Protein AF-A0AAD3HG38-F1 (afdb_monomer_lite)

Structure (mmCIF, N/CA/C/O backbone):
data_AF-A0AAD3HG38-F1
#
_entry.id   AF-A0AAD3HG38-F1
#
loop_
_atom_site.group_PDB
_atom_site.id
_atom_site.type_symbol
_atom_site.label_atom_id
_atom_site.label_alt_id
_atom_site.label_comp_id
_atom_site.label_asym_id
_atom_site.label_entity_id
_atom_site.label_seq_id
_atom_site.pdbx_PDB_ins_code
_atom_site.Cartn_x
_atom_site.Cartn_y
_atom_site.Cartn_z
_atom_site.occupancy
_atom_site.B_iso_or_equiv
_atom_site.auth_seq_id
_atom_site.auth_comp_id
_atom_site.auth_asym_id
_atom_site.auth_atom_id
_atom_site.pdbx_PDB_model_num
ATOM 1 N N . MET A 1 1 ? 16.875 -18.968 -61.166 1.00 53.31 1 MET A N 1
ATOM 2 C CA . MET A 1 1 ? 15.462 -18.991 -60.726 1.00 53.31 1 MET A CA 1
ATOM 3 C C . MET A 1 1 ? 15.068 -20.281 -59.995 1.00 53.31 1 MET A C 1
ATOM 5 O O . MET A 1 1 ? 14.113 -20.222 -59.245 1.00 53.31 1 MET A O 1
ATOM 9 N N . ALA A 1 2 ? 15.814 -21.393 -60.094 1.00 51.66 2 ALA A N 1
ATOM 10 C CA . ALA A 1 2 ? 15.474 -22.650 -59.404 1.00 51.66 2 ALA A CA 1
ATOM 11 C C . ALA A 1 2 ? 15.856 -22.735 -57.902 1.00 51.66 2 ALA A C 1
ATOM 13 O O . ALA A 1 2 ? 15.419 -23.652 -57.221 1.00 51.66 2 ALA A O 1
ATOM 14 N N . SER A 1 3 ? 16.653 -21.801 -57.361 1.00 48.38 3 SER A N 1
ATOM 15 C CA . SER A 1 3 ? 17.083 -21.830 -55.948 1.00 48.38 3 SER A CA 1
ATOM 16 C C . SER A 1 3 ? 16.120 -21.131 -54.980 1.00 48.38 3 SER A C 1
ATOM 18 O O . SER A 1 3 ? 16.164 -21.402 -53.788 1.00 48.38 3 SER A O 1
ATOM 20 N N . GLY A 1 4 ? 15.243 -20.250 -55.476 1.00 48.97 4 GLY A N 1
ATOM 21 C CA . GLY A 1 4 ? 14.286 -19.512 -54.639 1.00 48.97 4 GLY A CA 1
ATOM 22 C C . GLY A 1 4 ? 13.029 -20.311 -54.283 1.00 48.97 4 GLY A C 1
ATOM 23 O O . GLY A 1 4 ? 12.389 -20.033 -53.276 1.00 48.97 4 GLY A O 1
ATOM 24 N N . GLU A 1 5 ? 12.678 -21.331 -55.071 1.00 56.78 5 GLU A N 1
ATOM 25 C CA . GLU A 1 5 ? 11.495 -22.162 -54.801 1.00 56.78 5 GLU A CA 1
ATOM 26 C C . GLU A 1 5 ? 11.738 -23.197 -53.694 1.00 56.78 5 GLU A C 1
ATOM 28 O O . GLU A 1 5 ? 10.806 -23.541 -52.968 1.00 56.78 5 GLU A O 1
ATOM 33 N N . GLN A 1 6 ? 12.986 -23.643 -53.498 1.00 60.50 6 GLN A N 1
ATOM 34 C CA . GLN A 1 6 ? 13.336 -24.561 -52.406 1.00 60.50 6 GLN A CA 1
ATOM 35 C C . GLN A 1 6 ? 13.300 -23.879 -51.031 1.00 60.50 6 GLN A C 1
ATOM 37 O O . GLN A 1 6 ? 12.812 -24.473 -50.073 1.00 60.50 6 GLN A O 1
ATOM 42 N N . GLU A 1 7 ? 13.730 -22.619 -50.933 1.00 62.47 7 GLU A N 1
ATOM 43 C CA . GLU A 1 7 ? 13.725 -21.863 -49.669 1.00 62.47 7 GLU A CA 1
ATOM 44 C C . GLU A 1 7 ? 12.296 -21.584 -49.169 1.00 62.47 7 GLU A C 1
ATOM 46 O O . GLU A 1 7 ? 11.991 -21.771 -47.991 1.00 62.47 7 GLU A O 1
ATOM 51 N N . VAL A 1 8 ? 11.377 -21.246 -50.081 1.00 69.19 8 VAL A N 1
ATOM 52 C CA . VAL A 1 8 ? 9.961 -20.999 -49.749 1.00 69.19 8 VAL A CA 1
ATOM 53 C C . VAL A 1 8 ? 9.241 -22.285 -49.326 1.00 69.19 8 VAL A C 1
ATOM 55 O O . VAL A 1 8 ? 8.314 -22.243 -48.510 1.00 69.19 8 VAL A O 1
ATOM 58 N N . HIS A 1 9 ? 9.652 -23.438 -49.860 1.00 70.00 9 HIS A N 1
ATOM 59 C CA . HIS A 1 9 ? 9.108 -24.728 -49.440 1.00 70.00 9 HIS A CA 1
ATOM 60 C C . HIS A 1 9 ? 9.591 -25.119 -48.036 1.00 70.00 9 HIS A C 1
ATOM 62 O O . HIS A 1 9 ? 8.775 -25.545 -47.216 1.00 70.00 9 HIS A O 1
ATOM 68 N N . GLN A 1 10 ? 10.870 -24.883 -47.732 1.00 74.62 10 GLN A N 1
ATOM 69 C CA . GLN A 1 10 ? 11.468 -25.164 -46.425 1.00 74.62 10 GLN A CA 1
ATOM 70 C C . GLN A 1 10 ? 10.836 -24.312 -45.305 1.00 74.62 10 GLN A C 1
ATOM 72 O O . GLN A 1 10 ? 10.451 -24.843 -44.264 1.00 74.62 10 GLN A O 1
ATOM 77 N N . GLU A 1 11 ? 10.626 -23.007 -45.529 1.00 73.88 11 GLU A N 1
ATOM 78 C CA . GLU A 1 11 ? 9.993 -22.125 -44.532 1.00 73.88 11 GLU A CA 1
ATOM 79 C C . GLU A 1 11 ? 8.536 -22.510 -44.225 1.00 73.88 11 GLU A C 1
ATOM 81 O O . GLU A 1 11 ? 8.069 -22.385 -43.085 1.00 73.88 11 GLU A O 1
ATOM 86 N N . LYS A 1 12 ? 7.796 -23.005 -45.227 1.00 77.62 12 LYS A N 1
ATOM 87 C CA . LYS A 1 12 ? 6.424 -23.494 -45.025 1.00 77.62 12 LYS A CA 1
ATOM 88 C C . LYS A 1 12 ? 6.392 -24.770 -44.192 1.00 77.62 12 LYS A C 1
ATOM 90 O O . LYS A 1 12 ? 5.518 -24.895 -43.331 1.00 77.62 12 LYS A O 1
ATOM 95 N N . GLU A 1 13 ? 7.331 -25.685 -44.412 1.00 81.44 13 GLU A N 1
ATOM 96 C CA . GLU A 1 13 ? 7.439 -26.916 -43.625 1.00 81.44 13 GLU A CA 1
ATOM 97 C C . GLU A 1 13 ? 7.817 -26.626 -42.168 1.00 81.44 13 GLU A C 1
ATOM 99 O O . GLU A 1 13 ? 7.157 -27.132 -41.254 1.00 81.44 13 GLU A O 1
ATOM 104 N N . ASP A 1 14 ? 8.771 -25.723 -41.931 1.00 78.94 14 ASP A N 1
ATOM 105 C CA . ASP A 1 14 ? 9.179 -25.330 -40.578 1.00 78.94 14 ASP A CA 1
ATOM 106 C C . ASP A 1 14 ? 8.056 -24.607 -39.815 1.00 78.94 14 ASP A C 1
ATOM 108 O O . ASP A 1 14 ? 7.812 -24.876 -38.632 1.00 78.94 14 ASP A O 1
ATOM 112 N N . SER A 1 15 ? 7.302 -23.735 -40.492 1.00 84.19 15 SER A N 1
ATOM 113 C CA . SER A 1 15 ? 6.131 -23.057 -39.918 1.00 84.19 15 SER A CA 1
ATOM 114 C C . SER A 1 15 ? 5.023 -24.048 -39.533 1.00 84.19 15 SER A C 1
ATOM 116 O O . SER A 1 15 ? 4.435 -23.973 -38.442 1.00 84.19 15 SER A O 1
ATOM 118 N N . MET A 1 16 ? 4.770 -25.044 -40.387 1.00 86.75 16 MET A N 1
ATOM 119 C CA . MET A 1 16 ? 3.776 -26.083 -40.124 1.00 86.75 16 MET A CA 1
ATOM 120 C C . MET A 1 16 ? 4.212 -26.992 -38.965 1.00 86.75 16 MET A C 1
ATOM 122 O O . MET A 1 16 ? 3.408 -27.270 -38.068 1.00 86.75 16 MET A O 1
ATOM 126 N N . ALA A 1 17 ? 5.492 -27.372 -38.912 1.00 81.62 17 ALA A N 1
ATOM 127 C CA . ALA A 1 17 ? 6.065 -28.163 -37.826 1.00 81.62 17 ALA A CA 1
ATOM 128 C C . ALA A 1 17 ? 5.967 -27.440 -36.471 1.00 81.62 17 ALA A C 1
ATOM 130 O O . ALA A 1 17 ? 5.557 -28.043 -35.472 1.00 81.62 17 ALA A O 1
ATOM 131 N N . GLN A 1 18 ? 6.247 -26.132 -36.422 1.00 82.12 18 GLN A N 1
ATOM 132 C CA . GLN A 1 18 ? 6.108 -25.333 -35.199 1.00 82.12 18 GLN A CA 1
ATOM 133 C C . GLN A 1 18 ? 4.650 -25.217 -34.728 1.00 82.12 18 GLN A C 1
ATOM 135 O O . GLN A 1 18 ? 4.376 -25.337 -33.527 1.00 82.12 18 GLN A O 1
ATOM 140 N N . SER A 1 19 ? 3.701 -25.050 -35.654 1.00 85.88 19 SER A N 1
ATOM 141 C CA . SER A 1 19 ? 2.262 -25.005 -35.352 1.00 85.88 19 SER A CA 1
ATOM 142 C C . SER A 1 19 ? 1.752 -26.328 -34.761 1.00 85.88 19 SER A C 1
ATOM 144 O O . SER A 1 19 ? 1.033 -26.341 -33.753 1.00 85.88 19 SER A O 1
ATOM 146 N N . VAL A 1 20 ? 2.191 -27.461 -35.320 1.00 83.31 20 VAL A N 1
ATOM 147 C CA . VAL A 1 20 ? 1.859 -28.802 -34.813 1.00 83.31 20 VAL A CA 1
ATOM 148 C C . VAL A 1 20 ? 2.467 -29.030 -33.426 1.00 83.31 20 VAL A C 1
ATOM 150 O O . VAL A 1 20 ? 1.764 -29.482 -32.517 1.00 83.31 20 VAL A O 1
ATOM 153 N N . LEU A 1 21 ? 3.727 -28.636 -33.205 1.00 81.12 21 LEU A N 1
ATOM 154 C CA . LEU A 1 21 ? 4.376 -28.744 -31.894 1.00 81.12 21 LEU A CA 1
ATOM 155 C C . LEU A 1 21 ? 3.664 -27.904 -30.821 1.00 81.12 21 LEU A C 1
ATOM 157 O O . LEU A 1 21 ? 3.516 -28.344 -29.677 1.00 81.12 21 LEU A O 1
ATOM 161 N N . ALA A 1 22 ? 3.201 -26.703 -31.178 1.00 76.56 22 ALA A N 1
ATOM 162 C CA . ALA A 1 22 ? 2.445 -25.832 -30.282 1.00 76.56 22 ALA A CA 1
ATOM 163 C C . ALA A 1 22 ? 1.083 -26.443 -29.906 1.00 76.56 22 ALA A C 1
ATOM 165 O O . ALA A 1 22 ? 0.699 -26.429 -28.731 1.00 76.56 22 ALA A O 1
ATOM 166 N N . ARG A 1 23 ? 0.377 -27.051 -30.870 1.00 79.88 23 ARG A N 1
ATOM 167 C CA . ARG A 1 23 ? -0.880 -27.776 -30.616 1.00 79.88 23 ARG A CA 1
ATOM 168 C C . ARG A 1 23 ? -0.669 -28.996 -29.718 1.00 79.88 23 ARG A C 1
ATOM 170 O O . ARG A 1 23 ? -1.405 -29.149 -28.744 1.00 79.88 23 ARG A O 1
ATOM 177 N N . PHE A 1 24 ? 0.376 -29.790 -29.957 1.00 77.12 24 PHE A N 1
ATOM 178 C CA . PHE A 1 24 ? 0.718 -30.941 -29.110 1.00 77.12 24 PHE A CA 1
ATOM 179 C C . PHE A 1 24 ? 1.067 -30.539 -27.671 1.00 77.12 24 PHE A C 1
ATOM 181 O O . PHE A 1 24 ? 0.609 -31.177 -26.720 1.00 77.12 24 PHE A O 1
ATOM 188 N N . LYS A 1 25 ? 1.828 -29.451 -27.482 1.00 76.12 25 LYS A N 1
ATOM 189 C CA . LYS A 1 25 ? 2.129 -28.906 -26.146 1.00 76.12 25 LYS A CA 1
ATOM 190 C C . LYS A 1 25 ? 0.862 -28.438 -25.423 1.00 76.12 25 LYS A C 1
ATOM 192 O O . LYS A 1 25 ? 0.705 -28.713 -24.233 1.00 76.12 25 LYS A O 1
ATOM 197 N N . ASN A 1 26 ? -0.067 -27.796 -26.133 1.00 71.19 26 ASN A N 1
ATOM 198 C CA . ASN A 1 26 ? -1.344 -27.357 -25.566 1.00 71.19 26 ASN A CA 1
ATOM 199 C C . ASN A 1 26 ? -2.279 -28.524 -25.214 1.00 71.19 26 ASN A C 1
ATOM 201 O O . ASN A 1 26 ? -2.944 -28.471 -24.179 1.00 71.19 26 ASN A O 1
ATOM 205 N N . MET A 1 27 ? -2.303 -29.590 -26.018 1.00 74.56 27 MET A N 1
ATOM 206 C CA . MET A 1 27 ? -3.060 -30.809 -25.714 1.00 74.56 27 MET A CA 1
ATOM 207 C C . MET A 1 27 ? -2.515 -31.529 -24.482 1.00 74.56 27 MET A C 1
ATOM 209 O O . MET A 1 27 ? -3.278 -31.773 -23.551 1.00 74.56 27 MET A O 1
ATOM 213 N N . LYS A 1 28 ? -1.197 -31.762 -24.403 1.00 75.31 28 LYS A N 1
ATOM 214 C CA . LYS A 1 28 ? -0.584 -32.382 -23.214 1.00 75.31 28 LYS A CA 1
ATOM 215 C C . LYS A 1 28 ? -0.824 -31.559 -21.946 1.00 75.31 28 LYS A C 1
ATOM 217 O O . LYS A 1 28 ? -1.060 -32.127 -20.884 1.00 75.31 28 LYS A O 1
ATOM 222 N N . LYS A 1 29 ? -0.830 -30.224 -22.050 1.00 66.25 29 LYS A N 1
ATOM 223 C CA . LYS A 1 29 ? -1.177 -29.330 -20.934 1.00 66.25 29 LYS A CA 1
ATOM 224 C C . LYS A 1 29 ? -2.647 -29.470 -20.514 1.00 66.25 29 LYS A C 1
ATOM 226 O O . LYS A 1 29 ? -2.927 -29.525 -19.321 1.00 66.25 29 LYS A O 1
ATOM 231 N N . LYS A 1 30 ? -3.582 -29.573 -21.469 1.00 68.19 30 LYS A N 1
ATOM 232 C CA . LYS A 1 30 ? -5.012 -29.806 -21.185 1.00 68.19 30 LYS A CA 1
ATOM 233 C C . LYS A 1 30 ? -5.267 -31.180 -20.559 1.00 68.19 30 LYS A C 1
ATOM 235 O O . LYS A 1 30 ? -5.981 -31.250 -19.566 1.00 68.19 30 LYS A O 1
ATOM 240 N N . GLU A 1 31 ? -4.651 -32.240 -21.077 1.00 63.16 31 GLU A N 1
ATOM 241 C CA . GLU A 1 31 ? -4.790 -33.602 -20.541 1.00 63.16 31 GLU A CA 1
ATOM 242 C C . GLU A 1 31 ? -4.154 -33.751 -19.154 1.00 63.16 31 GLU A C 1
ATOM 244 O O . GLU A 1 31 ? -4.735 -34.390 -18.277 1.00 63.16 31 GLU A O 1
ATOM 249 N N . SER A 1 32 ? -3.001 -33.110 -18.923 1.00 58.38 32 SER A N 1
ATOM 250 C CA . SER A 1 32 ? -2.371 -33.035 -17.600 1.00 58.38 32 SER A CA 1
ATOM 251 C C . SER A 1 32 ? -3.281 -32.320 -16.598 1.00 58.38 32 SER A C 1
ATOM 253 O O . SER A 1 32 ? -3.490 -32.830 -15.500 1.00 58.38 32 SER A O 1
ATOM 255 N N . ASN A 1 33 ? -3.895 -31.197 -16.990 1.00 44.47 33 ASN A N 1
ATOM 256 C CA . ASN A 1 33 ? -4.849 -30.471 -16.147 1.00 44.47 33 ASN A CA 1
ATOM 257 C C . ASN A 1 33 ? -6.132 -31.283 -15.876 1.00 44.47 33 ASN A C 1
ATOM 259 O O . ASN A 1 33 ? -6.633 -31.276 -14.755 1.00 44.47 33 ASN A O 1
ATOM 263 N N . GLN A 1 34 ? -6.655 -32.026 -16.859 1.00 49.41 34 GLN A N 1
ATOM 264 C CA . GLN A 1 34 ? -7.853 -32.861 -16.686 1.00 49.41 34 GLN A CA 1
ATOM 265 C C . GLN A 1 34 ? -7.603 -34.105 -15.822 1.00 49.41 34 GLN A C 1
ATOM 267 O O . GLN A 1 34 ? -8.424 -34.419 -14.957 1.00 49.41 34 GLN A O 1
ATOM 272 N N . ARG A 1 35 ? -6.476 -34.811 -16.010 1.00 44.78 35 ARG A N 1
ATOM 273 C CA . ARG A 1 35 ? -6.089 -35.936 -15.135 1.00 44.78 35 ARG A CA 1
ATOM 274 C C . ARG A 1 35 ? -5.804 -35.473 -13.710 1.00 44.78 35 ARG A C 1
ATOM 276 O O . ARG A 1 35 ? -6.121 -36.204 -12.778 1.00 44.78 35 ARG A O 1
ATOM 283 N N . TYR A 1 36 ? -5.250 -34.274 -13.542 1.00 43.91 36 TYR A N 1
ATOM 284 C CA . TYR A 1 36 ? -4.997 -33.694 -12.228 1.00 43.91 36 TYR A CA 1
ATOM 285 C C . TYR A 1 36 ? -6.295 -33.290 -11.521 1.00 43.91 36 TYR A C 1
ATOM 287 O O . TYR A 1 36 ? -6.498 -33.718 -10.394 1.00 43.91 36 TYR A O 1
ATOM 295 N N . ASN A 1 37 ? -7.239 -32.619 -12.192 1.00 41.53 37 ASN A N 1
ATOM 296 C CA . ASN A 1 37 ? -8.551 -32.312 -11.599 1.00 41.53 37 ASN A CA 1
ATOM 297 C C . ASN A 1 37 ? -9.307 -33.576 -11.143 1.00 41.53 37 ASN A C 1
ATOM 299 O O . ASN A 1 37 ? -9.973 -33.548 -10.113 1.00 41.53 37 ASN A O 1
ATOM 303 N N . ARG A 1 38 ? -9.152 -34.702 -11.857 1.00 45.50 38 ARG A N 1
ATOM 304 C CA . ARG A 1 38 ? -9.695 -36.011 -11.443 1.00 45.50 38 ARG A CA 1
ATOM 305 C C . ARG A 1 38 ? -8.941 -36.674 -10.286 1.00 45.50 38 ARG A C 1
ATOM 307 O O . ARG A 1 38 ? -9.561 -37.405 -9.529 1.00 45.50 38 ARG A O 1
ATOM 314 N N . LYS A 1 39 ? -7.627 -36.456 -10.150 1.00 41.50 39 LYS A N 1
ATOM 315 C CA . LYS A 1 39 ? -6.827 -36.996 -9.033 1.00 41.50 39 LYS A CA 1
ATOM 316 C C . LYS A 1 39 ? -6.950 -36.155 -7.763 1.00 41.50 39 LYS A C 1
ATOM 318 O O . LYS A 1 39 ? -7.022 -36.717 -6.678 1.00 41.50 39 LYS A O 1
ATOM 323 N N . VAL A 1 40 ? -7.043 -34.833 -7.893 1.00 43.88 40 VAL A N 1
ATOM 324 C CA . VAL A 1 40 ? -7.317 -33.920 -6.775 1.00 43.88 40 VAL A CA 1
ATOM 325 C C . VAL A 1 40 ? -8.706 -34.180 -6.197 1.00 43.88 40 VAL A C 1
ATOM 327 O O . VAL A 1 40 ? -8.852 -34.137 -4.984 1.00 43.88 40 VAL A O 1
ATOM 330 N N . SER A 1 41 ? -9.693 -34.557 -7.020 1.00 44.12 41 SER A N 1
ATOM 331 C CA . SER A 1 41 ? -11.007 -34.969 -6.512 1.00 44.12 41 SER A CA 1
ATOM 332 C C . SER A 1 41 ? -11.041 -36.382 -5.917 1.00 44.12 41 SER A C 1
ATOM 334 O O . SER A 1 41 ? -12.063 -36.752 -5.353 1.00 44.12 41 SER A O 1
ATOM 336 N N . SER A 1 42 ? -9.994 -37.203 -6.082 1.00 40.25 42 SER A N 1
ATOM 337 C CA . SER A 1 42 ? -10.022 -38.622 -5.687 1.00 40.25 42 SER A CA 1
ATOM 338 C C . SER A 1 42 ? -8.996 -39.016 -4.621 1.00 40.25 42 SER A C 1
ATOM 340 O O . SER A 1 42 ? -9.038 -40.152 -4.162 1.00 40.25 42 SER A O 1
ATOM 342 N N . SER A 1 43 ? -8.055 -38.141 -4.244 1.00 41.50 43 SER A N 1
ATOM 343 C CA . SER A 1 43 ? -7.079 -38.419 -3.173 1.00 41.50 43 SER A CA 1
ATOM 344 C C . SER A 1 43 ? -7.037 -37.370 -2.065 1.00 41.50 43 SER A C 1
ATOM 346 O O . SER A 1 43 ? -6.208 -37.485 -1.162 1.00 41.50 43 SER A O 1
ATOM 348 N N . SER A 1 44 ? -7.907 -36.360 -2.094 1.00 42.53 44 SER A N 1
ATOM 349 C CA . SER A 1 44 ? -8.253 -35.659 -0.867 1.00 42.53 44 SER A CA 1
ATOM 350 C C . SER A 1 44 ? -9.132 -36.607 -0.057 1.00 42.53 44 SER A C 1
ATOM 352 O O . SER A 1 44 ? -10.307 -36.783 -0.369 1.00 42.53 44 SER A O 1
ATOM 354 N N . THR A 1 45 ? -8.594 -37.208 1.005 1.00 44.94 45 THR A N 1
ATOM 355 C CA . THR A 1 45 ? -9.408 -37.368 2.217 1.00 44.94 45 THR A CA 1
ATOM 356 C C . THR A 1 45 ? -10.211 -36.084 2.366 1.00 44.94 45 THR A C 1
ATOM 358 O O . THR A 1 45 ? -9.586 -35.024 2.343 1.00 44.94 45 THR A O 1
ATOM 361 N N . GLU A 1 46 ? -11.541 -36.171 2.410 1.00 47.41 46 GLU A N 1
ATOM 362 C CA . GLU A 1 46 ? -12.452 -35.044 2.617 1.00 47.41 46 GLU A CA 1
ATOM 363 C C . GLU A 1 46 ? -11.985 -34.246 3.840 1.00 47.41 46 GLU A C 1
ATOM 365 O O . GLU A 1 46 ? -12.364 -34.500 4.980 1.00 47.41 46 GLU A O 1
ATOM 370 N N . HIS A 1 47 ? -11.083 -33.294 3.632 1.00 51.84 47 HIS A N 1
ATOM 371 C CA . HIS A 1 47 ? -10.866 -32.210 4.561 1.00 51.84 47 HIS A CA 1
ATOM 372 C C . HIS A 1 47 ? -12.051 -31.314 4.295 1.00 51.84 47 HIS A C 1
ATOM 374 O O . HIS A 1 47 ? -12.045 -30.495 3.381 1.00 51.84 47 HIS A O 1
ATOM 380 N N . SER A 1 48 ? -13.128 -31.632 5.005 1.00 53.62 48 SER A N 1
ATOM 381 C CA . SER A 1 48 ? -14.312 -30.806 5.064 1.00 53.62 48 SER A CA 1
ATOM 382 C C . SER A 1 48 ? -13.841 -29.368 5.302 1.00 53.62 48 SER A C 1
ATOM 384 O O . SER A 1 48 ? -13.146 -29.077 6.276 1.00 53.62 48 SER A O 1
ATOM 386 N N . ASN A 1 49 ? -14.191 -28.485 4.366 1.00 65.38 49 ASN A N 1
ATOM 387 C CA . ASN A 1 49 ? -14.040 -27.039 4.516 1.00 65.38 49 ASN A CA 1
ATOM 388 C C . ASN A 1 49 ? -15.055 -26.487 5.534 1.00 65.38 49 ASN A C 1
ATOM 390 O O . ASN A 1 49 ? -15.234 -25.270 5.621 1.00 65.38 49 ASN A O 1
ATOM 394 N N . ASP A 1 50 ? -15.780 -27.353 6.250 1.00 78.94 50 ASP A N 1
ATOM 395 C CA . ASP A 1 50 ? -16.768 -26.912 7.210 1.00 78.94 50 ASP A CA 1
ATOM 396 C C . ASP A 1 50 ? -16.049 -26.271 8.386 1.00 78.94 50 ASP A C 1
ATOM 398 O O . ASP A 1 50 ? -15.073 -26.786 8.940 1.00 78.94 50 ASP A O 1
ATOM 402 N N . ARG A 1 51 ? -16.571 -25.112 8.772 1.00 81.12 51 ARG A N 1
ATOM 403 C CA . ARG A 1 51 ? -16.167 -24.420 9.984 1.00 81.12 51 ARG A CA 1
ATOM 404 C C . ARG A 1 51 ? -16.261 -25.402 11.163 1.00 81.12 51 ARG A C 1
ATOM 406 O O . ARG A 1 51 ? -17.325 -25.995 11.358 1.00 81.12 51 ARG A O 1
ATOM 413 N N . PRO A 1 52 ? -15.187 -25.579 11.956 1.00 85.12 52 PRO A N 1
ATOM 414 C CA . PRO A 1 52 ? -15.199 -26.459 13.113 1.00 85.12 52 PRO A CA 1
ATOM 415 C C . PRO A 1 52 ? -16.395 -26.143 14.008 1.00 85.12 52 PRO A C 1
ATOM 417 O O . PRO A 1 52 ? -16.570 -24.995 14.416 1.00 85.12 52 PRO A O 1
ATOM 420 N N . LYS A 1 53 ? -17.211 -27.144 14.361 1.00 85.62 53 LYS A N 1
ATOM 421 C CA . LYS A 1 53 ? -18.433 -26.941 15.175 1.00 85.62 53 LYS A CA 1
ATOM 422 C C . LYS A 1 53 ? -18.143 -26.297 16.533 1.00 85.62 53 LYS A C 1
ATOM 424 O O . LYS A 1 53 ? -19.020 -25.703 17.156 1.00 85.62 53 LYS A O 1
ATOM 429 N N . CYS A 1 54 ? -16.913 -26.438 17.021 1.00 81.75 54 CYS A N 1
ATOM 430 C CA . CYS A 1 54 ? -16.439 -25.764 18.223 1.00 81.75 54 CYS A CA 1
ATOM 431 C C . CYS A 1 54 ? -16.408 -24.228 18.069 1.00 81.75 54 CYS A C 1
ATOM 433 O O . CYS A 1 54 ? -16.586 -23.529 19.057 1.00 81.75 54 CYS A O 1
ATOM 435 N N . MET A 1 55 ? -16.258 -23.688 16.851 1.00 78.38 55 MET A N 1
ATOM 436 C CA . MET A 1 55 ? -16.296 -22.243 16.583 1.00 78.38 55 MET A CA 1
ATOM 437 C C . MET A 1 55 ? -17.712 -21.659 16.612 1.00 78.38 55 MET A C 1
ATOM 439 O O . MET A 1 55 ? -17.855 -20.437 16.665 1.00 78.38 55 MET A O 1
ATOM 443 N N . ASP A 1 56 ? -18.740 -22.508 16.568 1.00 79.12 56 ASP A N 1
ATOM 444 C CA . ASP A 1 56 ? -20.146 -22.097 16.645 1.00 79.12 56 ASP A CA 1
ATOM 445 C C . ASP A 1 56 ? -20.692 -22.181 18.074 1.00 79.12 56 ASP A C 1
ATOM 447 O O . ASP A 1 56 ? -21.768 -21.667 18.375 1.00 79.12 56 ASP A O 1
ATOM 451 N N . ASN A 1 57 ? -19.945 -22.816 18.981 1.00 74.88 57 ASN A N 1
ATOM 452 C CA . ASN A 1 57 ? -20.328 -22.976 20.372 1.00 74.88 57 ASN A CA 1
ATOM 453 C C . ASN A 1 57 ? -19.229 -22.441 21.293 1.00 74.88 57 ASN A C 1
ATOM 455 O O . ASN A 1 57 ? -18.262 -23.140 21.584 1.00 74.88 57 ASN A O 1
ATOM 459 N N . SER A 1 58 ? -19.433 -21.235 21.825 1.00 61.00 58 SER A N 1
ATOM 460 C CA . SER A 1 58 ? -18.488 -20.549 22.719 1.00 61.00 58 SER A CA 1
ATOM 461 C C . SER A 1 58 ? -18.124 -21.326 23.992 1.00 61.00 58 SER A C 1
ATOM 463 O O . SER A 1 58 ? -17.119 -21.014 24.625 1.00 61.00 58 SER A O 1
ATOM 465 N N . SER A 1 59 ? -18.903 -22.347 24.369 1.00 68.81 59 SER A N 1
ATOM 466 C CA . SER A 1 59 ? -18.596 -23.226 25.506 1.00 68.81 59 SER A CA 1
ATOM 467 C C . SER A 1 59 ? -17.628 -24.370 25.174 1.00 68.81 59 SER A C 1
ATOM 469 O O . SER A 1 59 ? -17.081 -24.992 26.087 1.00 68.81 59 SER A O 1
ATOM 471 N N . LYS A 1 60 ? -17.388 -24.664 23.887 1.00 76.25 60 LYS A N 1
ATOM 472 C CA . LYS A 1 60 ? -16.485 -25.734 23.452 1.00 76.25 60 LYS A CA 1
ATOM 473 C C . LYS A 1 60 ? -15.114 -25.174 23.093 1.00 76.25 60 LYS A C 1
ATOM 475 O O . LYS A 1 60 ? -14.985 -24.268 22.278 1.00 76.25 60 LYS A O 1
ATOM 480 N N . LYS A 1 61 ? -14.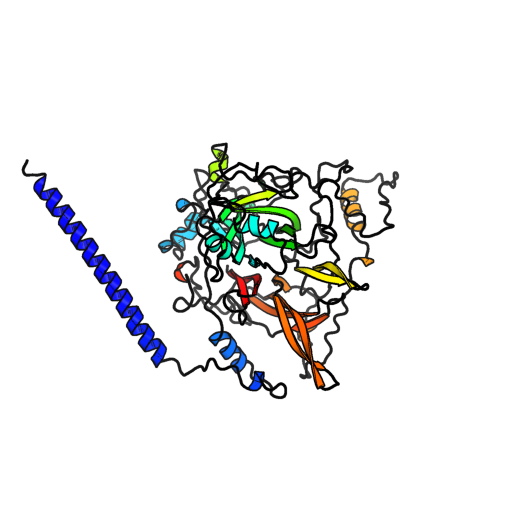064 -25.767 23.665 1.00 77.06 61 LYS A N 1
ATOM 481 C CA . LYS A 1 61 ? -12.692 -25.509 23.221 1.00 77.06 61 LYS A CA 1
ATOM 482 C C . LYS A 1 61 ? -12.495 -26.140 21.850 1.00 77.06 61 LYS A C 1
ATOM 484 O O . LYS A 1 61 ? -12.793 -27.319 21.672 1.00 77.06 61 LYS A O 1
ATOM 489 N N . CYS A 1 62 ? -11.998 -25.353 20.910 1.00 76.50 62 CYS A N 1
ATOM 490 C CA . CYS A 1 62 ? -11.528 -25.883 19.646 1.00 76.50 62 CYS A CA 1
ATOM 491 C C . CYS A 1 62 ? -10.143 -26.492 19.806 1.00 76.50 62 CYS A C 1
ATOM 493 O O . CYS A 1 62 ? -9.282 -25.913 20.475 1.00 76.50 62 CYS A O 1
ATOM 495 N N . ASP A 1 63 ? -9.937 -27.628 19.154 1.00 82.69 63 ASP A N 1
ATOM 496 C CA . ASP A 1 63 ? -8.603 -28.165 18.965 1.00 82.69 63 ASP A CA 1
ATOM 497 C C . ASP A 1 63 ? -7.808 -27.262 18.004 1.00 82.69 63 ASP A C 1
ATOM 499 O O . ASP A 1 63 ? -8.343 -26.747 17.016 1.00 82.69 63 ASP A O 1
ATOM 503 N N . ILE A 1 64 ? -6.536 -27.017 18.324 1.00 73.81 64 ILE A N 1
ATOM 504 C CA . ILE A 1 64 ? -5.712 -26.076 17.557 1.00 73.81 64 ILE A CA 1
ATOM 505 C C . ILE A 1 64 ? -5.396 -26.612 16.158 1.00 73.81 64 ILE A C 1
ATOM 507 O O . ILE A 1 64 ? -5.345 -25.824 15.214 1.00 73.81 64 ILE A O 1
ATOM 511 N N . ASP A 1 65 ? -5.257 -27.932 16.005 1.00 75.88 65 ASP A N 1
ATOM 512 C CA . ASP A 1 65 ? -4.970 -28.573 14.722 1.00 75.88 65 ASP A CA 1
ATOM 513 C C . ASP A 1 65 ? -6.237 -28.659 13.861 1.00 75.88 65 ASP A C 1
ATOM 515 O O . ASP A 1 65 ? -6.173 -28.610 12.632 1.00 75.88 65 ASP A O 1
ATOM 519 N N . GLU A 1 66 ? -7.415 -28.764 14.482 1.00 80.44 66 GLU A N 1
ATOM 520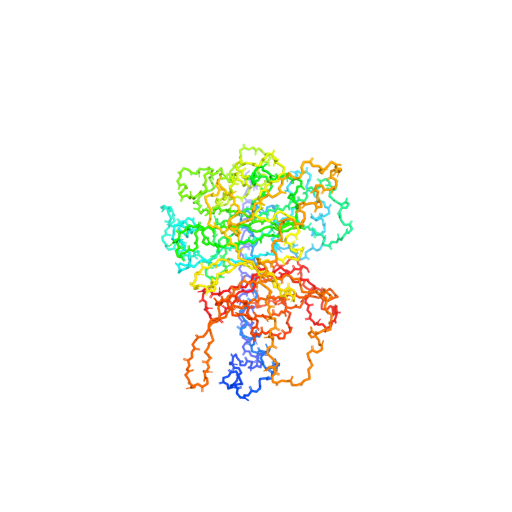 C CA . GLU A 1 66 ? -8.704 -28.618 13.796 1.00 80.44 66 GLU A CA 1
ATOM 521 C C . GLU A 1 66 ? -8.885 -27.198 13.235 1.00 80.44 66 GLU A C 1
ATOM 523 O O . GLU A 1 66 ? -9.160 -27.045 12.043 1.00 80.44 66 GLU A O 1
ATOM 528 N N . ILE A 1 67 ? -8.650 -26.156 14.047 1.00 76.06 67 ILE A N 1
ATOM 529 C CA . ILE A 1 67 ? -8.685 -24.764 13.565 1.00 76.06 67 ILE A CA 1
ATOM 530 C C . ILE A 1 67 ? -7.623 -24.541 12.489 1.00 76.06 67 ILE A C 1
ATOM 532 O O . ILE A 1 67 ? -7.924 -23.935 11.464 1.00 76.06 67 ILE A O 1
ATOM 536 N N . GLY A 1 68 ? -6.394 -25.017 12.704 1.00 72.75 68 GLY A N 1
ATOM 537 C CA . GLY A 1 68 ? -5.293 -24.872 11.754 1.00 72.75 68 GLY A CA 1
ATOM 538 C C . GLY A 1 68 ? -5.651 -25.445 10.385 1.00 72.75 68 GLY A C 1
ATOM 539 O O . GLY A 1 68 ? -5.572 -24.735 9.386 1.00 72.75 68 GLY A O 1
ATOM 540 N N . ARG A 1 69 ? -6.164 -26.681 10.345 1.00 76.38 69 ARG A N 1
ATOM 541 C CA . ARG A 1 69 ? -6.630 -27.318 9.102 1.00 76.38 69 ARG A CA 1
ATOM 542 C C . ARG A 1 69 ? -7.792 -26.569 8.457 1.00 76.38 69 ARG A C 1
ATOM 544 O O . ARG A 1 69 ? -7.802 -26.401 7.238 1.00 76.38 69 ARG A O 1
ATOM 551 N N . TYR A 1 70 ? -8.752 -26.084 9.244 1.00 80.81 70 TYR A N 1
ATOM 552 C CA . TYR A 1 70 ? -9.832 -25.252 8.716 1.00 80.81 70 TYR A CA 1
ATOM 553 C C . TYR A 1 70 ? -9.296 -23.956 8.094 1.00 80.81 70 TYR A C 1
ATOM 555 O O . TYR A 1 70 ? -9.670 -23.616 6.977 1.00 80.81 70 TYR A O 1
ATOM 563 N N . LEU A 1 71 ? -8.388 -23.243 8.761 1.00 75.56 71 LEU A N 1
ATOM 564 C CA . LEU A 1 71 ? -7.798 -22.009 8.233 1.00 75.56 71 LEU A CA 1
ATOM 565 C C . LEU A 1 71 ? -6.968 -22.266 6.970 1.00 75.56 71 LEU A C 1
ATOM 567 O O . LEU A 1 71 ? -7.088 -21.523 6.002 1.00 75.56 71 LEU A O 1
ATOM 571 N N . GLU A 1 72 ? -6.175 -23.337 6.943 1.00 72.94 72 GLU A N 1
ATOM 572 C CA . GLU A 1 72 ? -5.415 -23.739 5.755 1.00 72.94 72 GLU A CA 1
ATOM 573 C C . GLU A 1 72 ? -6.336 -24.097 4.582 1.00 72.94 72 GLU A C 1
ATOM 575 O O . GLU A 1 72 ? -6.110 -23.640 3.462 1.00 72.94 72 GLU A O 1
ATOM 580 N N . SER A 1 73 ? -7.390 -24.879 4.833 1.00 74.00 73 SER A N 1
ATOM 581 C CA . SER A 1 73 ? -8.355 -25.297 3.804 1.00 74.00 73 SER A CA 1
ATOM 582 C C . SER A 1 73 ? -9.253 -24.157 3.313 1.00 74.00 73 SER A C 1
ATOM 584 O O . SER A 1 73 ? -9.595 -24.110 2.132 1.00 74.00 73 SER A O 1
ATOM 586 N N . SER A 1 74 ? -9.601 -23.217 4.197 1.00 73.62 74 SER A N 1
ATOM 587 C CA . SER A 1 74 ? -10.419 -22.050 3.865 1.00 73.62 74 SER A CA 1
ATOM 588 C C . SER A 1 74 ? -9.614 -20.920 3.237 1.00 73.62 74 SER A C 1
ATOM 590 O O . SER A 1 74 ? -10.217 -20.097 2.552 1.00 73.62 74 SER A O 1
ATOM 592 N N . SER A 1 75 ? -8.290 -20.871 3.425 1.00 72.75 75 SER A N 1
ATOM 593 C CA . SER A 1 75 ? -7.441 -19.840 2.829 1.00 72.75 75 SER A CA 1
ATOM 594 C C . SER A 1 75 ? -7.586 -19.789 1.304 1.00 72.75 75 SER A C 1
ATOM 596 O O . SER A 1 75 ? -7.585 -20.805 0.606 1.00 72.75 75 SER A O 1
ATOM 598 N N . LEU A 1 76 ? -7.716 -18.574 0.767 1.00 72.38 76 LEU A N 1
ATOM 599 C CA . LEU A 1 76 ? -7.563 -18.363 -0.667 1.00 72.38 76 LEU A CA 1
ATOM 600 C C . LEU A 1 76 ? -6.084 -18.566 -1.022 1.00 72.38 76 LEU A C 1
ATOM 602 O O . LEU A 1 76 ? -5.204 -18.230 -0.232 1.00 72.38 76 LEU A O 1
ATOM 606 N N . PHE A 1 77 ? -5.830 -19.138 -2.202 1.00 71.81 77 PHE A N 1
ATOM 607 C CA . PHE A 1 77 ? -4.491 -19.370 -2.759 1.00 71.81 77 PHE A CA 1
ATOM 608 C C . PHE A 1 77 ? -3.537 -18.188 -2.504 1.00 71.81 77 PHE A C 1
ATOM 610 O O . PHE A 1 77 ? -3.941 -17.022 -2.533 1.00 71.81 77 PHE A O 1
ATOM 617 N N . THR A 1 78 ? -2.241 -18.459 -2.357 1.00 81.50 78 THR A N 1
ATOM 618 C CA . THR A 1 78 ? -1.247 -17.378 -2.343 1.00 81.50 78 THR A CA 1
ATOM 619 C C . THR A 1 78 ? -1.160 -16.773 -3.743 1.00 81.50 78 THR A C 1
ATOM 621 O O . THR A 1 78 ? -1.177 -17.487 -4.750 1.00 81.50 78 THR A O 1
ATOM 624 N N . MET A 1 79 ? -1.053 -15.447 -3.833 1.00 81.19 79 MET A N 1
ATOM 625 C CA . MET A 1 79 ? -0.771 -14.756 -5.088 1.00 81.19 79 MET A CA 1
ATOM 626 C C . MET A 1 79 ? 0.632 -14.165 -5.048 1.00 81.19 79 MET A C 1
ATOM 628 O O . MET A 1 79 ? 0.931 -13.320 -4.209 1.00 81.19 79 MET A O 1
ATOM 632 N N . ILE A 1 80 ? 1.477 -14.557 -6.001 1.00 81.25 80 ILE A N 1
ATOM 633 C CA . ILE A 1 80 ? 2.711 -13.819 -6.266 1.00 81.25 80 ILE A CA 1
ATOM 634 C C . ILE A 1 80 ? 2.367 -12.662 -7.203 1.00 81.25 80 ILE A C 1
ATOM 636 O O . ILE A 1 80 ? 1.895 -12.874 -8.328 1.00 81.25 80 ILE A O 1
ATOM 640 N N . HIS A 1 81 ? 2.564 -11.436 -6.714 1.00 77.75 81 HIS A N 1
ATOM 641 C CA . HIS A 1 81 ? 2.299 -10.229 -7.486 1.00 77.75 81 HIS A CA 1
ATOM 642 C C . HIS A 1 81 ? 3.186 -10.204 -8.738 1.00 77.75 81 HIS A C 1
ATOM 644 O O . HIS A 1 81 ? 4.393 -10.450 -8.681 1.00 77.75 81 HIS A O 1
ATOM 650 N N . LEU A 1 82 ? 2.580 -9.921 -9.892 1.00 81.44 82 LEU A N 1
ATOM 651 C CA . LEU A 1 82 ? 3.322 -9.809 -11.144 1.00 81.44 82 LEU A CA 1
ATOM 652 C C . LEU A 1 82 ? 4.203 -8.554 -11.117 1.00 81.44 82 LEU A C 1
ATOM 654 O O . LEU A 1 82 ? 3.777 -7.539 -10.583 1.00 81.44 82 LEU A O 1
ATOM 658 N N . PRO A 1 83 ? 5.396 -8.555 -11.731 1.00 80.19 83 PRO A N 1
ATOM 659 C CA . PRO A 1 83 ? 6.241 -7.364 -11.730 1.00 80.19 83 PRO A CA 1
ATOM 660 C C . PRO A 1 83 ? 5.502 -6.144 -12.291 1.00 80.19 83 PRO A C 1
ATOM 662 O O . PRO A 1 83 ? 4.868 -6.276 -13.348 1.00 80.19 83 PRO A O 1
ATOM 665 N N . ASN A 1 84 ? 5.643 -4.988 -11.627 1.00 88.56 84 ASN A N 1
ATOM 666 C CA . ASN A 1 84 ? 5.035 -3.719 -12.041 1.00 88.56 84 ASN A CA 1
ATOM 667 C C . ASN A 1 84 ? 5.168 -3.507 -13.561 1.00 88.56 84 ASN A C 1
ATOM 669 O O . ASN A 1 84 ? 6.262 -3.606 -14.137 1.00 88.56 84 ASN A O 1
ATOM 673 N N . ASP A 1 85 ? 4.036 -3.250 -14.225 1.00 89.44 85 ASP A N 1
ATOM 674 C CA . ASP A 1 85 ? 3.982 -3.193 -15.679 1.00 89.44 85 ASP A CA 1
ATOM 675 C C . ASP A 1 85 ? 4.699 -1.968 -16.281 1.00 89.44 85 ASP A C 1
ATOM 677 O O . ASP A 1 85 ? 5.124 -2.036 -17.437 1.00 89.44 85 ASP A O 1
ATOM 681 N N . ALA A 1 86 ? 4.948 -0.932 -15.473 1.00 88.38 86 ALA A N 1
ATOM 682 C CA . ALA A 1 86 ? 5.742 0.232 -15.834 1.00 88.38 86 ALA A CA 1
ATOM 683 C C . ALA A 1 86 ? 7.231 -0.100 -15.985 1.00 88.38 86 ALA A C 1
ATOM 685 O O . ALA A 1 86 ? 7.893 0.443 -16.867 1.00 88.38 86 ALA A O 1
ATOM 686 N N . ILE A 1 87 ? 7.766 -1.040 -15.198 1.00 87.31 87 ILE A N 1
ATOM 687 C CA . ILE A 1 87 ? 9.177 -1.436 -15.293 1.00 87.31 87 ILE A CA 1
ATOM 688 C C . ILE A 1 87 ? 9.427 -2.070 -16.670 1.00 87.31 87 ILE A C 1
ATOM 690 O O . ILE A 1 87 ? 8.825 -3.096 -16.978 1.00 87.31 87 ILE A O 1
ATOM 694 N N . PRO A 1 88 ? 10.336 -1.565 -17.514 1.00 84.31 88 PRO A N 1
ATOM 695 C CA . PRO A 1 88 ? 10.555 -2.127 -18.846 1.00 84.31 88 PRO A CA 1
ATOM 696 C C . PRO A 1 88 ? 10.944 -3.614 -18.824 1.00 84.31 88 PRO A C 1
ATOM 698 O O . PRO A 1 88 ? 11.651 -4.067 -17.925 1.00 84.31 88 PRO A O 1
ATOM 701 N N . LYS A 1 89 ? 10.539 -4.398 -19.837 1.00 85.44 89 LYS A N 1
ATOM 702 C CA . LYS A 1 89 ? 10.820 -5.854 -19.897 1.00 85.44 89 LYS A CA 1
ATOM 703 C C . LYS A 1 89 ? 12.311 -6.191 -19.750 1.00 85.44 89 LYS A C 1
ATOM 705 O O . LYS A 1 89 ? 12.652 -7.174 -19.103 1.00 85.44 89 LYS A O 1
ATOM 710 N N . ASN A 1 90 ? 13.204 -5.367 -20.302 1.00 82.56 90 ASN A N 1
ATOM 711 C CA . ASN A 1 90 ? 14.662 -5.524 -20.190 1.00 82.56 90 ASN A CA 1
ATOM 712 C C . ASN A 1 90 ? 15.216 -5.240 -18.778 1.00 82.56 90 ASN A C 1
ATOM 714 O O . ASN A 1 90 ? 16.372 -5.561 -18.504 1.00 82.56 90 ASN A O 1
ATOM 718 N N . ARG A 1 91 ? 14.409 -4.639 -17.898 1.00 82.06 91 ARG A N 1
ATOM 719 C CA . ARG A 1 91 ? 14.690 -4.411 -16.476 1.00 82.06 91 ARG A CA 1
ATOM 720 C C . ARG A 1 91 ? 14.016 -5.449 -15.574 1.00 82.06 91 ARG A C 1
ATOM 722 O O . ARG A 1 91 ? 14.095 -5.303 -14.365 1.00 82.06 91 ARG A O 1
ATOM 729 N N . ARG A 1 92 ? 13.383 -6.498 -16.111 1.00 84.50 92 ARG A N 1
ATOM 730 C CA . ARG A 1 92 ? 12.772 -7.583 -15.322 1.00 84.50 92 ARG A CA 1
ATOM 731 C C . ARG A 1 92 ? 13.598 -8.862 -15.415 1.00 84.50 92 ARG A C 1
ATOM 733 O O . ARG A 1 92 ? 14.322 -9.078 -16.387 1.00 84.50 92 ARG A O 1
ATOM 740 N N . ILE A 1 93 ? 13.453 -9.740 -14.425 1.00 81.38 93 ILE A N 1
ATOM 741 C CA . ILE A 1 93 ? 13.934 -11.123 -14.531 1.00 81.38 93 ILE A CA 1
ATOM 742 C C . ILE A 1 93 ? 12.985 -11.870 -15.482 1.00 81.38 93 ILE A C 1
ATOM 744 O O . ILE A 1 93 ? 11.778 -11.904 -15.228 1.00 81.38 93 ILE A O 1
ATOM 748 N N . PRO A 1 94 ? 13.477 -12.458 -16.588 1.00 83.44 94 PRO A N 1
ATOM 749 C CA . PRO A 1 94 ? 12.646 -13.308 -17.431 1.00 83.44 94 PRO A CA 1
ATOM 750 C C . PRO A 1 94 ? 12.088 -14.482 -16.620 1.00 83.44 94 PRO A C 1
ATOM 752 O O . PRO A 1 94 ? 12.835 -15.108 -15.876 1.00 83.44 94 PRO A O 1
ATOM 755 N N . LYS A 1 95 ? 10.809 -14.839 -16.807 1.00 81.44 95 LYS A N 1
ATOM 756 C CA . LYS A 1 95 ? 10.159 -15.923 -16.038 1.00 81.44 95 LYS A CA 1
ATOM 757 C C . LYS A 1 95 ? 10.957 -17.235 -16.036 1.00 81.44 95 LYS A C 1
ATOM 759 O O . LYS A 1 95 ? 11.169 -17.832 -14.993 1.00 81.44 95 LYS A O 1
ATOM 764 N N . HIS A 1 96 ? 11.486 -17.641 -17.191 1.00 83.38 96 HIS A N 1
ATOM 765 C CA . HIS A 1 96 ? 12.290 -18.865 -17.330 1.00 83.38 96 HIS A CA 1
ATOM 766 C C . HIS A 1 96 ? 13.673 -18.799 -16.646 1.00 83.38 96 HIS A C 1
ATOM 768 O O . HIS A 1 96 ? 14.371 -19.805 -16.589 1.00 83.38 96 HIS A O 1
ATOM 774 N N . LYS A 1 97 ? 14.081 -17.621 -16.161 1.00 82.94 97 LYS A N 1
ATOM 775 C CA . LYS A 1 97 ? 15.311 -17.377 -15.396 1.00 82.94 97 LYS A CA 1
ATOM 776 C C . LYS A 1 97 ? 15.049 -17.090 -13.920 1.00 82.94 97 LYS A C 1
ATOM 778 O O . LYS A 1 97 ? 16.010 -16.825 -13.207 1.00 82.94 97 LYS A O 1
ATOM 783 N N . ALA A 1 98 ? 13.790 -17.127 -13.468 1.00 75.81 98 ALA A N 1
ATOM 784 C CA . ALA A 1 98 ? 13.439 -16.798 -12.092 1.00 75.81 98 ALA A CA 1
ATOM 785 C C . ALA A 1 98 ? 14.241 -17.656 -11.103 1.00 75.81 98 ALA A C 1
ATOM 787 O O . ALA A 1 98 ? 14.922 -17.076 -10.277 1.00 75.81 98 ALA A O 1
ATOM 788 N N . GLY A 1 99 ? 14.301 -18.981 -11.295 1.00 73.12 99 GLY A N 1
ATOM 789 C CA . GLY A 1 99 ? 15.084 -19.905 -10.456 1.00 73.12 99 GLY A CA 1
ATOM 790 C C . GLY A 1 99 ? 16.508 -20.236 -10.933 1.00 73.12 99 GLY A C 1
ATOM 791 O O . GLY A 1 99 ? 17.035 -21.276 -10.549 1.00 73.12 99 GLY A O 1
ATOM 792 N N . ASP A 1 100 ? 17.118 -19.435 -11.814 1.00 80.56 100 ASP A N 1
ATOM 793 C CA . ASP A 1 100 ? 18.498 -19.655 -12.284 1.00 80.56 100 ASP A CA 1
ATOM 794 C C . ASP A 1 100 ? 19.488 -18.881 -11.395 1.00 80.56 100 ASP A C 1
ATOM 796 O O . ASP A 1 100 ? 19.798 -17.716 -11.646 1.00 80.56 100 ASP A O 1
ATOM 800 N N . ASP A 1 101 ? 20.004 -19.529 -10.345 1.00 78.81 101 ASP A N 1
ATOM 801 C CA . ASP A 1 101 ? 20.919 -18.916 -9.369 1.00 78.81 101 ASP A CA 1
ATOM 802 C C . ASP A 1 101 ? 22.169 -18.286 -9.996 1.00 78.81 101 ASP A C 1
ATOM 804 O O . ASP A 1 101 ? 22.727 -17.329 -9.452 1.00 78.81 101 ASP A O 1
ATOM 808 N N . ALA A 1 102 ? 22.664 -18.830 -11.110 1.00 81.62 102 ALA A N 1
ATOM 809 C CA . ALA A 1 102 ? 23.817 -18.267 -11.802 1.00 81.62 102 ALA A CA 1
ATOM 810 C C . ALA A 1 102 ? 23.433 -16.957 -12.496 1.00 81.62 102 ALA A C 1
ATOM 812 O O . ALA A 1 102 ? 24.125 -15.956 -12.327 1.00 81.62 102 ALA A O 1
ATOM 813 N N . TYR A 1 103 ? 22.297 -16.935 -13.198 1.00 82.56 103 TYR A N 1
ATOM 814 C CA . TYR A 1 103 ? 21.745 -15.719 -13.796 1.00 82.56 103 TYR A CA 1
ATOM 815 C C . TYR A 1 103 ? 21.444 -14.645 -12.742 1.00 82.56 103 TYR A C 1
ATOM 817 O O . TYR A 1 103 ? 21.794 -13.480 -12.921 1.00 82.56 103 TYR A O 1
ATOM 825 N N . ILE A 1 104 ? 20.821 -15.026 -11.626 1.00 77.56 104 ILE A N 1
ATOM 826 C CA . ILE A 1 104 ? 20.470 -14.107 -10.539 1.00 77.56 104 ILE A CA 1
ATOM 827 C C . ILE A 1 104 ? 21.727 -13.525 -9.880 1.00 77.56 104 ILE A C 1
ATOM 829 O O . ILE A 1 104 ? 21.806 -12.309 -9.690 1.00 77.56 104 ILE A O 1
ATOM 833 N N . ARG A 1 105 ? 22.744 -14.354 -9.598 1.00 75.56 105 ARG A N 1
ATOM 834 C CA . ARG A 1 105 ? 24.045 -13.880 -9.096 1.00 75.56 105 ARG A CA 1
ATOM 835 C C . ARG A 1 105 ? 24.749 -12.977 -10.099 1.00 75.56 105 ARG A C 1
ATOM 837 O O . ARG A 1 105 ? 25.209 -11.914 -9.709 1.00 75.56 105 ARG A O 1
ATOM 844 N N . ASP A 1 106 ? 24.760 -13.331 -11.382 1.00 77.50 106 ASP A N 1
ATOM 845 C CA . ASP A 1 106 ? 25.348 -12.500 -12.438 1.00 77.50 106 ASP A CA 1
ATOM 846 C C . ASP A 1 106 ? 24.699 -11.109 -12.490 1.00 77.50 106 ASP A C 1
ATOM 848 O O . ASP A 1 106 ? 25.401 -10.101 -12.497 1.00 77.50 106 ASP A O 1
ATOM 852 N N . ARG A 1 107 ? 23.363 -11.035 -12.420 1.00 76.06 107 ARG A N 1
ATOM 853 C CA . ARG A 1 107 ? 22.625 -9.762 -12.389 1.00 76.06 107 ARG A CA 1
ATOM 854 C C . ARG A 1 107 ? 22.841 -8.956 -11.116 1.00 76.06 107 ARG A C 1
ATOM 856 O O . ARG A 1 107 ? 22.747 -7.733 -11.175 1.00 76.06 107 ARG A O 1
ATOM 863 N N . ARG A 1 108 ? 23.097 -9.618 -9.989 1.00 71.38 108 ARG A N 1
ATOM 864 C CA . ARG A 1 108 ? 23.435 -8.974 -8.714 1.00 71.38 108 ARG A CA 1
ATOM 865 C C . ARG A 1 108 ? 24.872 -8.445 -8.713 1.00 71.38 108 ARG A C 1
ATOM 867 O O . ARG A 1 108 ? 25.118 -7.349 -8.224 1.00 71.38 108 ARG A O 1
ATOM 874 N N . ASP A 1 109 ? 25.809 -9.221 -9.250 1.00 68.31 109 ASP A N 1
ATOM 875 C CA . ASP A 1 109 ? 27.247 -8.980 -9.107 1.00 68.31 109 ASP A CA 1
ATOM 876 C C . ASP A 1 109 ? 27.808 -8.114 -10.256 1.00 68.31 109 ASP A C 1
ATOM 878 O O . ASP A 1 109 ? 28.738 -7.331 -10.051 1.00 68.31 109 ASP A O 1
ATOM 882 N N . LYS A 1 110 ? 27.214 -8.179 -11.458 1.00 62.38 110 LYS A N 1
ATOM 883 C CA . LYS A 1 110 ? 27.543 -7.316 -12.604 1.00 62.38 110 LYS A CA 1
ATOM 884 C C . LYS A 1 110 ? 26.477 -6.244 -12.774 1.00 62.38 110 LYS A C 1
ATOM 886 O O . LYS A 1 110 ? 25.489 -6.421 -13.489 1.00 62.38 110 LYS A O 1
ATOM 891 N N . GLY A 1 111 ? 26.687 -5.090 -12.152 1.00 54.75 111 GLY A N 1
ATOM 892 C CA . GLY A 1 111 ? 25.815 -3.959 -12.437 1.00 54.75 111 GLY A CA 1
ATOM 893 C C . GLY A 1 111 ? 26.058 -3.369 -13.827 1.00 54.75 111 GLY A C 1
ATOM 894 O O . GLY A 1 111 ? 26.981 -3.747 -14.558 1.00 54.75 111 GLY A O 1
ATOM 895 N N . PRO A 1 112 ? 25.168 -2.477 -14.259 1.00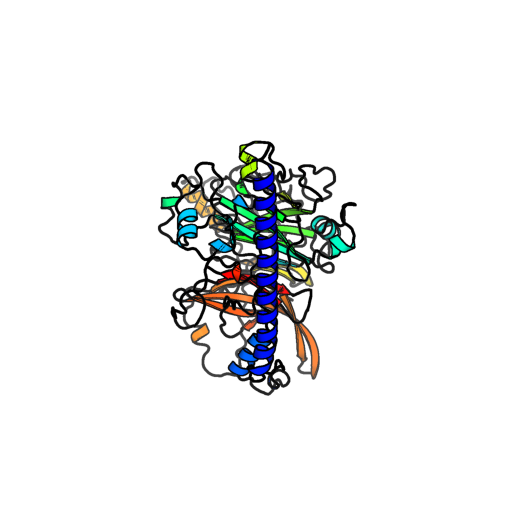 51.72 112 PRO A N 1
ATOM 896 C CA . PRO A 1 112 ? 25.083 -2.146 -15.663 1.00 51.72 112 PRO A CA 1
ATOM 897 C C . PRO A 1 112 ? 26.184 -1.210 -16.142 1.00 51.72 112 PRO A C 1
ATOM 899 O O . PRO A 1 112 ? 26.284 -0.077 -15.690 1.00 51.72 112 PRO A O 1
ATOM 902 N N . ARG A 1 113 ? 26.904 -1.630 -17.188 1.00 44.56 113 ARG A N 1
ATOM 903 C CA . ARG A 1 113 ? 27.848 -0.773 -17.933 1.00 44.56 113 ARG A CA 1
ATOM 904 C C . ARG A 1 113 ? 27.181 0.424 -18.634 1.00 44.56 113 ARG A C 1
ATOM 906 O O . ARG A 1 113 ? 27.864 1.365 -19.001 1.00 44.56 113 ARG A O 1
ATOM 913 N N . THR A 1 114 ? 25.858 0.386 -18.818 1.00 46.81 114 THR A N 1
ATOM 914 C CA . THR A 1 114 ? 25.042 1.454 -19.433 1.00 46.81 114 THR A CA 1
ATOM 915 C C . THR A 1 114 ? 24.121 2.162 -18.430 1.00 46.81 114 THR A C 1
ATOM 917 O O . THR A 1 114 ? 23.185 2.837 -18.844 1.00 46.81 114 THR A O 1
ATOM 920 N N . GLY A 1 115 ? 24.286 1.930 -17.123 1.00 53.22 115 GLY A N 1
ATOM 921 C CA . GLY A 1 115 ? 23.399 2.476 -16.084 1.00 53.22 115 GLY A CA 1
ATOM 922 C C . GLY A 1 115 ? 22.045 1.763 -15.882 1.00 53.22 115 GLY A C 1
ATOM 923 O O . GLY A 1 115 ? 21.369 2.050 -14.903 1.00 53.22 115 GLY A O 1
ATOM 924 N N . SER A 1 116 ? 21.630 0.801 -16.727 1.00 57.16 116 SER A N 1
ATOM 925 C CA . SER A 1 116 ? 20.272 0.202 -16.654 1.00 57.16 116 SER A CA 1
ATOM 926 C C . SER A 1 116 ? 20.120 -1.272 -17.116 1.00 57.16 116 SER A C 1
ATOM 928 O O . SER A 1 116 ? 19.380 -1.589 -18.043 1.00 57.16 116 SER A O 1
ATOM 930 N N . ARG A 1 117 ? 20.780 -2.232 -16.458 1.00 55.00 117 ARG A N 1
ATOM 931 C CA . ARG A 1 117 ? 20.696 -3.688 -16.773 1.00 55.00 117 ARG A CA 1
ATOM 932 C C . ARG A 1 117 ? 20.588 -4.611 -15.559 1.00 55.00 117 ARG A C 1
ATOM 934 O O . ARG A 1 117 ? 20.479 -5.824 -15.736 1.00 55.00 117 ARG A O 1
ATOM 941 N N . THR A 1 118 ? 20.611 -4.083 -14.346 1.00 67.81 118 THR A N 1
ATOM 942 C CA . THR A 1 118 ? 20.179 -4.850 -13.178 1.00 67.81 118 THR A CA 1
ATOM 943 C C . THR A 1 118 ? 18.667 -5.002 -13.246 1.00 67.81 118 THR A C 1
ATOM 945 O O . THR A 1 118 ? 17.943 -4.052 -13.581 1.00 67.81 118 THR A O 1
ATOM 948 N N . ALA A 1 119 ? 18.201 -6.224 -13.000 1.00 77.62 119 ALA A N 1
ATOM 949 C CA . ALA A 1 119 ? 16.778 -6.463 -12.905 1.00 77.62 119 ALA A CA 1
ATOM 950 C C . ALA A 1 119 ? 16.236 -5.781 -11.645 1.00 77.62 119 ALA A C 1
ATOM 952 O O . ALA A 1 119 ? 16.876 -5.820 -10.593 1.00 77.62 119 ALA A O 1
ATOM 953 N N . LEU A 1 120 ? 15.080 -5.147 -11.790 1.00 82.81 120 LEU A N 1
ATOM 954 C CA . LEU A 1 120 ? 14.304 -4.589 -10.704 1.00 82.81 120 LEU A CA 1
ATOM 955 C C . LEU A 1 120 ? 13.327 -5.649 -10.203 1.00 82.81 120 LEU A C 1
ATOM 957 O O . LEU A 1 120 ? 12.719 -6.377 -10.994 1.00 82.81 120 LEU A O 1
ATOM 961 N N . VAL A 1 121 ? 13.212 -5.723 -8.886 1.00 83.94 121 VAL A N 1
ATOM 962 C CA . VAL A 1 121 ? 12.330 -6.629 -8.159 1.00 83.94 121 VAL A CA 1
ATOM 963 C C . VAL A 1 121 ? 11.494 -5.795 -7.205 1.00 83.94 121 VAL A C 1
ATOM 965 O O . VAL A 1 121 ? 12.017 -4.872 -6.581 1.00 83.94 121 VAL A O 1
ATOM 968 N N . ASP A 1 122 ? 10.208 -6.116 -7.114 1.00 85.75 122 ASP A N 1
ATOM 969 C CA . ASP A 1 122 ? 9.297 -5.493 -6.163 1.00 85.75 122 ASP A CA 1
ATOM 970 C C . ASP A 1 122 ? 9.480 -6.142 -4.785 1.00 85.75 122 ASP A C 1
ATOM 972 O O . ASP A 1 122 ? 9.453 -7.365 -4.639 1.00 85.75 122 ASP A O 1
ATOM 976 N N . TYR A 1 123 ? 9.686 -5.312 -3.771 1.00 82.50 123 TYR A N 1
ATOM 977 C CA . TYR A 1 123 ? 9.881 -5.695 -2.381 1.00 82.50 123 TYR A CA 1
ATOM 978 C C . TYR A 1 123 ? 8.759 -5.116 -1.521 1.00 82.50 123 TYR A C 1
ATOM 980 O O . TYR A 1 123 ? 8.341 -3.974 -1.726 1.00 82.50 123 TYR A O 1
ATOM 988 N N . ASN A 1 124 ? 8.353 -5.894 -0.513 1.00 81.12 124 ASN A N 1
ATOM 989 C CA . ASN A 1 124 ? 7.480 -5.474 0.586 1.00 81.12 124 ASN A CA 1
ATOM 990 C C . ASN A 1 124 ? 6.213 -4.724 0.122 1.00 81.12 124 ASN A C 1
ATOM 992 O O . ASN A 1 124 ? 5.996 -3.590 0.554 1.00 81.12 124 ASN A O 1
ATOM 996 N N . PRO A 1 125 ? 5.397 -5.311 -0.778 1.00 86.38 125 PRO A N 1
ATOM 997 C CA . PRO A 1 125 ? 4.202 -4.645 -1.274 1.00 86.38 125 PRO A CA 1
ATOM 998 C C . PRO A 1 125 ? 3.191 -4.450 -0.143 1.00 86.38 125 PRO A C 1
ATOM 1000 O O . PRO A 1 125 ? 2.801 -5.409 0.516 1.00 86.38 125 PRO A O 1
ATOM 1003 N N . SER A 1 126 ? 2.744 -3.219 0.068 1.00 87.88 126 SER A N 1
ATOM 1004 C CA . SER A 1 126 ? 1.585 -2.888 0.892 1.00 87.88 126 SER A CA 1
ATOM 1005 C C . SER A 1 126 ? 0.413 -2.538 -0.020 1.00 87.88 126 SER A C 1
ATOM 1007 O O . SER A 1 126 ? 0.608 -1.996 -1.108 1.00 87.88 126 SER A O 1
ATOM 1009 N N . ILE A 1 127 ? -0.803 -2.869 0.397 1.00 91.31 127 ILE A N 1
ATOM 1010 C CA . ILE A 1 127 ? -2.016 -2.626 -0.382 1.00 91.31 127 ILE A CA 1
ATOM 1011 C C . ILE A 1 127 ? -2.935 -1.746 0.452 1.00 91.31 127 ILE A C 1
ATOM 1013 O O . ILE A 1 127 ? -3.135 -2.000 1.638 1.00 91.31 127 ILE A O 1
ATOM 1017 N N . LEU A 1 128 ? -3.492 -0.721 -0.182 1.00 92.44 128 LEU A N 1
ATOM 1018 C CA . LEU A 1 128 ? -4.454 0.195 0.406 1.00 92.44 128 LEU A CA 1
ATOM 1019 C C . LEU A 1 128 ? -5.788 0.050 -0.351 1.00 92.44 128 LEU A C 1
ATOM 1021 O O . LEU A 1 128 ? -5.804 0.224 -1.576 1.00 92.44 128 LEU A O 1
ATOM 1025 N N . PRO A 1 129 ? -6.897 -0.300 0.328 1.00 93.31 129 PRO A N 1
ATOM 1026 C CA . PRO A 1 129 ? -8.197 -0.412 -0.311 1.00 93.31 129 PRO A CA 1
ATOM 1027 C C . PRO A 1 129 ? -8.749 0.976 -0.624 1.00 93.31 129 PRO A C 1
ATOM 1029 O O . PRO A 1 129 ? -8.674 1.889 0.198 1.00 93.31 129 PRO A O 1
ATOM 1032 N N . LEU A 1 130 ? -9.336 1.115 -1.809 1.00 94.06 130 LEU A N 1
ATOM 1033 C CA . LEU A 1 130 ? -10.070 2.309 -2.207 1.00 94.06 130 LEU A CA 1
ATOM 1034 C C . LEU A 1 130 ? -11.534 2.102 -1.807 1.00 94.06 130 LEU A C 1
ATOM 1036 O O . LEU A 1 130 ? -12.222 1.256 -2.385 1.00 94.06 130 LEU A O 1
ATOM 1040 N N . SER A 1 131 ? -11.983 2.818 -0.774 1.00 88.50 131 SER A N 1
ATOM 1041 C CA . SER A 1 131 ? -13.331 2.686 -0.207 1.00 88.50 131 SER A CA 1
ATOM 1042 C C . SER A 1 131 ? -14.153 3.946 -0.463 1.00 88.50 131 SER A C 1
ATOM 1044 O O . SER A 1 131 ? -13.798 5.021 0.012 1.00 88.50 131 SER A O 1
ATOM 1046 N N . PHE A 1 132 ? -15.274 3.811 -1.176 1.00 83.69 132 PHE A N 1
ATOM 1047 C CA . PHE A 1 132 ? -16.190 4.925 -1.471 1.00 83.69 132 PHE A CA 1
ATOM 1048 C C . PHE A 1 132 ? -16.901 5.475 -0.226 1.00 83.69 132 PHE A C 1
ATOM 1050 O O . PHE A 1 132 ? -17.305 6.643 -0.207 1.00 83.69 132 PHE A O 1
ATOM 1057 N N . ASP A 1 133 ? -17.010 4.666 0.826 1.00 88.50 133 ASP A N 1
ATOM 1058 C CA . ASP A 1 133 ? -17.682 5.063 2.063 1.00 88.50 133 ASP A CA 1
ATOM 1059 C C . ASP A 1 133 ? -16.789 5.964 2.929 1.00 88.50 133 ASP A C 1
ATOM 1061 O O . ASP A 1 133 ? -17.277 6.897 3.562 1.00 88.50 133 ASP A O 1
ATOM 1065 N N . ASP A 1 134 ? -15.474 5.739 2.888 1.00 89.00 134 ASP A N 1
ATOM 1066 C CA . ASP A 1 134 ? -14.489 6.370 3.778 1.00 89.00 134 ASP A CA 1
ATOM 1067 C C . ASP A 1 134 ? -13.658 7.472 3.088 1.00 89.00 134 ASP A C 1
ATOM 1069 O O . ASP A 1 134 ? -13.146 8.380 3.741 1.00 89.00 134 ASP A O 1
ATOM 1073 N N . TRP A 1 135 ? -13.536 7.441 1.757 1.00 94.12 135 TRP A N 1
ATOM 1074 C CA . TRP A 1 135 ? -12.702 8.380 1.002 1.00 94.12 135 TRP A CA 1
ATOM 1075 C C . TRP A 1 135 ? -13.513 9.484 0.328 1.00 94.12 135 TRP A C 1
ATOM 1077 O O . TRP A 1 135 ? -14.632 9.272 -0.148 1.00 94.12 135 TRP A O 1
ATOM 1087 N N . ASP A 1 136 ? -12.911 10.666 0.239 1.00 94.31 136 ASP A N 1
ATOM 1088 C CA . ASP A 1 136 ? -13.433 11.783 -0.537 1.00 94.31 136 ASP A CA 1
ATOM 1089 C C . ASP A 1 136 ? -13.583 11.401 -2.014 1.00 94.31 136 ASP A C 1
ATOM 1091 O O . ASP A 1 136 ? -12.709 10.758 -2.606 1.00 94.31 136 ASP A O 1
ATOM 1095 N N . GLN A 1 137 ? -14.711 11.791 -2.611 1.00 94.19 137 GLN A N 1
ATOM 1096 C CA . GLN A 1 137 ? -15.058 11.356 -3.960 1.00 94.19 137 GLN A CA 1
ATOM 1097 C C . GLN A 1 137 ? -14.096 11.914 -5.010 1.00 94.19 137 GLN A C 1
ATOM 1099 O O . GLN A 1 137 ? -13.767 11.193 -5.945 1.00 94.19 137 GLN A O 1
ATOM 1104 N N . ASN A 1 138 ? -13.595 13.141 -4.834 1.00 92.62 138 ASN A N 1
ATOM 1105 C CA . ASN A 1 138 ? -12.667 13.743 -5.791 1.00 92.62 138 ASN A CA 1
ATOM 1106 C C . ASN A 1 138 ? -11.327 13.002 -5.784 1.00 92.62 138 ASN A C 1
ATOM 1108 O O . ASN A 1 138 ? -10.787 12.685 -6.840 1.00 92.62 138 ASN A O 1
ATOM 1112 N N . LEU A 1 139 ? -10.832 12.646 -4.592 1.00 93.19 139 LEU A N 1
ATOM 1113 C CA . LEU A 1 139 ? -9.611 11.853 -4.450 1.00 93.19 139 LEU A CA 1
ATOM 1114 C C . LEU A 1 139 ? -9.760 10.476 -5.116 1.00 93.19 139 LEU A C 1
ATOM 1116 O O . LEU A 1 139 ? -8.848 10.007 -5.796 1.00 93.19 139 LEU A O 1
ATOM 1120 N N . LEU A 1 140 ? -10.912 9.821 -4.943 1.00 95.44 140 LEU A N 1
ATOM 1121 C CA . LEU A 1 140 ? -11.190 8.553 -5.615 1.00 95.44 140 LEU A CA 1
ATOM 1122 C C . LEU A 1 140 ? -11.319 8.710 -7.127 1.00 95.44 140 LEU A C 1
ATOM 1124 O O . LEU A 1 140 ? -10.793 7.878 -7.865 1.00 95.44 140 LEU A O 1
ATOM 1128 N N . ASP A 1 141 ? -12.005 9.742 -7.604 1.00 95.12 141 ASP A N 1
ATOM 1129 C CA . ASP A 1 141 ? -12.186 9.971 -9.034 1.00 95.12 141 ASP A CA 1
ATOM 1130 C C . ASP A 1 141 ? -10.832 10.224 -9.712 1.00 95.12 141 ASP A C 1
ATOM 1132 O O . ASP A 1 141 ? -10.564 9.609 -10.746 1.00 95.12 141 ASP A O 1
ATOM 1136 N N . ASP A 1 142 ? -9.934 10.988 -9.081 1.00 94.88 142 ASP A N 1
ATOM 1137 C CA . ASP A 1 142 ? -8.552 11.196 -9.530 1.00 94.88 142 ASP A CA 1
ATOM 1138 C C . ASP A 1 142 ? -7.761 9.882 -9.627 1.00 94.88 142 ASP A C 1
ATOM 1140 O O . ASP A 1 142 ? -7.143 9.590 -10.657 1.00 94.88 142 ASP A O 1
ATOM 1144 N N . ILE A 1 143 ? -7.786 9.054 -8.576 1.00 96.19 143 ILE A N 1
ATOM 1145 C CA . ILE A 1 143 ? -7.024 7.794 -8.523 1.00 96.19 143 ILE A CA 1
ATOM 1146 C C . ILE A 1 143 ? -7.593 6.752 -9.490 1.00 96.19 143 ILE A C 1
ATOM 1148 O O . ILE A 1 143 ? -6.842 6.005 -10.114 1.00 96.19 143 ILE A O 1
ATOM 1152 N N . THR A 1 144 ? -8.916 6.663 -9.613 1.00 96.75 144 THR A N 1
ATOM 1153 C CA . THR A 1 144 ? -9.586 5.665 -10.466 1.00 96.75 144 THR A CA 1
ATOM 1154 C C . THR A 1 144 ? -9.606 6.076 -11.939 1.00 96.75 144 THR A C 1
ATOM 1156 O O . THR A 1 144 ? -9.717 5.213 -12.818 1.00 96.75 144 THR A O 1
ATOM 1159 N N . GLY A 1 145 ? -9.440 7.375 -12.209 1.00 95.50 145 GLY A N 1
ATOM 1160 C CA . GLY A 1 145 ? -9.530 7.989 -13.530 1.00 95.50 145 GLY A CA 1
ATOM 1161 C C . GLY A 1 145 ? -10.941 8.444 -13.902 1.00 95.50 145 GLY A C 1
ATOM 1162 O O . GLY A 1 145 ? -11.128 8.935 -15.008 1.00 95.50 145 GLY A O 1
ATOM 1163 N N . ARG A 1 146 ? -11.939 8.321 -13.015 1.00 95.62 146 ARG A N 1
ATOM 1164 C CA . ARG A 1 146 ? -13.339 8.669 -13.327 1.00 95.62 146 ARG A CA 1
ATOM 1165 C C . ARG A 1 146 ? -13.524 10.134 -13.748 1.00 95.62 146 ARG A C 1
ATOM 1167 O O . ARG A 1 146 ? -14.478 10.449 -14.451 1.00 95.62 146 ARG A O 1
ATOM 1174 N N . TYR A 1 147 ? -12.607 11.017 -13.355 1.00 93.19 147 TYR A N 1
ATOM 1175 C CA . TYR A 1 147 ? -12.604 12.421 -13.769 1.00 93.19 147 TYR A CA 1
ATOM 1176 C C . TYR A 1 147 ? -12.350 12.623 -15.279 1.00 93.19 147 TYR A C 1
ATOM 1178 O O . TYR A 1 147 ? -12.667 13.685 -15.812 1.00 93.19 147 TYR A O 1
ATOM 1186 N N . HIS A 1 148 ? -11.743 11.647 -15.968 1.00 93.75 148 HIS A N 1
ATOM 1187 C CA . HIS A 1 148 ? -11.263 11.793 -17.342 1.00 93.75 148 HIS A CA 1
ATOM 1188 C C . HIS A 1 148 ? -12.173 11.055 -18.343 1.00 93.75 148 HIS A C 1
ATOM 1190 O O . HIS A 1 148 ? -12.476 9.881 -18.126 1.00 93.75 148 HIS A O 1
ATOM 1196 N N . PRO A 1 149 ? -12.552 11.671 -19.482 1.00 94.69 149 PRO A N 1
ATOM 1197 C CA . PRO A 1 149 ? -13.499 11.079 -20.438 1.00 94.69 149 PRO A CA 1
ATOM 1198 C C . PRO A 1 149 ? -13.012 9.777 -21.094 1.00 94.69 149 PRO A C 1
ATOM 1200 O O . PRO A 1 149 ? -13.827 8.942 -21.476 1.00 94.69 149 PRO A O 1
ATOM 1203 N N . ASP A 1 150 ? -11.695 9.581 -21.204 1.00 95.50 150 ASP A N 1
ATOM 1204 C CA . ASP A 1 150 ? -11.112 8.349 -21.766 1.00 95.50 150 ASP A CA 1
ATOM 1205 C C . ASP A 1 150 ? -11.301 7.109 -20.878 1.00 95.50 150 ASP A C 1
ATOM 1207 O O . ASP A 1 150 ? -11.089 5.989 -21.342 1.00 95.50 150 ASP A O 1
ATOM 1211 N N . PHE A 1 151 ? -11.684 7.283 -19.610 1.00 96.19 151 PHE A N 1
ATOM 1212 C CA . PHE A 1 151 ? -11.987 6.173 -18.718 1.00 96.19 151 PHE A CA 1
ATOM 1213 C C . PHE A 1 151 ? -13.499 6.040 -18.561 1.00 96.19 151 PHE A C 1
ATOM 1215 O O . PHE A 1 151 ? -14.161 6.871 -17.940 1.00 96.19 151 PHE A O 1
ATOM 1222 N N . SER A 1 152 ? -14.053 4.950 -19.094 1.00 96.44 152 SER A N 1
ATOM 1223 C CA . SER A 1 152 ? -15.451 4.596 -18.826 1.00 96.44 152 SER A CA 1
ATOM 1224 C C . SER A 1 152 ? -15.693 4.424 -17.323 1.00 96.44 152 SER A C 1
ATOM 1226 O O . SER A 1 152 ? -14.787 4.050 -16.567 1.00 96.44 152 SER A O 1
ATOM 1228 N N . LYS A 1 153 ? -16.938 4.635 -16.884 1.00 96.25 153 LYS A N 1
ATOM 1229 C CA . LYS A 1 153 ? -17.326 4.413 -15.486 1.00 96.25 153 LYS A CA 1
ATOM 1230 C C . LYS A 1 153 ? -17.018 2.980 -15.055 1.00 96.25 153 LYS A C 1
ATOM 1232 O O . LYS A 1 153 ? -16.468 2.768 -13.982 1.00 96.25 153 LYS A O 1
ATOM 1237 N N . GLU A 1 154 ? -17.296 2.009 -15.919 1.00 96.81 154 GLU A N 1
ATOM 1238 C CA . GLU A 1 154 ? -17.031 0.594 -15.678 1.00 96.81 154 GLU A CA 1
ATOM 1239 C C . GLU A 1 154 ? -15.534 0.331 -15.495 1.00 96.81 154 GLU A C 1
ATOM 1241 O O . GLU A 1 154 ? -15.143 -0.459 -14.639 1.00 96.81 154 GLU A O 1
ATOM 1246 N N . GLU A 1 155 ? -14.676 0.992 -16.275 1.00 96.00 155 GLU A N 1
ATOM 1247 C CA . GLU A 1 155 ? -13.227 0.866 -16.138 1.00 96.00 155 GLU A CA 1
ATOM 1248 C C . GLU A 1 155 ? -12.697 1.504 -14.852 1.00 96.00 155 GLU A C 1
ATOM 1250 O O . GLU A 1 155 ? -11.846 0.906 -14.189 1.00 96.00 155 GLU A O 1
ATOM 1255 N N . ALA A 1 156 ? -13.192 2.685 -14.480 1.00 96.69 156 ALA A N 1
ATOM 1256 C CA . ALA A 1 156 ? -12.843 3.323 -13.215 1.00 96.69 156 ALA A CA 1
ATOM 1257 C C . ALA A 1 156 ? -13.313 2.472 -12.019 1.00 96.69 156 ALA A C 1
ATOM 1259 O O . ALA A 1 156 ? -12.545 2.217 -11.092 1.00 96.69 156 ALA A O 1
ATOM 1260 N N . ASP A 1 157 ? -14.530 1.925 -12.087 1.00 95.94 157 ASP A N 1
ATOM 1261 C CA . ASP A 1 157 ? -15.137 1.098 -11.037 1.00 95.94 157 ASP A CA 1
ATOM 1262 C C . ASP A 1 157 ? -14.431 -0.250 -10.842 1.00 95.94 157 ASP A C 1
ATOM 1264 O O . ASP A 1 157 ? -14.587 -0.885 -9.790 1.00 95.94 157 ASP A O 1
ATOM 1268 N N . ARG A 1 158 ? -13.630 -0.697 -11.821 1.00 96.69 158 ARG A N 1
ATOM 1269 C CA . ARG A 1 158 ? -12.769 -1.878 -11.666 1.00 96.69 158 ARG A CA 1
ATOM 1270 C C . ARG A 1 158 ? -11.646 -1.647 -10.668 1.00 96.69 158 ARG A C 1
ATOM 1272 O O . ARG A 1 158 ? -11.227 -2.625 -10.057 1.00 96.69 158 ARG A O 1
ATOM 1279 N N . VAL A 1 159 ? -11.164 -0.416 -10.506 1.00 97.44 159 VAL A N 1
ATOM 1280 C CA . VAL A 1 159 ? -10.057 -0.084 -9.604 1.00 97.44 159 VAL A CA 1
ATOM 1281 C C . VAL A 1 159 ? -10.532 -0.176 -8.155 1.00 97.44 159 VAL A C 1
ATOM 1283 O O . VAL A 1 159 ? -11.399 0.583 -7.727 1.00 97.44 159 VAL A O 1
ATOM 1286 N N . LYS A 1 160 ? -9.959 -1.109 -7.393 1.00 96.56 160 LYS A N 1
ATOM 1287 C CA . LYS A 1 160 ? -10.359 -1.414 -6.009 1.00 96.56 160 LYS A CA 1
ATOM 1288 C C . LYS A 1 160 ? -9.262 -1.197 -4.981 1.00 96.56 160 LYS A C 1
ATOM 1290 O O . LYS A 1 160 ? -9.555 -0.941 -3.815 1.00 96.56 160 LYS A O 1
ATOM 1295 N N . TYR A 1 161 ? -8.006 -1.271 -5.402 1.00 96.06 161 TYR A N 1
ATOM 1296 C CA . TYR A 1 161 ? -6.874 -1.069 -4.511 1.00 96.06 161 TYR A CA 1
ATOM 1297 C C . TYR A 1 161 ? -5.767 -0.297 -5.206 1.00 96.06 161 TYR A C 1
ATOM 1299 O O . TYR A 1 161 ? -5.650 -0.312 -6.434 1.00 96.06 161 TYR A O 1
ATOM 1307 N N . ILE A 1 162 ? -4.902 0.297 -4.396 1.00 96.06 162 ILE A N 1
ATOM 1308 C CA . ILE A 1 162 ? -3.577 0.724 -4.816 1.00 96.06 162 ILE A CA 1
ATOM 1309 C C . ILE A 1 162 ? -2.531 -0.089 -4.059 1.00 96.06 162 ILE A C 1
ATOM 1311 O O . ILE A 1 162 ? -2.533 -0.154 -2.830 1.00 96.06 162 ILE A O 1
ATOM 1315 N N . GLN A 1 163 ? -1.634 -0.727 -4.801 1.00 94.44 163 GLN A N 1
ATOM 1316 C CA . GLN A 1 163 ? -0.434 -1.327 -4.245 1.00 94.44 163 GLN A CA 1
ATOM 1317 C C . GLN A 1 163 ? 0.690 -0.300 -4.250 1.00 94.44 163 GLN A C 1
ATOM 1319 O O . GLN A 1 163 ? 0.938 0.354 -5.261 1.00 94.44 163 GLN A O 1
ATOM 1324 N N . VAL A 1 164 ? 1.419 -0.236 -3.143 1.00 93.06 164 VAL A N 1
ATOM 1325 C CA . VAL A 1 164 ? 2.683 0.476 -3.006 1.00 93.06 164 VAL A CA 1
ATOM 1326 C C . VAL A 1 164 ? 3.787 -0.515 -2.673 1.00 93.06 164 VAL A C 1
ATOM 1328 O O . VAL A 1 164 ? 3.627 -1.385 -1.826 1.00 93.06 164 VAL A O 1
ATOM 1331 N N . SER A 1 165 ? 4.918 -0.417 -3.352 1.00 90.81 165 SER A N 1
ATOM 1332 C CA . SER A 1 165 ? 6.060 -1.299 -3.124 1.00 90.81 165 SER A CA 1
ATOM 1333 C C . SER A 1 165 ? 7.366 -0.570 -3.396 1.00 90.81 165 SER A C 1
ATOM 1335 O O . SER A 1 165 ? 7.388 0.510 -3.994 1.00 90.81 165 SER A O 1
ATOM 1337 N N . ARG A 1 166 ? 8.470 -1.172 -2.963 1.00 88.19 166 ARG A N 1
ATOM 1338 C CA . ARG A 1 166 ? 9.810 -0.740 -3.350 1.00 88.19 166 ARG A CA 1
ATOM 1339 C C . ARG A 1 166 ? 10.275 -1.576 -4.533 1.00 88.19 166 ARG A C 1
ATOM 1341 O O . ARG A 1 166 ? 10.521 -2.762 -4.351 1.00 88.19 166 ARG A O 1
ATOM 1348 N N . SER A 1 167 ? 10.495 -0.981 -5.700 1.00 87.81 167 SER A N 1
ATOM 1349 C CA . SER A 1 167 ? 11.193 -1.667 -6.794 1.00 87.81 167 SER A CA 1
ATOM 1350 C C . SER A 1 167 ? 12.678 -1.354 -6.728 1.00 87.81 167 SER A C 1
ATOM 1352 O O . SER A 1 167 ? 13.085 -0.206 -6.891 1.00 87.81 167 SER A O 1
ATOM 1354 N N . GLY A 1 168 ? 13.504 -2.367 -6.498 1.00 83.19 168 GLY A N 1
ATOM 1355 C CA . GLY A 1 168 ? 14.942 -2.180 -6.345 1.00 83.19 168 GLY A CA 1
ATOM 1356 C C . GLY A 1 168 ? 15.762 -3.202 -7.108 1.00 83.19 168 GLY A C 1
ATOM 1357 O O . GLY A 1 168 ? 15.258 -4.244 -7.523 1.00 83.19 168 GLY A O 1
ATOM 1358 N N . ASN A 1 169 ? 17.048 -2.911 -7.288 1.00 78.81 169 ASN A N 1
ATOM 1359 C CA . ASN A 1 169 ? 17.984 -3.926 -7.764 1.00 78.81 169 ASN A CA 1
ATOM 1360 C C . ASN A 1 169 ? 18.102 -5.069 -6.736 1.00 78.81 169 ASN A C 1
ATOM 1362 O O . ASN A 1 169 ? 17.966 -4.856 -5.526 1.00 78.81 169 ASN A O 1
ATOM 1366 N N . LEU A 1 170 ? 18.424 -6.272 -7.224 1.00 72.44 170 LEU A N 1
ATOM 1367 C CA . LEU A 1 170 ? 18.788 -7.407 -6.373 1.00 72.44 170 LEU A CA 1
ATOM 1368 C C . LEU A 1 170 ? 19.938 -7.020 -5.432 1.00 72.44 170 LEU A C 1
ATOM 1370 O O . LEU A 1 170 ? 21.020 -6.655 -5.889 1.00 72.44 170 LEU A O 1
ATOM 1374 N N . HIS A 1 171 ? 19.718 -7.149 -4.128 1.00 61.41 171 HIS A N 1
ATOM 1375 C CA . HIS A 1 171 ? 20.716 -6.883 -3.095 1.00 61.41 171 HIS A CA 1
ATOM 1376 C C . HIS A 1 171 ? 20.719 -8.005 -2.056 1.00 61.41 171 HIS A C 1
ATOM 1378 O O . HIS A 1 171 ? 19.742 -8.734 -1.895 1.00 61.41 171 HIS A O 1
ATOM 1384 N N . GLY A 1 172 ? 21.842 -8.159 -1.353 1.00 54.12 172 GLY A N 1
ATOM 1385 C CA . GLY A 1 172 ? 21.941 -9.077 -0.221 1.00 54.12 172 GLY A CA 1
ATOM 1386 C C . GLY A 1 172 ? 21.686 -8.344 1.091 1.00 54.12 172 GLY A C 1
ATOM 1387 O O . GLY A 1 172 ? 22.365 -7.358 1.375 1.00 54.12 172 GLY A O 1
ATOM 1388 N N . CYS A 1 173 ? 20.774 -8.850 1.921 1.00 47.97 173 CYS A N 1
ATOM 1389 C CA . CYS A 1 173 ? 20.620 -8.387 3.299 1.00 47.97 173 CYS A CA 1
ATOM 1390 C C . CYS A 1 173 ? 21.843 -8.824 4.127 1.00 47.97 173 CYS A C 1
ATOM 1392 O O . CYS A 1 173 ? 21.929 -9.970 4.558 1.00 47.97 173 CYS A O 1
ATOM 1394 N N . GLY A 1 174 ? 22.818 -7.934 4.332 1.00 46.22 174 GLY A N 1
ATOM 1395 C CA . GLY A 1 174 ? 24.006 -8.233 5.134 1.00 46.22 174 GLY A CA 1
ATOM 1396 C C . GLY A 1 174 ? 24.769 -6.982 5.562 1.00 46.22 174 GLY A C 1
ATOM 1397 O O . GLY A 1 174 ? 25.135 -6.158 4.728 1.00 46.22 174 GLY A O 1
ATOM 1398 N N . PHE A 1 175 ? 25.050 -6.868 6.864 1.00 40.12 175 PHE A N 1
ATOM 1399 C CA . PHE A 1 175 ? 25.718 -5.718 7.499 1.00 40.12 175 PHE A CA 1
ATOM 1400 C C . PHE A 1 175 ? 27.128 -5.409 6.956 1.00 40.12 175 PHE A C 1
ATOM 1402 O O . PHE A 1 175 ? 27.603 -4.288 7.114 1.00 40.12 175 PHE A O 1
ATOM 1409 N N . ASN A 1 176 ? 27.778 -6.351 6.263 1.00 43.28 176 ASN A N 1
ATOM 1410 C CA . ASN A 1 176 ? 29.111 -6.151 5.677 1.00 43.28 176 ASN A CA 1
ATOM 1411 C C . ASN A 1 176 ? 29.100 -5.548 4.258 1.00 43.28 176 ASN A C 1
ATOM 1413 O O . ASN A 1 176 ? 30.167 -5.295 3.699 1.00 43.28 176 ASN A O 1
ATOM 1417 N N . ASN A 1 177 ? 27.926 -5.287 3.668 1.00 45.72 177 ASN A N 1
ATOM 1418 C CA . ASN A 1 177 ? 27.816 -4.739 2.311 1.00 45.72 177 ASN A CA 1
ATOM 1419 C C . ASN A 1 177 ? 27.766 -3.206 2.246 1.00 45.72 177 ASN A C 1
ATOM 1421 O O . ASN A 1 177 ? 27.722 -2.669 1.147 1.00 45.72 177 ASN A O 1
ATOM 1425 N N . THR A 1 178 ? 27.866 -2.468 3.355 1.00 42.53 178 THR A N 1
ATOM 1426 C CA . THR A 1 178 ? 28.014 -0.996 3.296 1.00 42.53 178 THR A CA 1
ATOM 1427 C C . THR A 1 178 ? 29.294 -0.569 2.567 1.00 42.53 178 THR A C 1
ATOM 1429 O O . THR A 1 178 ? 29.324 0.493 1.955 1.00 42.53 178 THR A O 1
ATOM 1432 N N . LYS A 1 179 ? 30.320 -1.434 2.495 1.00 41.69 179 LYS A N 1
ATOM 1433 C CA . LYS A 1 179 ? 31.491 -1.234 1.617 1.00 41.69 179 LYS A CA 1
ATOM 1434 C C . LYS A 1 179 ? 31.170 -1.330 0.111 1.00 41.69 179 LYS A C 1
ATOM 1436 O O . LYS A 1 179 ? 32.011 -0.950 -0.698 1.00 41.69 179 LYS A O 1
ATOM 1441 N N . LYS A 1 180 ? 29.972 -1.789 -0.280 1.00 45.97 180 LYS A N 1
ATOM 1442 C CA . LYS A 1 180 ? 29.475 -1.797 -1.670 1.00 45.97 180 LYS A CA 1
ATOM 1443 C C . LYS A 1 180 ? 28.702 -0.532 -2.060 1.00 45.97 180 LYS A C 1
ATOM 1445 O O . LYS A 1 180 ? 28.407 -0.376 -3.238 1.00 45.97 180 LYS A O 1
ATOM 1450 N N . LEU A 1 181 ? 28.466 0.414 -1.145 1.00 43.38 181 LEU A N 1
ATOM 1451 C CA . LEU A 1 181 ? 27.941 1.743 -1.512 1.00 43.38 181 LEU A CA 1
ATOM 1452 C C . LEU A 1 181 ? 28.902 2.514 -2.442 1.00 43.38 181 LEU A C 1
ATOM 1454 O O . LEU A 1 181 ? 28.465 3.367 -3.206 1.00 43.38 181 LEU A O 1
ATOM 1458 N N . ASN A 1 182 ? 30.191 2.148 -2.442 1.00 41.31 182 ASN A N 1
ATOM 1459 C CA . ASN A 1 182 ? 31.208 2.667 -3.364 1.00 41.31 182 ASN A CA 1
ATOM 1460 C C . ASN A 1 182 ? 31.373 1.823 -4.644 1.00 41.31 182 ASN A C 1
ATOM 1462 O O . ASN A 1 182 ? 32.275 2.082 -5.440 1.00 41.31 182 ASN A O 1
ATOM 1466 N N . HIS A 1 183 ? 30.550 0.791 -4.853 1.00 45.50 183 HIS A N 1
ATOM 1467 C CA . HIS A 1 183 ? 30.591 0.001 -6.080 1.00 45.50 183 HIS A CA 1
ATOM 1468 C C . HIS A 1 183 ? 29.979 0.831 -7.231 1.00 45.50 183 HIS A C 1
ATOM 1470 O O . HIS A 1 183 ? 28.970 1.505 -7.019 1.00 45.50 183 HIS A O 1
ATOM 1476 N N . PRO A 1 184 ? 30.511 0.778 -8.469 1.00 40.59 184 PRO A N 1
ATOM 1477 C CA . PRO A 1 184 ? 30.043 1.584 -9.616 1.00 40.59 184 PRO A CA 1
ATOM 1478 C C . PRO A 1 184 ? 28.596 1.294 -10.059 1.00 40.59 184 PRO A C 1
ATOM 1480 O O . PRO A 1 184 ? 28.087 1.858 -11.025 1.00 40.59 184 PRO A O 1
ATOM 1483 N N . THR A 1 185 ? 27.917 0.397 -9.357 1.00 51.34 185 THR A N 1
ATOM 1484 C CA . THR A 1 185 ? 26.563 -0.064 -9.605 1.00 51.34 185 THR A CA 1
ATOM 1485 C C . THR A 1 185 ? 25.658 0.624 -8.592 1.00 51.34 185 THR A C 1
ATOM 1487 O O . THR A 1 185 ? 25.243 -0.010 -7.625 1.00 51.34 185 THR A O 1
ATOM 1490 N N . ARG A 1 186 ? 25.421 1.935 -8.765 1.00 58.31 186 ARG A N 1
ATOM 1491 C CA . ARG A 1 186 ? 24.552 2.709 -7.862 1.00 58.31 186 ARG A CA 1
ATOM 1492 C C . ARG A 1 186 ? 23.261 1.926 -7.630 1.00 58.31 186 ARG A C 1
ATOM 1494 O O . ARG A 1 186 ? 22.564 1.571 -8.584 1.00 58.31 186 ARG A O 1
ATOM 1501 N N . GLU A 1 187 ? 23.006 1.583 -6.375 1.00 65.00 187 GLU A N 1
ATOM 1502 C CA . GLU A 1 187 ? 21.776 0.916 -5.978 1.00 65.00 187 GLU A CA 1
ATOM 1503 C C . GLU A 1 187 ? 20.605 1.831 -6.346 1.00 65.00 187 GLU A C 1
ATOM 1505 O O . GLU A 1 187 ? 20.657 3.044 -6.153 1.00 65.00 187 GLU A O 1
ATOM 1510 N N . ILE A 1 188 ? 19.584 1.256 -6.978 1.00 73.75 188 ILE A N 1
ATOM 1511 C CA . ILE A 1 188 ? 18.387 1.985 -7.387 1.00 73.75 188 ILE A CA 1
ATOM 1512 C C . ILE A 1 188 ? 17.252 1.457 -6.528 1.00 73.75 188 ILE A C 1
ATOM 1514 O O . ILE A 1 188 ? 17.035 0.245 -6.490 1.00 73.75 188 ILE A O 1
ATOM 1518 N N . SER A 1 189 ? 16.535 2.380 -5.896 1.00 79.25 189 SER A N 1
ATOM 1519 C CA . SER A 1 189 ? 15.272 2.138 -5.211 1.00 79.25 189 SER A CA 1
ATOM 1520 C C . SER A 1 189 ? 14.228 3.077 -5.773 1.00 79.25 189 SER A C 1
ATOM 1522 O O . SER A 1 189 ? 14.437 4.288 -5.841 1.00 79.25 189 SER A O 1
ATOM 1524 N N . MET A 1 190 ? 13.124 2.499 -6.213 1.00 87.06 190 MET A N 1
ATOM 1525 C CA . MET A 1 190 ? 11.997 3.203 -6.790 1.00 87.06 190 MET A CA 1
ATOM 1526 C C . MET A 1 190 ? 10.769 2.971 -5.920 1.00 87.06 190 MET A C 1
ATOM 1528 O O . MET A 1 190 ? 10.509 1.847 -5.489 1.00 87.06 190 MET A O 1
ATOM 1532 N N . LEU A 1 191 ? 9.998 4.030 -5.707 1.00 90.00 191 LEU A N 1
ATOM 1533 C CA . LEU A 1 191 ? 8.605 3.917 -5.325 1.00 90.00 191 LEU A CA 1
ATOM 1534 C C . LEU A 1 191 ? 7.847 3.346 -6.517 1.00 90.00 191 LEU A C 1
ATOM 1536 O O . LEU A 1 191 ? 7.933 3.879 -7.622 1.00 90.00 191 LEU A O 1
ATOM 1540 N N . SER A 1 192 ? 7.120 2.265 -6.282 1.00 93.31 192 SER A N 1
ATOM 1541 C CA . SER A 1 192 ? 6.331 1.564 -7.284 1.00 93.31 192 SER A CA 1
ATOM 1542 C C . SER A 1 192 ? 4.879 1.534 -6.853 1.00 93.31 192 SER A C 1
ATOM 1544 O O . SER A 1 192 ? 4.569 1.083 -5.749 1.00 93.31 192 SER A O 1
ATOM 1546 N N . LEU A 1 193 ? 4.010 2.040 -7.725 1.00 95.69 193 LEU A N 1
ATOM 1547 C CA . LEU A 1 193 ? 2.569 2.107 -7.519 1.00 95.69 193 LEU A CA 1
ATOM 1548 C C . LEU A 1 193 ? 1.861 1.365 -8.646 1.00 95.69 193 LEU A C 1
ATOM 1550 O O . LEU A 1 193 ? 2.227 1.514 -9.815 1.00 95.69 193 LEU A O 1
ATOM 1554 N N . VAL A 1 194 ? 0.853 0.577 -8.284 1.00 96.25 194 VAL A N 1
ATOM 1555 C CA . VAL A 1 194 ? 0.053 -0.229 -9.214 1.00 96.25 194 VAL A CA 1
ATOM 1556 C C . VAL A 1 194 ? -1.404 -0.181 -8.767 1.00 96.25 194 VAL A C 1
ATOM 1558 O O . VAL A 1 194 ? -1.701 -0.485 -7.612 1.00 96.25 194 VAL A O 1
ATOM 1561 N N . LEU A 1 195 ? -2.319 0.176 -9.667 1.00 97.31 195 LEU A N 1
ATOM 1562 C CA . LEU A 1 195 ? -3.753 0.023 -9.416 1.00 97.31 195 LEU A CA 1
ATOM 1563 C C . LEU A 1 195 ? -4.173 -1.434 -9.610 1.00 97.31 195 LEU A C 1
ATOM 1565 O O . LEU A 1 195 ? -3.782 -2.066 -10.592 1.00 97.31 195 LEU A O 1
ATOM 1569 N N . LEU A 1 196 ? -4.991 -1.958 -8.699 1.00 96.06 196 LEU A N 1
ATOM 1570 C CA . LEU A 1 196 ? -5.464 -3.342 -8.727 1.00 96.06 196 LEU A CA 1
ATOM 1571 C C . LEU A 1 196 ? -6.990 -3.416 -8.820 1.00 96.06 196 LEU A C 1
ATOM 1573 O O . LEU A 1 196 ? -7.700 -2.562 -8.283 1.00 96.06 196 LEU A O 1
ATOM 1577 N N . ASP A 1 197 ? -7.492 -4.473 -9.458 1.00 95.69 197 ASP A N 1
ATOM 1578 C CA . ASP A 1 197 ? -8.914 -4.812 -9.453 1.00 95.69 197 ASP A CA 1
ATOM 1579 C C . ASP A 1 197 ? -9.353 -5.554 -8.179 1.00 95.69 197 ASP A C 1
ATOM 1581 O O . ASP A 1 197 ? -8.544 -5.875 -7.308 1.00 95.69 197 ASP A O 1
ATOM 1585 N N . LYS A 1 198 ? -10.654 -5.859 -8.063 1.00 93.88 198 LYS A N 1
ATOM 1586 C CA . LYS A 1 198 ? -11.219 -6.606 -6.919 1.00 93.88 198 LYS A CA 1
ATOM 1587 C C . LYS A 1 198 ? -10.582 -7.984 -6.700 1.00 93.88 198 LYS A C 1
ATOM 1589 O O . LYS A 1 198 ? -10.644 -8.519 -5.599 1.00 93.88 198 LYS A O 1
ATOM 1594 N N . ASP A 1 199 ? -10.006 -8.556 -7.752 1.00 90.88 199 ASP A N 1
ATOM 1595 C CA . ASP A 1 199 ? -9.324 -9.844 -7.780 1.00 90.88 199 ASP A CA 1
ATOM 1596 C C . ASP A 1 199 ? -7.810 -9.713 -7.530 1.00 90.88 199 ASP A C 1
ATOM 1598 O O . ASP A 1 199 ? -7.104 -10.716 -7.630 1.00 90.88 199 ASP A O 1
ATOM 1602 N N . LEU A 1 200 ? -7.333 -8.513 -7.171 1.00 91.50 200 LEU A N 1
ATOM 1603 C CA . LEU A 1 200 ? -5.927 -8.144 -6.969 1.00 91.50 200 LEU A CA 1
ATOM 1604 C C . LEU A 1 200 ? -5.071 -8.228 -8.243 1.00 91.50 200 LEU A C 1
ATOM 1606 O O . LEU A 1 200 ? -3.844 -8.265 -8.164 1.00 91.50 200 LEU A O 1
ATOM 1610 N N . ASN A 1 201 ? -5.685 -8.248 -9.430 1.00 91.56 201 ASN A N 1
ATOM 1611 C CA . ASN A 1 201 ? -4.926 -8.191 -10.674 1.00 91.56 201 ASN A CA 1
ATOM 1612 C C . ASN A 1 201 ? -4.549 -6.741 -10.995 1.00 91.56 201 ASN A C 1
ATOM 1614 O O . ASN A 1 201 ? -5.398 -5.856 -10.859 1.00 91.56 201 ASN A O 1
ATOM 1618 N N . PRO A 1 202 ? -3.332 -6.490 -11.509 1.00 93.12 202 PRO A N 1
ATOM 1619 C CA . PRO A 1 202 ? -2.962 -5.181 -12.027 1.00 93.12 202 PRO A CA 1
ATOM 1620 C C . PRO A 1 202 ? -3.920 -4.696 -13.114 1.00 93.12 202 PRO A C 1
ATOM 1622 O O . PRO A 1 202 ? -4.205 -5.412 -14.080 1.00 93.12 202 PRO A O 1
ATOM 1625 N N . ILE A 1 203 ? -4.376 -3.456 -12.978 1.00 95.25 203 ILE A N 1
ATOM 1626 C CA . ILE A 1 203 ? -5.086 -2.739 -14.030 1.00 95.25 203 ILE A CA 1
ATOM 1627 C C . ILE A 1 203 ? -4.052 -2.378 -15.110 1.00 95.25 203 ILE A C 1
ATOM 1629 O O . ILE A 1 203 ? -3.067 -1.699 -14.808 1.00 95.25 203 ILE A O 1
ATOM 1633 N N . PRO A 1 204 ? -4.224 -2.834 -16.366 1.00 92.75 204 PRO A N 1
ATOM 1634 C CA . PRO A 1 204 ? -3.236 -2.603 -17.413 1.00 92.75 204 PRO A CA 1
ATOM 1635 C C . PRO A 1 204 ? -2.940 -1.118 -17.604 1.00 92.75 204 PRO A C 1
ATOM 1637 O O . PRO A 1 204 ? -3.863 -0.310 -17.686 1.00 92.75 204 PRO A O 1
ATOM 1640 N N . LYS A 1 205 ? -1.653 -0.778 -17.732 1.00 91.88 205 LYS A N 1
ATOM 1641 C CA . LYS A 1 205 ? -1.180 0.599 -17.921 1.00 91.88 205 LYS A CA 1
ATOM 1642 C C . LYS A 1 205 ? -1.572 1.560 -16.793 1.00 91.88 205 LYS A C 1
ATOM 1644 O O . LYS A 1 205 ? -1.549 2.759 -17.005 1.00 91.88 205 LYS A O 1
ATOM 1649 N N . ALA A 1 206 ? -1.913 1.082 -15.602 1.00 95.69 206 ALA A N 1
ATOM 1650 C CA . ALA A 1 206 ? -2.212 1.941 -14.459 1.00 95.69 206 ALA A CA 1
ATOM 1651 C C . ALA A 1 206 ? -1.143 1.788 -13.372 1.00 95.69 206 ALA A C 1
ATOM 1653 O O . ALA A 1 206 ? -1.439 1.488 -12.212 1.00 95.69 206 ALA A O 1
ATOM 1654 N N . SER A 1 207 ? 0.114 1.984 -13.777 1.00 95.31 207 SER A N 1
ATOM 1655 C CA . SER A 1 207 ? 1.269 1.825 -12.900 1.00 95.31 207 SER A CA 1
ATOM 1656 C C . SER A 1 207 ? 2.310 2.924 -13.112 1.00 95.31 207 SER A C 1
ATOM 1658 O O . SER A 1 207 ? 2.388 3.565 -14.168 1.00 95.31 207 SER A O 1
ATOM 1660 N N . VAL A 1 208 ? 3.152 3.119 -12.098 1.00 94.06 208 VAL A N 1
ATOM 1661 C CA . VAL A 1 208 ? 4.341 3.975 -12.164 1.00 94.06 208 VAL A CA 1
ATOM 1662 C C . VAL A 1 208 ? 5.448 3.411 -11.272 1.00 94.06 208 VAL A C 1
ATOM 1664 O O . VAL A 1 208 ? 5.176 2.761 -10.264 1.00 94.06 208 VAL A O 1
ATOM 1667 N N . ALA A 1 209 ? 6.700 3.637 -11.653 1.00 91.94 209 ALA A N 1
ATOM 1668 C CA . ALA A 1 209 ? 7.883 3.370 -10.855 1.00 91.94 209 ALA A CA 1
ATOM 1669 C C . ALA A 1 209 ? 8.896 4.504 -11.043 1.00 91.94 209 ALA A C 1
ATOM 1671 O O . ALA A 1 209 ? 9.308 4.800 -12.168 1.00 91.94 209 ALA A O 1
ATOM 1672 N N . PHE A 1 210 ? 9.301 5.139 -9.947 1.00 87.31 210 PHE A N 1
ATOM 1673 C CA . PHE A 1 210 ? 10.288 6.214 -9.976 1.00 87.31 210 PHE A CA 1
ATOM 1674 C C . PHE A 1 210 ? 11.039 6.333 -8.641 1.00 87.31 210 PHE A C 1
ATOM 1676 O O . PHE A 1 210 ? 10.504 5.983 -7.594 1.00 87.31 210 PHE A O 1
ATOM 1683 N N . PRO A 1 211 ? 12.278 6.834 -8.633 1.00 82.31 211 PRO A N 1
ATOM 1684 C CA . PRO A 1 211 ? 13.056 7.095 -7.427 1.00 82.31 211 PRO A CA 1
ATOM 1685 C C . PRO A 1 211 ? 12.619 8.420 -6.787 1.00 82.31 211 PRO A C 1
ATOM 1687 O O . PRO A 1 211 ? 12.839 9.479 -7.382 1.00 82.31 211 PRO A O 1
ATOM 1690 N N . PRO A 1 212 ? 12.044 8.408 -5.568 1.00 77.06 212 PRO A N 1
ATOM 1691 C CA . PRO A 1 212 ? 11.537 9.629 -4.937 1.00 77.06 212 PRO A CA 1
ATOM 1692 C C . PRO A 1 212 ? 12.601 10.721 -4.770 1.00 77.06 212 PRO A C 1
ATOM 1694 O O . PRO A 1 212 ? 12.309 11.896 -4.960 1.00 77.06 212 PRO A O 1
ATOM 1697 N N . ALA A 1 213 ? 13.855 10.332 -4.519 1.00 71.56 213 ALA A N 1
ATOM 1698 C CA . ALA A 1 213 ? 14.981 11.258 -4.380 1.00 71.56 213 ALA A CA 1
ATOM 1699 C C . ALA A 1 213 ? 15.250 12.110 -5.635 1.00 71.56 213 ALA A C 1
ATOM 1701 O O . ALA A 1 213 ? 15.790 13.206 -5.521 1.00 71.56 213 ALA A O 1
ATOM 1702 N N . TRP A 1 214 ? 14.896 11.624 -6.830 1.00 69.12 214 TRP A N 1
ATOM 1703 C CA . TRP A 1 214 ? 15.063 12.376 -8.084 1.00 69.12 214 TRP A CA 1
ATOM 1704 C C . TRP A 1 214 ? 13.765 12.986 -8.592 1.00 69.12 214 TRP A C 1
ATOM 1706 O O . TRP A 1 214 ? 13.796 13.869 -9.440 1.00 69.12 214 TRP A O 1
ATOM 1716 N N . ALA A 1 215 ? 12.629 12.567 -8.043 1.00 65.50 215 ALA A N 1
ATOM 1717 C CA . ALA A 1 215 ? 11.314 13.110 -8.346 1.00 65.50 215 ALA A CA 1
ATOM 1718 C C . ALA A 1 215 ? 11.067 14.502 -7.730 1.00 65.50 215 ALA A C 1
ATOM 1720 O O . ALA A 1 215 ? 9.918 14.895 -7.571 1.00 65.50 215 ALA A O 1
ATOM 1721 N N . GLN A 1 216 ? 12.135 15.208 -7.337 1.00 60.66 216 GLN A N 1
ATOM 1722 C CA . GLN A 1 216 ? 12.088 16.450 -6.563 1.00 60.66 216 GLN A CA 1
ATOM 1723 C C . GLN A 1 216 ? 11.202 16.340 -5.309 1.00 60.66 216 GLN A C 1
ATOM 1725 O O . GLN A 1 216 ? 10.545 17.303 -4.925 1.00 60.66 216 GLN A O 1
ATOM 1730 N N . SER A 1 217 ? 11.219 15.171 -4.642 1.00 58.28 217 SER A N 1
ATOM 1731 C CA . SER A 1 217 ? 10.745 15.033 -3.255 1.00 58.28 217 SER A CA 1
ATOM 1732 C C . SER A 1 217 ? 11.240 16.240 -2.449 1.00 58.28 217 SER A C 1
ATOM 1734 O O . SER A 1 217 ? 12.392 16.626 -2.665 1.00 58.28 217 SER A O 1
ATOM 1736 N N . PRO A 1 218 ? 10.398 16.855 -1.595 1.00 57.34 218 PRO A N 1
ATOM 1737 C CA . PRO A 1 218 ? 10.456 18.266 -1.217 1.00 57.34 218 PRO A CA 1
ATOM 1738 C C . PRO A 1 218 ? 11.879 18.807 -1.149 1.00 57.34 218 PRO A C 1
ATOM 1740 O O . PRO A 1 218 ? 12.698 18.210 -0.457 1.00 57.34 218 PRO A O 1
ATOM 1743 N N . ARG A 1 219 ? 12.176 19.925 -1.838 1.00 60.22 219 ARG A N 1
ATOM 1744 C CA . ARG A 1 219 ? 13.540 20.460 -2.119 1.00 60.22 219 ARG A CA 1
ATOM 1745 C C . ARG A 1 219 ? 14.504 20.532 -0.921 1.00 60.22 219 ARG A C 1
ATOM 1747 O O . ARG A 1 219 ? 15.700 20.731 -1.093 1.00 60.22 219 ARG A O 1
ATOM 1754 N N . CYS A 1 220 ? 13.978 20.425 0.289 1.00 56.03 220 CYS A N 1
ATOM 1755 C CA . CYS A 1 220 ? 14.700 20.325 1.547 1.00 56.03 220 CYS A CA 1
ATOM 1756 C C . CYS A 1 220 ? 15.258 18.914 1.865 1.00 56.03 220 CYS A C 1
ATOM 1758 O O . CYS A 1 220 ? 15.926 18.756 2.886 1.00 56.03 220 CYS A O 1
ATOM 1760 N N . PHE A 1 221 ? 14.988 17.891 1.046 1.00 60.19 221 PHE A N 1
ATOM 1761 C CA . PHE A 1 221 ? 15.593 16.564 1.139 1.00 60.19 221 PHE A CA 1
ATOM 1762 C C . PHE A 1 221 ? 16.872 16.530 0.311 1.00 60.19 221 PHE A C 1
ATOM 1764 O O . PHE A 1 221 ? 16.847 16.705 -0.907 1.00 60.19 221 PHE A O 1
ATOM 1771 N N . PHE A 1 222 ? 17.999 16.247 0.957 1.00 57.41 222 PHE A N 1
ATOM 1772 C CA . PHE A 1 222 ? 19.215 15.957 0.216 1.00 57.41 222 PHE A CA 1
ATOM 1773 C C . PHE A 1 222 ? 19.153 14.531 -0.348 1.00 57.41 222 PHE A C 1
ATOM 1775 O O . PHE A 1 222 ? 18.719 13.589 0.320 1.00 57.41 222 PHE A O 1
ATOM 1782 N N . VAL A 1 223 ? 19.607 14.370 -1.592 1.00 59.28 223 VAL A N 1
ATOM 1783 C CA . VAL A 1 223 ? 19.631 13.081 -2.307 1.00 59.28 223 VAL A CA 1
ATOM 1784 C C . VAL A 1 223 ? 20.436 12.016 -1.544 1.00 59.28 223 VAL A C 1
ATOM 1786 O O . VAL A 1 223 ? 20.145 10.832 -1.662 1.00 59.28 223 VAL A O 1
ATOM 1789 N N . ASP A 1 224 ? 21.416 12.421 -0.734 1.00 58.12 224 ASP A N 1
ATOM 1790 C CA . ASP A 1 224 ? 22.231 11.538 0.110 1.00 58.12 224 ASP A CA 1
ATOM 1791 C C . ASP A 1 224 ? 21.513 11.056 1.389 1.00 58.12 224 ASP A C 1
ATOM 1793 O O . ASP A 1 224 ? 21.884 10.023 1.949 1.00 58.12 224 ASP A O 1
ATOM 1797 N N . GLN A 1 225 ? 20.463 11.753 1.837 1.00 54.53 225 GLN A N 1
ATOM 1798 C CA . GLN A 1 225 ? 19.655 11.377 3.004 1.00 54.53 225 GLN A CA 1
ATOM 1799 C C . GLN A 1 225 ? 18.566 10.357 2.661 1.00 54.53 225 GLN A C 1
ATOM 1801 O O . GLN A 1 225 ? 18.133 9.589 3.526 1.00 54.53 225 GLN A O 1
ATOM 1806 N N . MET A 1 226 ? 18.124 10.317 1.402 1.00 54.91 226 MET A N 1
ATOM 1807 C CA . MET A 1 226 ? 17.226 9.276 0.916 1.00 54.91 226 MET A CA 1
ATOM 1808 C C . MET A 1 226 ? 18.048 8.063 0.504 1.00 54.91 226 MET A C 1
ATOM 1810 O O . MET A 1 226 ? 18.468 7.932 -0.643 1.00 54.91 226 MET A O 1
ATOM 1814 N N . SER A 1 227 ? 18.301 7.174 1.461 1.00 58.22 227 SER A N 1
ATOM 1815 C CA . SER A 1 227 ? 18.970 5.926 1.125 1.00 58.22 227 SER A CA 1
ATOM 1816 C C . SER A 1 227 ? 18.136 5.037 0.191 1.00 58.22 227 SER A C 1
ATOM 1818 O O . SER A 1 227 ? 16.937 5.207 -0.040 1.00 58.22 227 SER A O 1
ATOM 1820 N N . VAL A 1 228 ? 18.852 4.089 -0.397 1.00 56.72 228 VAL A N 1
ATOM 1821 C CA . VAL A 1 228 ? 18.426 3.151 -1.434 1.00 56.72 228 VAL A CA 1
ATOM 1822 C C . VAL A 1 228 ? 17.665 1.933 -0.886 1.00 56.72 228 VAL A C 1
ATOM 1824 O O . VAL A 1 228 ? 17.380 1.009 -1.641 1.00 56.72 228 VAL A O 1
ATOM 1827 N N . TYR A 1 229 ? 17.296 1.899 0.398 1.00 56.19 229 TYR A N 1
ATOM 1828 C CA . TYR A 1 229 ? 16.526 0.804 1.004 1.00 56.19 229 TYR A CA 1
ATOM 1829 C C . TYR A 1 229 ? 15.260 1.268 1.727 1.00 56.19 229 TYR A C 1
ATOM 1831 O O . TYR A 1 229 ? 14.859 0.674 2.730 1.00 56.19 229 TYR A O 1
ATOM 1839 N N . GLN A 1 230 ? 1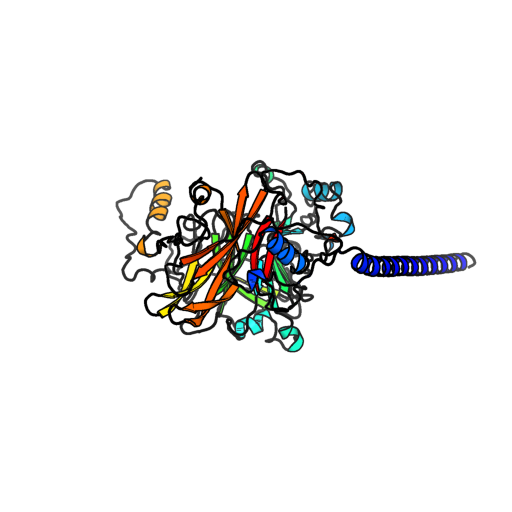4.577 2.263 1.175 1.00 68.19 230 GLN A N 1
ATOM 1840 C CA . GLN A 1 230 ? 13.317 2.756 1.718 1.00 68.19 230 GLN A CA 1
ATOM 1841 C C . GLN A 1 230 ? 12.153 1.800 1.459 1.00 68.19 230 GLN A C 1
ATOM 1843 O O . GLN A 1 230 ? 11.764 1.589 0.313 1.00 68.19 230 GLN A O 1
ATOM 1848 N N . ASP A 1 231 ? 11.572 1.249 2.524 1.00 77.31 231 ASP A N 1
ATOM 1849 C CA . ASP A 1 231 ? 10.249 0.630 2.421 1.00 77.31 231 ASP A CA 1
ATOM 1850 C C . ASP A 1 231 ? 9.184 1.725 2.395 1.00 77.31 231 ASP A C 1
ATOM 1852 O O . ASP A 1 231 ? 9.256 2.685 3.171 1.00 77.31 231 ASP A O 1
ATOM 1856 N N . TYR A 1 232 ? 8.204 1.559 1.509 1.00 85.25 232 TYR A N 1
ATOM 1857 C CA . TYR A 1 232 ? 7.136 2.522 1.283 1.00 85.25 232 TYR A CA 1
ATOM 1858 C C . TYR A 1 232 ? 5.803 1.998 1.809 1.00 85.25 232 TYR A C 1
ATOM 1860 O O . TYR A 1 232 ? 5.503 0.806 1.740 1.00 85.25 232 TYR A O 1
ATOM 1868 N N . SER A 1 233 ? 4.975 2.898 2.322 1.00 86.31 233 SER A N 1
ATOM 1869 C CA . SER A 1 233 ? 3.580 2.617 2.664 1.00 86.31 233 SER A CA 1
ATOM 1870 C C . SER A 1 233 ? 2.731 3.844 2.373 1.00 86.31 233 SER A C 1
ATOM 1872 O O . SER A 1 233 ? 3.221 4.969 2.444 1.00 86.31 233 SER A O 1
ATOM 1874 N N . LEU A 1 234 ? 1.463 3.631 2.039 1.00 89.88 234 LEU A N 1
ATOM 1875 C CA . LEU A 1 234 ? 0.507 4.708 1.838 1.00 89.88 234 LEU A CA 1
ATOM 1876 C C . LEU A 1 234 ? -0.464 4.744 3.002 1.00 89.88 234 LEU A C 1
ATOM 1878 O O . LEU A 1 234 ? -0.924 3.709 3.479 1.00 89.88 234 LEU A O 1
ATOM 1882 N N . VAL A 1 235 ? -0.775 5.957 3.427 1.00 88.81 235 VAL A N 1
ATOM 1883 C CA . VAL A 1 235 ? -1.819 6.241 4.399 1.00 88.81 235 VAL A CA 1
ATOM 1884 C C . VAL A 1 235 ? -2.772 7.240 3.769 1.00 88.81 235 VAL A C 1
ATOM 1886 O O . VAL A 1 235 ? -2.351 8.144 3.055 1.00 88.81 235 VAL A O 1
ATOM 1889 N N . VAL A 1 236 ? -4.054 7.082 4.054 1.00 91.19 236 VAL A N 1
ATOM 1890 C CA . VAL A 1 236 ? -5.090 8.055 3.724 1.00 91.19 236 VAL A CA 1
ATOM 1891 C C . VAL A 1 236 ? -5.634 8.613 5.036 1.00 91.19 236 VAL A C 1
ATOM 1893 O O . VAL A 1 236 ? -5.845 7.857 5.988 1.00 91.19 236 VAL A O 1
ATOM 1896 N N . ALA A 1 237 ? -5.797 9.929 5.122 1.00 90.06 237 ALA A N 1
ATOM 1897 C CA . ALA A 1 237 ? -6.300 10.587 6.323 1.00 90.06 237 ALA A CA 1
ATOM 1898 C C . ALA A 1 237 ? -7.123 11.831 5.972 1.00 90.06 237 ALA A C 1
ATOM 1900 O O . ALA A 1 237 ? -7.037 12.367 4.864 1.00 90.06 237 ALA A O 1
ATOM 1901 N N . ARG A 1 238 ? -7.920 12.292 6.939 1.00 87.38 238 ARG A N 1
ATOM 1902 C CA . ARG A 1 238 ? -8.598 13.589 6.872 1.00 87.38 238 ARG A CA 1
ATOM 1903 C C . ARG A 1 238 ? -7.585 14.717 7.030 1.00 87.38 238 ARG A C 1
ATOM 1905 O O . ARG A 1 238 ? -6.807 14.735 7.977 1.00 87.38 238 ARG A O 1
ATOM 1912 N N . SER A 1 239 ? -7.636 15.668 6.112 1.00 84.44 239 SER A N 1
ATOM 1913 C CA . SER A 1 239 ? -6.767 16.847 6.072 1.00 84.44 239 SER A CA 1
ATOM 1914 C C . SER A 1 239 ? -7.543 18.160 5.923 1.00 84.44 239 SER A C 1
ATOM 1916 O O . SER A 1 239 ? -7.000 19.226 6.209 1.00 84.44 239 SER A O 1
ATOM 1918 N N . THR A 1 240 ? -8.826 18.112 5.541 1.00 81.31 240 THR A N 1
ATOM 1919 C CA . THR A 1 240 ? -9.713 19.288 5.521 1.00 81.31 240 THR A CA 1
ATOM 1920 C C . THR A 1 240 ? -10.622 19.299 6.734 1.00 81.31 240 THR A C 1
ATOM 1922 O O . THR A 1 240 ? -11.352 18.341 6.991 1.00 81.31 240 THR A O 1
ATOM 1925 N N . LYS A 1 241 ? -10.617 20.413 7.471 1.00 75.44 241 LYS A N 1
ATOM 1926 C CA . LYS A 1 241 ? -11.495 20.600 8.628 1.00 75.44 241 LYS A CA 1
ATOM 1927 C C . LYS A 1 241 ? -12.954 20.385 8.208 1.00 75.44 241 LYS A C 1
ATOM 1929 O O . LYS A 1 241 ? -13.381 20.929 7.196 1.00 75.44 241 LYS A O 1
ATOM 1934 N N . TYR A 1 242 ? -13.697 19.616 9.003 1.00 78.88 242 TYR A N 1
ATOM 1935 C CA . TYR A 1 242 ? -15.102 19.247 8.767 1.00 78.88 242 TYR A CA 1
ATOM 1936 C C . TYR A 1 242 ? -15.372 18.295 7.596 1.00 78.88 242 TYR A C 1
ATOM 1938 O O . TYR A 1 242 ? -16.515 17.865 7.450 1.00 78.88 242 TYR A O 1
ATOM 1946 N N . ASN A 1 243 ? -14.365 17.904 6.806 1.00 81.19 243 ASN A N 1
ATOM 1947 C CA . ASN A 1 243 ? -14.551 16.781 5.897 1.00 81.19 243 ASN A CA 1
ATOM 1948 C C . ASN A 1 243 ? -14.670 15.506 6.737 1.00 81.19 243 ASN A C 1
ATOM 1950 O O . ASN A 1 243 ? -13.792 15.193 7.544 1.00 81.19 243 ASN A O 1
ATOM 1954 N N . THR A 1 244 ? -15.786 14.801 6.595 1.00 86.19 244 THR A N 1
ATOM 1955 C CA . THR A 1 244 ? -16.024 13.532 7.288 1.00 86.19 244 THR A CA 1
ATOM 1956 C C . THR A 1 244 ? -15.306 12.372 6.612 1.00 86.19 244 THR A C 1
ATOM 1958 O O . THR A 1 244 ? -15.182 11.317 7.226 1.00 86.19 244 THR A O 1
ATOM 1961 N N . LYS A 1 245 ? -14.805 12.572 5.388 1.00 91.12 245 LYS A N 1
ATOM 1962 C CA . LYS A 1 245 ? -14.093 11.574 4.596 1.00 91.12 245 LYS A CA 1
ATOM 1963 C C . LYS A 1 245 ? -12.609 11.885 4.471 1.00 91.12 245 LYS A C 1
ATOM 1965 O O . LYS A 1 245 ? -12.182 13.040 4.508 1.00 91.12 245 LYS A O 1
ATOM 1970 N N . LYS A 1 246 ? -11.813 10.836 4.287 1.00 91.88 246 LYS A N 1
ATOM 1971 C CA . LYS A 1 246 ? -10.364 10.926 4.100 1.00 91.88 246 LYS A CA 1
ATOM 1972 C C . LYS A 1 246 ? -10.052 11.460 2.712 1.00 91.88 246 LYS A C 1
ATOM 1974 O O . LYS A 1 246 ? -10.512 10.925 1.709 1.00 91.88 246 LYS A O 1
ATOM 1979 N N . ASP A 1 247 ? -9.267 12.523 2.661 1.00 91.06 247 ASP A N 1
ATOM 1980 C CA . ASP A 1 247 ? -9.215 13.411 1.501 1.00 91.06 247 ASP A CA 1
ATOM 1981 C C . ASP A 1 247 ? -7.790 13.838 1.130 1.00 91.06 247 ASP A C 1
ATOM 1983 O O . ASP A 1 247 ? -7.597 14.816 0.405 1.00 91.06 247 ASP A O 1
ATOM 1987 N N . GLN A 1 248 ? -6.795 13.125 1.660 1.00 91.50 248 GLN A N 1
ATOM 1988 C CA . GLN A 1 248 ? -5.393 13.270 1.298 1.00 91.50 248 GLN A CA 1
ATOM 1989 C C . GLN A 1 248 ? -4.645 11.950 1.487 1.00 91.50 248 GLN A C 1
ATOM 1991 O O . GLN A 1 248 ? -4.804 11.259 2.499 1.00 91.50 248 GLN A O 1
ATOM 1996 N N . LEU A 1 249 ? -3.786 11.637 0.518 1.00 92.31 249 LEU A N 1
ATOM 1997 C CA . LEU A 1 249 ? -2.803 10.568 0.622 1.00 92.31 249 LEU A CA 1
ATOM 1998 C C . LEU A 1 249 ? -1.494 11.080 1.220 1.00 92.31 249 LEU A C 1
ATOM 2000 O O . LEU A 1 249 ? -1.041 12.188 0.936 1.00 92.31 249 LEU A O 1
ATOM 2004 N N . PHE A 1 250 ? -0.848 10.217 1.991 1.00 88.50 250 PHE A N 1
ATOM 2005 C CA . PHE A 1 250 ? 0.457 10.440 2.585 1.00 88.50 250 PHE A CA 1
ATOM 2006 C C . PHE A 1 250 ? 1.373 9.261 2.270 1.00 88.50 250 PHE A C 1
ATOM 2008 O O . PHE A 1 250 ? 1.016 8.102 2.496 1.00 88.50 250 PHE A O 1
ATOM 2015 N N . LEU A 1 251 ? 2.576 9.559 1.778 1.00 87.31 251 LEU A N 1
ATOM 2016 C CA . LEU A 1 251 ? 3.632 8.571 1.615 1.00 87.31 251 LEU A CA 1
ATOM 2017 C C . LEU A 1 251 ? 4.440 8.474 2.902 1.00 87.31 251 LEU A C 1
ATOM 2019 O O . LEU A 1 251 ? 5.041 9.449 3.352 1.00 87.31 251 LEU A O 1
ATOM 2023 N N . TYR A 1 252 ? 4.482 7.271 3.457 1.00 82.44 252 TYR A N 1
ATOM 2024 C CA . TYR A 1 252 ? 5.394 6.882 4.516 1.00 82.44 252 TYR A CA 1
ATOM 2025 C C . TYR A 1 252 ? 6.622 6.198 3.910 1.00 82.44 252 TYR A C 1
ATOM 2027 O O . TYR A 1 252 ? 6.493 5.282 3.096 1.00 82.44 252 TYR A O 1
ATOM 2035 N N . THR A 1 253 ? 7.816 6.618 4.321 1.00 77.81 253 THR A N 1
ATOM 2036 C CA . THR A 1 253 ? 9.092 6.011 3.911 1.00 77.81 253 THR A CA 1
ATOM 2037 C C . THR A 1 253 ? 9.999 5.787 5.118 1.00 77.81 253 THR A C 1
ATOM 2039 O O . THR A 1 253 ? 10.060 6.638 6.010 1.00 77.81 253 THR A O 1
ATOM 2042 N N . SER A 1 254 ? 10.692 4.641 5.177 1.00 69.75 254 SER A N 1
ATOM 2043 C CA . SER A 1 254 ? 11.559 4.289 6.311 1.00 69.75 254 SER A CA 1
ATOM 2044 C C . SER A 1 254 ? 12.854 3.571 5.917 1.00 69.75 254 SER A C 1
ATOM 2046 O O . SER A 1 254 ? 12.836 2.602 5.161 1.00 69.75 254 SER A O 1
ATOM 2048 N N . GLU A 1 255 ? 13.979 4.016 6.491 1.00 58.84 255 GLU A N 1
ATOM 2049 C CA . GLU A 1 255 ? 15.275 3.310 6.394 1.00 58.84 255 GLU A CA 1
ATOM 2050 C C . GLU A 1 255 ? 16.237 3.580 7.573 1.00 58.84 255 GLU A C 1
ATOM 2052 O O . GLU A 1 255 ? 17.016 2.720 7.979 1.00 58.84 255 GLU A O 1
ATOM 2057 N N . GLY A 1 256 ? 16.133 4.749 8.203 1.00 55.97 256 GLY A N 1
ATOM 2058 C CA . GLY A 1 256 ? 16.913 5.120 9.394 1.00 55.97 256 GLY A CA 1
ATOM 2059 C C . GLY A 1 256 ? 16.284 6.284 10.160 1.00 55.97 256 GLY A C 1
ATOM 2060 O O . GLY A 1 256 ? 16.356 6.346 11.391 1.00 55.97 256 GLY A O 1
ATOM 2061 N N . ALA A 1 257 ? 15.594 7.148 9.420 1.00 58.34 257 ALA A N 1
ATOM 2062 C CA . ALA A 1 257 ? 14.473 7.953 9.876 1.00 58.34 257 ALA A CA 1
ATOM 2063 C C . ALA A 1 257 ? 13.194 7.483 9.159 1.00 58.34 257 ALA A C 1
ATOM 2065 O O . ALA A 1 257 ? 13.271 6.768 8.156 1.00 58.34 257 ALA A O 1
ATOM 2066 N N . SER A 1 258 ? 12.038 7.843 9.715 1.00 66.56 258 SER A N 1
ATOM 2067 C CA . SER A 1 258 ? 10.743 7.697 9.051 1.00 66.56 258 SER A CA 1
ATOM 2068 C C . SER A 1 258 ? 10.279 9.069 8.594 1.00 66.56 258 SER A C 1
ATOM 2070 O O . SER A 1 258 ? 10.346 10.005 9.386 1.00 66.56 258 SER A O 1
ATOM 2072 N N . TYR A 1 259 ? 9.785 9.179 7.369 1.00 72.62 259 TYR A N 1
ATOM 2073 C CA . TYR A 1 259 ? 9.211 10.417 6.853 1.00 72.62 259 TYR A CA 1
ATOM 2074 C C . TYR A 1 259 ? 7.780 10.167 6.404 1.00 72.62 259 TYR A C 1
ATOM 2076 O O . TYR A 1 259 ? 7.472 9.098 5.881 1.00 72.62 259 TYR A O 1
ATOM 2084 N N . ILE A 1 260 ? 6.926 11.161 6.636 1.00 76.94 260 ILE A N 1
ATOM 2085 C CA . ILE A 1 260 ? 5.547 11.211 6.160 1.00 76.94 260 ILE A CA 1
ATOM 2086 C C . ILE A 1 260 ? 5.391 12.536 5.440 1.00 76.94 260 ILE A C 1
ATOM 2088 O O . ILE A 1 260 ? 5.747 13.576 5.999 1.00 76.94 260 ILE A O 1
ATOM 2092 N N . PHE A 1 261 ? 4.880 12.490 4.218 1.00 78.94 261 PHE A N 1
ATOM 2093 C CA . PHE A 1 261 ? 4.573 13.687 3.452 1.00 78.94 261 PHE A CA 1
ATOM 2094 C C . PHE A 1 261 ? 3.367 13.465 2.539 1.00 78.94 261 PHE A C 1
ATOM 2096 O O . PHE A 1 261 ? 3.142 12.335 2.094 1.00 78.94 261 PHE A O 1
ATOM 2103 N N . PRO A 1 262 ? 2.575 14.520 2.289 1.00 85.19 262 PRO A N 1
ATOM 2104 C CA . PRO A 1 262 ? 1.424 14.448 1.405 1.00 85.19 262 PRO A CA 1
ATOM 2105 C C . PRO A 1 262 ? 1.862 14.141 -0.029 1.00 85.19 262 PRO A C 1
ATOM 2107 O O . PRO A 1 262 ? 2.894 14.627 -0.508 1.00 85.19 262 PRO A O 1
ATOM 2110 N N . ILE A 1 263 ? 1.065 13.308 -0.689 1.00 89.31 263 ILE A N 1
ATOM 2111 C CA . ILE A 1 263 ? 1.198 12.960 -2.100 1.00 89.31 263 ILE A CA 1
ATOM 2112 C C . ILE A 1 263 ? -0.171 12.990 -2.769 1.00 89.31 263 ILE A C 1
ATOM 2114 O O . ILE A 1 263 ? -1.175 12.741 -2.110 1.00 89.31 263 ILE A O 1
ATOM 2118 N N . ASP A 1 264 ? -0.195 13.210 -4.077 1.00 91.69 264 ASP A N 1
ATOM 2119 C CA . ASP A 1 264 ? -1.389 13.068 -4.903 1.00 91.69 264 ASP A CA 1
ATOM 2120 C C . ASP A 1 264 ? -1.057 12.080 -6.004 1.00 91.69 264 ASP A C 1
ATOM 2122 O O . ASP A 1 264 ? 0.057 12.059 -6.541 1.00 91.69 264 ASP A O 1
ATOM 2126 N N . ILE A 1 265 ? -2.040 11.253 -6.328 1.00 94.44 265 ILE A N 1
ATOM 2127 C CA . ILE A 1 265 ? -1.944 10.245 -7.370 1.00 94.44 265 ILE A CA 1
ATOM 2128 C C . ILE A 1 265 ? -3.138 10.446 -8.280 1.00 94.44 265 ILE A C 1
ATOM 2130 O O . ILE A 1 265 ? -4.268 10.530 -7.809 1.00 94.44 265 ILE A O 1
ATOM 2134 N N . ARG A 1 266 ? -2.876 10.492 -9.581 1.00 94.25 266 ARG A N 1
ATOM 2135 C CA . ARG A 1 266 ? -3.914 10.646 -10.591 1.00 94.25 266 ARG A CA 1
ATOM 2136 C C . ARG A 1 266 ? -3.702 9.656 -11.717 1.00 94.25 266 ARG A C 1
ATOM 2138 O O . ARG A 1 266 ? -2.583 9.504 -12.211 1.00 94.25 266 ARG A O 1
ATOM 2145 N N . ARG A 1 267 ? -4.766 8.986 -12.144 1.00 95.44 267 ARG A N 1
ATOM 2146 C CA . ARG A 1 267 ? -4.717 8.075 -13.284 1.00 95.44 267 ARG A CA 1
ATOM 2147 C C . ARG A 1 267 ? -4.905 8.834 -14.587 1.00 95.44 267 ARG A C 1
ATOM 2149 O O . ARG A 1 267 ? -5.864 9.571 -14.736 1.00 95.44 267 ARG A O 1
ATOM 2156 N N . VAL A 1 268 ? -4.015 8.605 -15.546 1.00 94.81 268 VAL A N 1
ATOM 2157 C CA . VAL A 1 268 ? -4.022 9.263 -16.861 1.00 94.81 268 VAL A CA 1
ATOM 2158 C C . VAL A 1 268 ? -4.056 8.229 -17.989 1.00 94.81 268 VAL A C 1
ATOM 2160 O O . VAL A 1 268 ? -3.463 7.158 -17.841 1.00 94.81 268 VAL A O 1
ATOM 2163 N N . PRO A 1 269 ? -4.725 8.512 -19.123 1.00 92.94 269 PRO A N 1
ATOM 2164 C CA . PRO A 1 269 ? -4.896 7.546 -20.221 1.00 92.94 269 PRO A CA 1
ATOM 2165 C C . PRO A 1 269 ? -3.581 7.199 -20.930 1.00 92.94 269 PRO A C 1
ATOM 2167 O O . PRO A 1 269 ? -3.423 6.114 -21.495 1.00 92.94 269 PRO A O 1
ATOM 2170 N N . ALA A 1 270 ? -2.620 8.119 -20.888 1.00 90.81 270 ALA A N 1
ATOM 2171 C CA . ALA A 1 270 ? -1.288 7.950 -21.432 1.00 90.81 270 ALA A CA 1
ATOM 2172 C C . ALA A 1 270 ? -0.269 8.716 -20.578 1.00 90.81 270 ALA A C 1
ATOM 2174 O O . ALA A 1 270 ? -0.639 9.683 -19.902 1.00 90.81 270 ALA A O 1
ATOM 2175 N N . PRO A 1 271 ? 1.020 8.330 -20.620 1.00 88.00 271 PRO A N 1
ATOM 2176 C CA . PRO A 1 271 ? 2.076 9.092 -19.970 1.00 88.00 271 PRO A CA 1
ATOM 2177 C C . PRO A 1 271 ? 2.038 10.554 -20.412 1.00 88.00 271 PRO A C 1
ATOM 2179 O O . PRO A 1 271 ? 2.062 10.846 -21.604 1.00 88.00 271 PRO A O 1
ATOM 2182 N N . THR A 1 272 ? 1.973 11.471 -19.452 1.00 87.69 272 THR A N 1
ATOM 2183 C CA . THR A 1 272 ? 1.923 12.910 -19.715 1.00 87.69 272 THR A CA 1
ATOM 2184 C C . THR A 1 272 ? 2.582 13.675 -18.576 1.00 87.69 272 THR A C 1
ATOM 2186 O O . THR A 1 272 ? 2.575 13.234 -17.428 1.00 87.69 272 THR A O 1
ATOM 2189 N N . ASN A 1 273 ? 3.160 14.829 -18.900 1.00 85.69 273 ASN A N 1
ATOM 2190 C CA . ASN A 1 273 ? 3.650 15.795 -17.916 1.00 85.69 273 ASN A CA 1
ATOM 2191 C C . ASN A 1 273 ? 2.653 16.953 -17.718 1.00 85.69 273 ASN A C 1
ATOM 2193 O O . ASN A 1 273 ? 2.955 17.885 -16.980 1.00 85.69 273 ASN A O 1
ATOM 2197 N N . ASN A 1 274 ? 1.492 16.923 -18.390 1.00 85.25 274 ASN A N 1
ATOM 2198 C CA . ASN A 1 274 ? 0.468 17.949 -18.224 1.00 85.25 274 ASN A CA 1
ATOM 2199 C C . ASN A 1 274 ? -0.226 17.805 -16.862 1.00 85.25 274 ASN A C 1
ATOM 2201 O O . ASN A 1 274 ? -0.643 16.710 -16.472 1.00 85.25 274 ASN A O 1
ATOM 2205 N N . VAL A 1 275 ? -0.367 18.933 -16.173 1.00 81.56 275 VAL A N 1
ATOM 2206 C CA . VAL A 1 275 ? -0.982 19.065 -14.851 1.00 81.56 275 VAL A CA 1
ATOM 2207 C C . VAL A 1 275 ? -2.113 20.095 -14.812 1.00 81.56 275 VAL A C 1
ATOM 2209 O O . VAL A 1 275 ? -2.647 20.328 -13.733 1.00 81.56 275 VAL A O 1
ATOM 2212 N N . SER A 1 276 ? -2.474 20.704 -15.951 1.00 80.81 276 SER A N 1
ATOM 2213 C CA . SER A 1 276 ? -3.469 21.789 -16.034 1.00 80.81 276 SER A CA 1
ATOM 2214 C C . SER A 1 276 ? -4.800 21.433 -15.380 1.00 80.81 276 SER A C 1
ATOM 2216 O O . SER A 1 276 ? -5.405 22.268 -14.720 1.00 80.81 276 SER A O 1
ATOM 2218 N N . ASP A 1 277 ? -5.210 20.173 -15.513 1.00 78.56 277 ASP A N 1
ATOM 2219 C CA . ASP A 1 277 ? -6.536 19.712 -15.093 1.00 78.56 277 ASP A CA 1
ATOM 2220 C C . ASP A 1 277 ? -6.503 19.065 -13.701 1.00 78.56 277 ASP A C 1
ATOM 2222 O O . ASP A 1 277 ? -7.393 18.299 -13.339 1.00 78.56 277 ASP A O 1
ATOM 2226 N N . TRP A 1 278 ? -5.419 19.261 -12.943 1.00 80.50 278 TRP A N 1
ATOM 2227 C CA . TRP A 1 278 ? -5.255 18.630 -11.641 1.00 80.50 278 TRP A CA 1
ATOM 2228 C C . TRP A 1 278 ? -5.846 19.511 -10.539 1.00 80.50 278 TRP A C 1
ATOM 2230 O O . TRP A 1 278 ? -5.207 20.457 -10.079 1.00 80.50 278 TRP A O 1
ATOM 2240 N N . ASN A 1 279 ? -7.070 19.193 -10.120 1.00 74.50 279 ASN A N 1
ATOM 2241 C CA . ASN A 1 279 ? -7.792 19.934 -9.091 1.00 74.50 279 ASN A CA 1
ATOM 2242 C C . ASN A 1 279 ? -7.543 19.344 -7.693 1.00 74.50 279 ASN A C 1
ATOM 2244 O O . ASN A 1 279 ? -8.411 18.686 -7.123 1.00 74.50 279 ASN A O 1
ATOM 2248 N N . THR A 1 280 ? -6.346 19.560 -7.145 1.00 77.12 280 THR A N 1
ATOM 2249 C CA . THR A 1 280 ? -5.993 19.089 -5.798 1.00 77.12 280 THR A CA 1
ATOM 2250 C C . THR A 1 280 ? -5.461 20.200 -4.908 1.00 77.12 280 THR A C 1
ATOM 2252 O O . THR A 1 280 ? -5.178 21.317 -5.340 1.00 77.12 280 THR A O 1
ATOM 2255 N N . LYS A 1 281 ? -5.306 19.880 -3.620 1.00 74.56 281 LYS A N 1
ATOM 2256 C CA . LYS A 1 281 ? -4.745 20.787 -2.611 1.00 74.56 281 LYS A CA 1
ATOM 2257 C C . LYS A 1 281 ? -3.258 21.067 -2.822 1.00 74.56 281 LYS A C 1
ATOM 2259 O O . LYS A 1 281 ? -2.737 22.019 -2.243 1.00 74.56 281 LYS A O 1
ATOM 2264 N N . MET A 1 282 ? -2.561 20.238 -3.601 1.00 76.88 282 MET A N 1
ATOM 2265 C CA . MET A 1 282 ? -1.141 20.411 -3.875 1.00 76.88 282 MET A CA 1
ATOM 2266 C C . MET A 1 282 ? -0.924 21.138 -5.195 1.00 76.88 282 MET A C 1
ATOM 2268 O O . MET A 1 282 ? -1.376 20.693 -6.243 1.00 76.88 282 MET A O 1
ATOM 2272 N N . VAL A 1 283 ? -0.164 22.229 -5.144 1.00 71.94 283 VAL A N 1
ATOM 2273 C CA . VAL A 1 283 ? 0.105 23.116 -6.293 1.00 71.94 283 VAL A CA 1
ATOM 2274 C C . VAL A 1 283 ? 1.474 22.888 -6.942 1.00 71.94 283 VAL A C 1
ATOM 2276 O O . VAL A 1 283 ? 1.901 23.663 -7.790 1.00 71.94 283 VAL A O 1
ATOM 2279 N N . SER A 1 284 ? 2.177 21.840 -6.528 1.00 74.69 284 SER A N 1
ATOM 2280 C CA . SER A 1 284 ? 3.545 21.530 -6.937 1.00 74.69 284 SER A CA 1
ATOM 2281 C C . SER A 1 284 ? 3.666 20.899 -8.323 1.00 74.69 284 SER A C 1
ATOM 2283 O O . SER A 1 284 ? 2.688 20.427 -8.920 1.00 74.69 284 SER A O 1
ATOM 2285 N N . GLU A 1 285 ? 4.894 20.849 -8.843 1.00 79.69 285 GLU A N 1
ATOM 2286 C CA . GLU A 1 285 ? 5.162 20.121 -10.082 1.00 79.69 285 GLU A CA 1
ATOM 2287 C C . GLU A 1 285 ? 4.896 18.616 -9.907 1.00 79.69 285 GLU A C 1
ATOM 2289 O O . GLU A 1 285 ? 5.203 17.996 -8.887 1.00 79.69 285 GLU A O 1
ATOM 2294 N N . ALA A 1 286 ? 4.287 18.007 -10.926 1.00 84.06 286 ALA A N 1
ATOM 2295 C CA . ALA A 1 286 ? 4.161 16.558 -10.972 1.00 84.06 286 ALA A CA 1
ATOM 2296 C C . ALA A 1 286 ? 5.522 15.916 -11.233 1.00 84.06 286 ALA A C 1
ATOM 2298 O O . ALA A 1 286 ? 6.345 16.443 -11.986 1.00 84.06 286 ALA A O 1
ATOM 2299 N N . VAL A 1 287 ? 5.701 14.711 -10.704 1.00 83.94 287 VAL A N 1
ATOM 2300 C CA . VAL A 1 287 ? 6.797 13.837 -11.098 1.00 83.94 287 VAL A CA 1
ATOM 2301 C C . VAL A 1 287 ? 6.699 13.595 -12.607 1.00 83.94 287 VAL A C 1
ATOM 2303 O O . VAL A 1 287 ? 5.658 13.119 -13.077 1.00 83.94 287 VAL A O 1
ATOM 2306 N N . PRO A 1 288 ? 7.749 13.903 -13.389 1.00 81.81 288 PRO A N 1
ATOM 2307 C CA . PRO A 1 288 ? 7.696 13.741 -14.831 1.00 81.81 288 PRO A CA 1
ATOM 2308 C C . PRO A 1 288 ? 7.529 12.262 -15.191 1.00 81.81 288 PRO A C 1
ATOM 2310 O O . PRO A 1 288 ? 8.333 11.412 -14.809 1.00 81.81 288 PRO A O 1
ATOM 2313 N N . MET A 1 289 ? 6.488 11.950 -15.964 1.00 81.19 289 MET A N 1
ATOM 2314 C CA . MET A 1 289 ? 6.290 10.619 -16.546 1.00 81.19 289 MET A CA 1
ATOM 2315 C C . MET A 1 289 ? 7.092 10.446 -17.833 1.00 81.19 289 MET A C 1
ATOM 2317 O O . MET A 1 289 ? 7.523 9.342 -18.164 1.00 81.19 289 MET A O 1
ATOM 2321 N N . ILE A 1 290 ? 7.266 11.542 -18.574 1.00 80.62 290 ILE A N 1
ATOM 2322 C CA . ILE A 1 290 ? 8.066 11.589 -19.791 1.00 80.62 290 ILE A CA 1
ATOM 2323 C C . ILE A 1 290 ? 9.356 12.321 -19.454 1.00 80.62 290 ILE A C 1
ATOM 2325 O O . ILE A 1 290 ? 9.348 13.521 -19.174 1.00 80.62 290 ILE A O 1
ATOM 2329 N N . ALA A 1 291 ? 10.459 11.584 -19.511 1.00 72.06 291 ALA A N 1
ATOM 2330 C CA . ALA A 1 291 ? 11.802 12.120 -19.374 1.00 72.06 291 ALA A CA 1
ATOM 2331 C C . ALA A 1 291 ? 12.046 13.279 -20.356 1.00 72.06 291 ALA A C 1
ATOM 2333 O O . ALA A 1 291 ? 11.938 13.097 -21.573 1.00 72.06 291 ALA A O 1
ATOM 2334 N N . ARG A 1 292 ? 12.400 14.446 -19.818 1.00 73.25 292 ARG A N 1
ATOM 2335 C CA . ARG A 1 292 ? 12.829 15.636 -20.561 1.00 73.25 292 ARG A CA 1
ATOM 2336 C C . ARG A 1 292 ? 14.261 15.451 -21.065 1.00 73.25 292 ARG A C 1
ATOM 2338 O O . ARG A 1 292 ? 14.574 15.824 -22.192 1.00 73.25 292 ARG A O 1
ATOM 2345 N N . GLU A 1 293 ? 15.102 14.784 -20.274 1.00 74.62 293 GLU A N 1
ATOM 2346 C CA . GLU A 1 293 ? 16.507 14.531 -20.602 1.00 74.62 293 GLU A CA 1
ATOM 2347 C C . GLU A 1 293 ? 16.844 13.046 -20.813 1.00 74.62 293 GLU A C 1
ATOM 2349 O O . GLU A 1 293 ? 16.161 12.123 -20.363 1.00 74.62 293 GLU A O 1
ATOM 2354 N N . LYS A 1 294 ? 17.966 12.778 -21.496 1.00 63.47 294 LYS A N 1
ATOM 2355 C CA . LYS A 1 294 ? 18.426 11.408 -21.790 1.00 63.47 294 LYS A CA 1
ATOM 2356 C C . LYS A 1 294 ? 18.705 10.590 -20.521 1.00 63.47 294 LYS A C 1
ATOM 2358 O O . LYS A 1 294 ? 18.485 9.380 -20.535 1.00 63.47 294 LYS A O 1
ATOM 2363 N N . PHE A 1 295 ? 19.176 11.228 -19.448 1.00 60.88 295 PHE A N 1
ATOM 2364 C CA . PHE A 1 295 ? 19.456 10.566 -18.170 1.00 60.88 295 PHE A CA 1
ATOM 2365 C C . PHE A 1 295 ? 18.162 10.136 -17.455 1.00 60.88 295 PHE A C 1
ATOM 2367 O O . PHE A 1 295 ? 18.070 9.006 -16.968 1.00 60.88 295 PHE A O 1
ATOM 2374 N N . GLU A 1 296 ? 17.117 10.965 -17.514 1.00 64.88 296 GLU A N 1
ATOM 2375 C CA . GLU A 1 296 ? 15.809 10.723 -16.890 1.00 64.88 296 GLU A CA 1
ATOM 2376 C C . GLU A 1 296 ? 15.068 9.511 -17.480 1.00 64.88 296 GLU A C 1
ATOM 2378 O O . GLU A 1 296 ? 14.349 8.818 -16.759 1.00 64.88 296 GLU A O 1
ATOM 2383 N N . LYS A 1 297 ? 15.306 9.166 -18.759 1.00 62.31 297 LYS A N 1
ATOM 2384 C CA . LYS A 1 297 ? 14.685 7.997 -19.429 1.00 62.31 297 LYS A CA 1
ATOM 2385 C C . LYS A 1 297 ? 14.956 6.667 -18.725 1.00 62.31 297 LYS A C 1
ATOM 2387 O O . LYS A 1 297 ? 14.253 5.688 -18.956 1.00 62.31 297 LYS A O 1
ATOM 2392 N N . SER A 1 298 ? 16.009 6.604 -17.912 1.00 62.53 298 SER A N 1
ATOM 2393 C CA . SER A 1 298 ? 16.392 5.399 -17.171 1.00 62.53 298 SER A CA 1
ATOM 2394 C C . SER A 1 298 ? 15.847 5.347 -15.739 1.00 62.53 298 SER A C 1
ATOM 2396 O O . SER A 1 298 ? 16.037 4.332 -15.054 1.00 62.53 298 SER A O 1
ATOM 2398 N N . LEU A 1 299 ? 15.164 6.409 -15.304 1.00 68.81 299 LEU A N 1
ATOM 2399 C CA . LEU A 1 299 ? 14.823 6.668 -13.908 1.00 68.81 299 LEU A CA 1
ATOM 2400 C C . LEU A 1 299 ? 13.316 6.764 -13.684 1.00 68.81 299 LEU A C 1
ATOM 2402 O O . LEU A 1 299 ? 12.855 6.358 -12.627 1.00 68.81 299 LEU A O 1
ATOM 2406 N N . PHE A 1 300 ? 12.554 7.219 -14.676 1.00 79.50 300 PHE A N 1
ATOM 2407 C CA . PHE A 1 300 ? 11.104 7.352 -14.572 1.00 79.50 300 PHE A CA 1
ATOM 2408 C C . PHE A 1 300 ? 10.406 6.384 -15.519 1.00 79.50 300 PHE A C 1
ATOM 2410 O O . PHE A 1 300 ? 10.665 6.373 -16.724 1.00 79.50 300 PHE A O 1
ATOM 2417 N N . TYR A 1 301 ? 9.514 5.571 -14.964 1.00 82.88 301 TYR A N 1
ATOM 2418 C CA . TYR A 1 301 ? 8.686 4.646 -15.718 1.00 82.88 301 TYR A CA 1
ATOM 2419 C C . TYR A 1 301 ? 7.224 4.876 -15.347 1.00 82.88 301 TYR A C 1
ATOM 2421 O O . TYR A 1 301 ? 6.806 4.513 -14.256 1.00 82.88 301 TYR A O 1
ATOM 2429 N N . GLY A 1 302 ? 6.432 5.469 -16.236 1.00 83.75 302 GLY A N 1
ATOM 2430 C CA . GLY A 1 302 ? 4.995 5.649 -16.031 1.00 83.75 302 GLY A CA 1
ATOM 2431 C C . GLY A 1 302 ? 4.213 5.093 -17.207 1.00 83.75 302 GLY A C 1
ATOM 2432 O O . GLY A 1 302 ? 4.581 5.340 -18.352 1.00 83.75 302 GLY A O 1
ATOM 2433 N N . THR A 1 303 ? 3.150 4.338 -16.933 1.00 86.19 303 THR A N 1
ATOM 2434 C CA . THR A 1 303 ? 2.251 3.800 -17.969 1.00 86.19 303 THR A CA 1
ATOM 2435 C C . THR A 1 303 ? 0.849 4.397 -17.908 1.00 86.19 303 THR A C 1
ATOM 2437 O O . THR A 1 303 ? 0.179 4.392 -18.936 1.00 86.19 303 THR A O 1
ATOM 2440 N N . GLY A 1 304 ? 0.460 4.985 -16.769 1.00 91.62 304 GLY A N 1
ATOM 2441 C CA . GLY A 1 304 ? -0.816 5.701 -16.623 1.00 91.62 304 GLY A CA 1
ATOM 2442 C C . GLY A 1 304 ? -1.136 6.177 -15.205 1.00 91.62 304 GLY A C 1
ATOM 2443 O O . GLY A 1 304 ? -2.303 6.340 -14.863 1.00 91.62 304 GLY A O 1
ATOM 2444 N N . LEU A 1 305 ? -0.115 6.399 -14.370 1.00 94.94 305 LEU A N 1
ATOM 2445 C CA . LEU A 1 305 ? -0.248 7.087 -13.086 1.00 94.94 305 LEU A CA 1
ATOM 2446 C C . LEU A 1 305 ? 0.710 8.278 -13.034 1.00 94.94 305 LEU A C 1
ATOM 2448 O O . LEU A 1 305 ? 1.916 8.114 -13.219 1.00 94.94 305 LEU A O 1
ATOM 2452 N N . GLN A 1 306 ? 0.169 9.454 -12.740 1.00 92.69 306 GLN A N 1
ATOM 2453 C CA . GLN A 1 306 ? 0.921 10.631 -12.331 1.00 92.69 306 GLN A CA 1
ATOM 2454 C C . GLN A 1 306 ? 0.997 10.690 -10.813 1.00 92.69 306 GLN A C 1
ATOM 2456 O O . GLN A 1 306 ? 0.047 10.331 -10.116 1.00 92.69 306 GLN A O 1
ATOM 2461 N N . VAL A 1 307 ? 2.128 11.175 -10.314 1.00 91.75 307 VAL A N 1
ATOM 2462 C CA . VAL A 1 307 ? 2.343 11.412 -8.889 1.00 91.75 307 VAL A CA 1
ATOM 2463 C C . VAL A 1 307 ? 2.832 12.833 -8.703 1.00 91.75 307 VAL A C 1
ATOM 2465 O O . VAL A 1 307 ? 3.566 13.351 -9.540 1.00 91.75 307 VAL A O 1
ATOM 2468 N N . ARG A 1 308 ? 2.420 13.464 -7.612 1.00 87.38 308 ARG A N 1
ATOM 2469 C CA . ARG A 1 308 ? 2.886 14.780 -7.183 1.00 87.38 308 ARG A CA 1
ATOM 2470 C C . ARG A 1 308 ? 3.299 14.681 -5.724 1.00 87.38 308 ARG A C 1
ATOM 2472 O O . ARG A 1 308 ? 2.651 13.989 -4.939 1.00 87.38 308 ARG A O 1
ATOM 2479 N N . PHE A 1 309 ? 4.387 15.359 -5.386 1.00 83.12 309 PHE A N 1
ATOM 2480 C CA . PHE A 1 309 ? 4.826 15.579 -4.011 1.00 83.12 309 PHE A CA 1
ATOM 2481 C C . PHE A 1 309 ? 4.651 17.036 -3.680 1.00 83.12 309 PHE A C 1
ATOM 2483 O O . PHE A 1 309 ? 4.756 17.870 -4.567 1.00 83.12 309 PHE A O 1
ATOM 2490 N N . MET A 1 310 ? 4.460 17.362 -2.416 1.00 75.94 310 MET A N 1
ATOM 2491 C CA . MET A 1 310 ? 4.481 18.753 -2.009 1.00 75.94 310 MET A CA 1
ATOM 2492 C C . MET A 1 310 ? 5.886 19.374 -2.123 1.00 75.94 310 MET A C 1
ATOM 2494 O O . MET A 1 310 ? 6.836 18.853 -1.540 1.00 75.94 310 MET A O 1
ATOM 2498 N N . ASP A 1 311 ? 5.998 20.518 -2.808 1.00 63.72 311 ASP A N 1
ATOM 2499 C CA . ASP A 1 311 ? 7.283 21.205 -3.040 1.00 63.72 311 ASP A CA 1
ATOM 2500 C C . ASP A 1 311 ? 7.879 21.821 -1.763 1.00 63.72 311 ASP A C 1
ATOM 2502 O O . ASP A 1 311 ? 9.101 21.828 -1.572 1.00 63.72 311 ASP A O 1
ATOM 2506 N N . GLU A 1 312 ? 7.024 22.323 -0.866 1.00 61.66 312 GLU A N 1
ATOM 2507 C CA . GLU A 1 312 ? 7.427 23.057 0.334 1.00 61.66 312 GLU A CA 1
ATOM 2508 C C . GLU A 1 312 ? 6.851 22.433 1.608 1.00 61.66 312 GLU A C 1
ATOM 2510 O O . GLU A 1 312 ? 5.740 22.735 2.027 1.00 61.66 312 GLU A O 1
ATOM 2515 N N . LEU A 1 313 ? 7.658 21.595 2.267 1.00 59.09 313 LEU A N 1
ATOM 2516 C CA . LEU A 1 313 ? 7.424 21.141 3.648 1.00 59.09 313 LEU A CA 1
ATOM 2517 C C . LEU A 1 313 ? 8.160 22.010 4.682 1.00 59.09 313 LEU A C 1
ATOM 2519 O O . LEU A 1 313 ? 8.479 21.553 5.780 1.00 59.09 313 LEU A O 1
ATOM 2523 N N . ARG A 1 314 ? 8.554 23.231 4.311 1.00 55.53 314 ARG A N 1
ATOM 2524 C CA . ARG A 1 314 ? 9.302 24.133 5.195 1.00 55.53 314 ARG A CA 1
ATOM 2525 C C . ARG A 1 314 ? 8.331 25.100 5.876 1.00 55.53 314 ARG A C 1
ATOM 2527 O O . ARG A 1 314 ? 7.503 25.682 5.183 1.00 55.53 314 ARG A O 1
ATOM 2534 N N . PRO A 1 315 ? 8.438 25.319 7.198 1.00 51.91 315 PRO A N 1
ATOM 2535 C CA . PRO A 1 315 ? 7.747 26.426 7.841 1.00 51.91 315 PRO A CA 1
ATOM 2536 C C . PRO A 1 315 ? 8.204 27.751 7.226 1.00 51.91 315 PRO A C 1
ATOM 2538 O O . PRO A 1 315 ? 9.404 27.893 6.975 1.00 51.91 315 PRO A O 1
ATOM 2541 N N . PRO A 1 316 ? 7.308 28.743 7.099 1.00 51.66 316 PRO A N 1
ATOM 2542 C CA . PRO A 1 316 ? 7.667 30.082 6.628 1.00 51.66 316 PRO A CA 1
ATOM 2543 C C . PRO A 1 316 ? 8.801 30.738 7.438 1.00 51.66 316 PRO A C 1
ATOM 2545 O O . PRO A 1 316 ? 9.573 31.516 6.892 1.00 51.66 316 PRO A O 1
ATOM 2548 N N . ASP A 1 317 ? 8.934 30.375 8.721 1.00 55.25 317 ASP A N 1
ATOM 2549 C CA . ASP A 1 317 ? 9.839 31.032 9.678 1.00 55.25 317 ASP A CA 1
ATOM 2550 C C . ASP A 1 317 ? 11.106 30.212 10.000 1.00 55.25 317 ASP A C 1
ATOM 2552 O O . ASP A 1 317 ? 11.807 30.498 10.972 1.00 55.25 317 ASP A O 1
ATOM 2556 N N . ALA A 1 318 ? 11.387 29.127 9.272 1.00 56.12 318 ALA A N 1
ATOM 2557 C CA . ALA A 1 318 ? 12.562 28.306 9.554 1.00 56.12 318 ALA A CA 1
ATOM 2558 C C . ALA A 1 318 ? 13.827 28.943 8.950 1.00 56.12 318 ALA A C 1
ATOM 2560 O O . ALA A 1 318 ? 14.159 28.688 7.796 1.00 56.12 318 ALA A O 1
ATOM 2561 N N . GLU A 1 319 ? 14.571 29.717 9.753 1.00 52.69 319 GLU A N 1
ATOM 2562 C CA . GLU A 1 319 ? 15.882 30.293 9.376 1.00 52.69 319 GLU A CA 1
ATOM 2563 C C . GLU A 1 319 ? 16.898 29.241 8.890 1.00 52.69 319 GLU A C 1
ATOM 2565 O O . GLU A 1 319 ? 17.837 29.554 8.158 1.00 52.69 319 GLU A O 1
ATOM 2570 N N . TYR A 1 320 ? 16.709 27.970 9.253 1.00 53.50 320 TYR A N 1
ATOM 2571 C CA . TYR A 1 320 ? 17.585 26.879 8.845 1.00 53.50 320 TYR A CA 1
ATOM 2572 C C . TYR A 1 320 ? 16.980 26.077 7.689 1.00 53.50 320 TYR A C 1
ATOM 2574 O O . TYR A 1 320 ? 16.128 25.210 7.878 1.00 53.50 320 TYR A O 1
ATOM 2582 N N . LEU A 1 321 ? 17.526 26.303 6.491 1.00 48.97 321 LEU A N 1
ATOM 2583 C CA . LEU A 1 321 ? 17.228 25.610 5.227 1.00 48.97 321 LEU A CA 1
ATOM 2584 C C . LEU A 1 321 ? 17.436 24.077 5.248 1.00 48.97 321 LEU A C 1
ATOM 2586 O O . LEU A 1 321 ? 17.116 23.411 4.267 1.00 48.97 321 LEU A O 1
ATOM 2590 N N . PHE A 1 322 ? 17.996 23.513 6.322 1.00 49.53 322 PHE A N 1
ATOM 2591 C CA . PHE A 1 322 ? 18.652 22.200 6.305 1.00 49.53 322 PHE A CA 1
ATOM 2592 C C . PHE A 1 322 ? 17.778 20.998 6.663 1.00 49.53 322 PHE A C 1
ATOM 2594 O O . PHE A 1 322 ? 18.237 19.867 6.516 1.00 49.53 322 PHE A O 1
ATOM 2601 N N . TYR A 1 323 ? 16.541 21.200 7.112 1.00 52.62 323 TYR A N 1
ATOM 2602 C CA . TYR A 1 323 ? 15.663 20.086 7.448 1.00 52.62 323 TYR A CA 1
ATOM 2603 C C . TYR A 1 323 ? 14.280 20.363 6.896 1.00 52.62 323 TYR A C 1
ATOM 2605 O O . TYR A 1 323 ? 13.617 21.310 7.321 1.00 52.62 323 TYR A O 1
ATOM 2613 N N . CYS A 1 324 ? 13.814 19.515 5.976 1.00 50.06 324 CYS A N 1
ATOM 2614 C CA . CYS A 1 324 ? 12.378 19.381 5.815 1.00 50.06 324 CYS A CA 1
ATOM 2615 C C . CYS A 1 324 ? 11.790 19.181 7.209 1.00 50.06 324 CYS A C 1
ATOM 2617 O O . CYS A 1 324 ? 12.236 18.283 7.936 1.00 50.06 324 CYS A O 1
ATOM 2619 N N . GLN A 1 325 ? 10.738 19.925 7.549 1.00 48.25 325 GLN A N 1
ATOM 2620 C CA . GLN A 1 325 ? 9.748 19.338 8.431 1.00 48.25 325 GLN A CA 1
ATOM 2621 C C . GLN A 1 325 ? 9.050 18.252 7.610 1.00 48.25 325 GLN A C 1
ATOM 2623 O O . GLN A 1 325 ? 7.884 18.341 7.253 1.00 48.25 325 GLN A O 1
ATOM 2628 N N . GLY A 1 326 ? 9.768 17.153 7.340 1.00 48.91 326 GLY A N 1
ATOM 2629 C CA . GLY A 1 326 ? 9.076 15.887 7.430 1.00 48.91 326 GLY A CA 1
ATOM 2630 C C . GLY A 1 326 ? 8.397 15.958 8.784 1.00 48.91 326 GLY A C 1
ATOM 2631 O O . GLY A 1 326 ? 9.056 16.341 9.757 1.00 48.91 326 GLY A O 1
ATOM 2632 N N . MET A 1 327 ? 7.102 15.663 8.841 1.00 47.53 327 MET A N 1
ATOM 2633 C CA . MET A 1 327 ? 6.335 15.771 10.083 1.00 47.53 327 MET A CA 1
ATOM 2634 C C . MET A 1 327 ? 7.075 15.090 11.276 1.00 47.53 327 MET A C 1
ATOM 2636 O O . MET A 1 327 ? 6.756 15.326 12.433 1.00 47.53 327 MET A O 1
ATOM 2640 N N . TRP A 1 328 ? 8.062 14.213 11.000 1.00 51.50 328 TRP A N 1
ATOM 2641 C CA . TRP A 1 328 ? 8.812 13.398 11.949 1.00 51.50 328 TRP A CA 1
ATOM 2642 C C . TRP A 1 328 ? 10.318 13.317 11.606 1.00 51.50 328 TRP A C 1
ATOM 2644 O O . TRP A 1 328 ? 10.814 12.271 11.197 1.00 51.50 328 TRP A O 1
ATOM 2654 N N . ALA A 1 329 ? 11.104 14.381 11.791 1.00 39.53 329 ALA A N 1
ATOM 2655 C CA . ALA A 1 329 ? 12.563 14.278 11.643 1.00 39.53 329 ALA A CA 1
ATOM 2656 C C . ALA A 1 329 ? 13.239 13.701 12.913 1.00 39.53 329 ALA A C 1
ATOM 2658 O O . ALA A 1 329 ? 13.245 14.311 13.976 1.00 39.53 329 ALA A O 1
ATOM 2659 N N . HIS A 1 330 ? 13.868 12.526 12.767 1.00 38.44 330 HIS A N 1
ATOM 2660 C CA . HIS A 1 330 ? 14.830 11.880 13.680 1.00 38.44 330 HIS A CA 1
ATOM 2661 C C . HIS A 1 330 ? 14.379 11.467 15.107 1.00 38.44 330 HIS A C 1
ATOM 2663 O O . HIS A 1 330 ? 14.064 12.267 15.980 1.00 38.44 330 HIS A O 1
ATOM 2669 N N . ARG A 1 331 ? 14.516 10.159 15.403 1.00 39.91 331 ARG A N 1
ATOM 2670 C CA . ARG A 1 331 ? 14.384 9.487 16.727 1.00 39.91 331 ARG A CA 1
ATOM 2671 C C . ARG A 1 331 ? 13.018 9.543 17.422 1.00 39.91 331 ARG A C 1
ATOM 2673 O O . ARG A 1 331 ? 12.843 8.829 18.410 1.00 39.91 331 ARG A O 1
ATOM 2680 N N . ALA A 1 332 ? 12.077 10.358 16.950 1.00 40.47 332 ALA A N 1
ATOM 2681 C CA . ALA A 1 332 ? 10.669 10.253 17.335 1.00 40.47 332 ALA A CA 1
ATOM 2682 C C . ALA A 1 332 ? 10.051 8.971 16.771 1.00 40.47 332 ALA A C 1
ATOM 2684 O O . ALA A 1 332 ? 9.232 8.337 17.441 1.00 40.47 332 ALA A O 1
ATOM 2685 N N . ALA A 1 333 ? 10.525 8.576 15.584 1.00 45.38 333 ALA A N 1
ATOM 2686 C CA . ALA A 1 333 ? 10.222 7.287 15.025 1.00 45.38 333 ALA A CA 1
ATOM 2687 C C . ALA A 1 333 ? 11.195 6.210 15.533 1.00 45.38 333 ALA A C 1
ATOM 2689 O O . ALA A 1 333 ? 12.413 6.386 15.424 1.00 45.38 333 ALA A O 1
ATOM 2690 N N . ASP A 1 334 ? 10.685 5.127 16.120 1.00 47.84 334 ASP A N 1
ATOM 2691 C CA . ASP A 1 334 ? 11.516 3.973 16.458 1.00 47.84 334 ASP A CA 1
ATOM 2692 C C . ASP A 1 334 ? 12.124 3.433 15.154 1.00 47.84 334 ASP A C 1
ATOM 2694 O O . ASP A 1 334 ? 11.494 3.470 14.100 1.00 47.84 334 ASP A O 1
ATOM 2698 N N . ARG A 1 335 ? 13.357 2.920 15.202 1.00 47.66 335 ARG A N 1
ATOM 2699 C CA . ARG A 1 335 ? 13.991 2.275 14.030 1.00 47.66 335 ARG A CA 1
ATOM 2700 C C . ARG A 1 335 ? 13.235 1.018 13.587 1.00 47.66 335 ARG A C 1
ATOM 2702 O O . ARG A 1 335 ? 13.570 0.404 12.576 1.00 47.66 335 ARG A O 1
ATOM 2709 N N . ASN A 1 336 ? 12.252 0.617 14.382 1.00 50.94 336 ASN A N 1
ATOM 2710 C CA . ASN A 1 336 ? 11.332 -0.455 14.104 1.00 50.94 336 ASN A CA 1
ATOM 2711 C C . ASN A 1 336 ? 10.269 0.058 13.131 1.00 50.94 336 ASN A C 1
ATOM 2713 O O . ASN A 1 336 ? 9.447 0.907 13.464 1.00 50.94 336 ASN A O 1
ATOM 2717 N N . LYS A 1 337 ? 10.354 -0.460 11.906 1.00 53.78 337 LYS A N 1
ATOM 2718 C CA . LYS A 1 337 ? 9.424 -0.208 10.811 1.00 53.78 337 LYS A CA 1
ATOM 2719 C C . LYS A 1 337 ? 7.982 -0.450 11.278 1.00 53.78 337 LYS A C 1
ATOM 2721 O O . LYS A 1 337 ? 7.746 -1.398 12.032 1.00 53.78 337 LYS A O 1
ATOM 2726 N N . ASN A 1 338 ? 7.069 0.366 10.749 1.00 61.69 338 ASN A N 1
ATOM 2727 C CA . ASN A 1 338 ? 5.613 0.184 10.714 1.00 61.69 338 ASN A CA 1
ATOM 2728 C C . ASN A 1 338 ? 4.814 0.928 11.790 1.00 61.69 338 ASN A C 1
ATOM 2730 O O . ASN A 1 338 ? 4.491 0.416 12.863 1.00 61.69 338 ASN A O 1
ATOM 2734 N N . TYR A 1 339 ? 4.425 2.145 11.428 1.00 70.06 339 TYR A N 1
ATOM 2735 C CA . TYR A 1 339 ? 3.384 2.880 12.121 1.00 70.06 339 TYR A CA 1
ATOM 2736 C C . TYR A 1 339 ? 2.007 2.493 11.627 1.00 70.06 339 TYR A C 1
ATOM 2738 O O . TYR A 1 339 ? 1.807 2.116 10.474 1.00 70.06 339 TYR A O 1
ATOM 2746 N N . HIS A 1 340 ? 1.045 2.646 12.516 1.00 76.81 340 HIS A N 1
ATOM 2747 C CA . HIS A 1 340 ? -0.364 2.534 12.205 1.00 76.81 340 HIS A CA 1
ATOM 2748 C C . HIS A 1 340 ? -0.963 3.891 12.279 1.00 76.81 340 HIS A C 1
ATOM 2750 O O . HIS A 1 340 ? -0.787 4.546 13.296 1.00 76.81 340 HIS A O 1
ATOM 2756 N N . VAL A 1 341 ? -1.674 4.266 11.232 1.00 80.75 341 VAL A N 1
ATOM 2757 C CA . VAL A 1 341 ? -2.506 5.450 11.244 1.00 80.75 341 VAL A CA 1
ATOM 2758 C C . VAL A 1 341 ? -3.942 4.974 11.169 1.00 80.75 341 VAL A C 1
ATOM 2760 O O . VAL A 1 341 ? -4.292 4.179 10.300 1.00 80.75 341 VAL A O 1
ATOM 2763 N N . PHE A 1 342 ? -4.748 5.394 12.128 1.00 84.25 342 PHE A N 1
ATOM 2764 C CA . PHE A 1 342 ? -6.156 5.037 12.207 1.00 84.25 342 PHE A CA 1
ATOM 2765 C C . PHE A 1 342 ? -6.929 6.163 12.875 1.00 84.25 342 PHE A C 1
ATOM 2767 O O . PHE A 1 342 ? -6.348 7.044 13.506 1.00 84.25 342 PHE A O 1
ATOM 2774 N N . GLU A 1 343 ? -8.244 6.126 12.733 1.00 85.81 343 GLU A N 1
ATOM 2775 C CA . GLU A 1 343 ? -9.128 7.115 13.333 1.00 85.81 343 GLU A CA 1
ATOM 2776 C C . GLU A 1 343 ? -9.802 6.537 14.575 1.00 85.81 343 GLU A C 1
ATOM 2778 O O . GLU A 1 343 ? -10.111 5.343 14.628 1.00 85.81 343 GLU A O 1
ATOM 2783 N N . GLY A 1 344 ? -9.987 7.385 15.580 1.00 84.94 344 GLY A N 1
ATOM 2784 C CA . GLY A 1 344 ? -10.641 7.056 16.843 1.00 84.94 344 GLY A CA 1
ATOM 2785 C C . GLY A 1 344 ? -11.305 8.297 17.430 1.00 84.94 344 GLY A C 1
ATOM 2786 O O . GLY A 1 344 ? -10.989 9.413 17.018 1.00 84.94 344 GLY A O 1
ATOM 2787 N N . MET A 1 345 ? -12.237 8.120 18.362 1.00 86.25 345 MET A N 1
ATOM 2788 C CA . MET A 1 345 ? -12.841 9.248 19.069 1.00 86.25 345 MET A CA 1
ATOM 2789 C C . MET A 1 345 ? -11.954 9.637 20.253 1.00 86.25 345 MET A C 1
ATOM 2791 O O . MET A 1 345 ? -11.497 8.769 21.001 1.00 86.25 345 MET A O 1
ATOM 2795 N N . ASP A 1 346 ? -11.721 10.929 20.447 1.00 81.69 346 ASP A N 1
ATOM 2796 C CA . ASP A 1 346 ? -11.058 11.434 21.645 1.00 81.69 346 ASP A CA 1
ATOM 2797 C C . ASP A 1 346 ? -11.976 11.348 22.885 1.00 81.69 346 ASP A C 1
ATOM 2799 O O . ASP A 1 346 ? -13.076 10.782 22.847 1.00 81.69 346 ASP A O 1
ATOM 2803 N N . GLU A 1 347 ? -11.507 11.875 24.017 1.00 80.62 347 GLU A N 1
ATOM 2804 C CA . GLU A 1 347 ? -12.261 11.897 25.280 1.00 80.62 347 GLU A CA 1
ATOM 2805 C C . GLU A 1 347 ? -13.544 12.749 25.199 1.00 80.62 347 GLU A C 1
ATOM 2807 O O . GLU A 1 347 ? -14.457 12.557 25.998 1.00 80.62 347 GLU A O 1
ATOM 2812 N N . ASN A 1 348 ? -13.645 13.638 24.205 1.00 82.69 348 ASN A N 1
ATOM 2813 C CA . ASN A 1 348 ? -14.793 14.511 23.958 1.00 82.69 348 ASN A CA 1
ATOM 2814 C C . ASN A 1 348 ? -15.726 13.971 22.858 1.00 82.69 348 ASN A C 1
ATOM 2816 O O . ASN A 1 348 ? -16.691 14.640 22.489 1.00 82.69 348 ASN A O 1
ATOM 2820 N N . GLY A 1 349 ? -15.449 12.784 22.307 1.00 83.94 349 GLY A N 1
ATOM 2821 C CA . GLY A 1 349 ? -16.219 12.213 21.201 1.00 83.94 349 GLY A CA 1
ATOM 2822 C C . GLY A 1 349 ? -15.906 12.832 19.834 1.00 83.94 349 GLY A C 1
ATOM 2823 O O . GLY A 1 349 ? -16.686 12.661 18.898 1.00 83.94 349 GLY A O 1
ATOM 2824 N N . ILE A 1 350 ? -14.791 13.555 19.702 1.00 83.00 350 ILE A N 1
ATOM 2825 C CA . ILE A 1 350 ? -14.341 14.137 18.437 1.00 83.00 350 ILE A CA 1
ATOM 2826 C C . ILE A 1 350 ? -13.486 13.106 17.703 1.00 83.00 350 ILE A C 1
ATOM 2828 O O . ILE A 1 350 ? -12.532 12.560 18.253 1.00 83.00 350 ILE A O 1
ATOM 2832 N N . LEU A 1 351 ? -13.823 12.837 16.440 1.00 83.81 351 LEU A N 1
ATOM 2833 C CA . LEU A 1 351 ? -13.066 11.902 15.615 1.00 83.81 351 LEU A CA 1
ATOM 2834 C C . LEU A 1 351 ? -11.716 12.514 15.232 1.00 83.81 351 LEU A C 1
ATOM 2836 O O . LEU A 1 351 ? -11.659 13.473 14.457 1.00 83.81 351 LEU A O 1
ATOM 2840 N N . ASP A 1 352 ? -10.633 11.880 15.657 1.00 83.19 352 ASP A N 1
ATOM 2841 C CA . ASP A 1 352 ? -9.254 12.292 15.420 1.00 83.19 352 ASP A CA 1
ATOM 2842 C C . ASP A 1 352 ? -8.431 11.205 14.736 1.00 83.19 352 ASP A C 1
ATOM 2844 O O . ASP A 1 352 ? -8.797 10.029 14.717 1.00 83.19 352 ASP A O 1
ATOM 2848 N N . THR A 1 353 ? -7.294 11.613 14.170 1.00 84.06 353 THR A N 1
ATOM 2849 C CA . THR A 1 353 ? -6.320 10.678 13.609 1.00 84.06 353 THR A CA 1
ATOM 2850 C C . THR A 1 353 ? -5.243 10.364 14.638 1.00 84.06 353 THR A C 1
ATOM 2852 O O . THR A 1 353 ? -4.648 11.256 15.244 1.00 84.06 353 THR A O 1
ATOM 2855 N N . TYR A 1 354 ? -4.967 9.081 14.817 1.00 82.12 354 TYR A N 1
ATOM 2856 C CA . TYR A 1 354 ? -3.971 8.570 15.740 1.00 82.12 354 TYR A CA 1
ATOM 2857 C C . TYR A 1 354 ? -2.906 7.791 14.997 1.00 82.12 354 TYR A C 1
ATOM 2859 O O . TYR A 1 354 ? -3.178 7.102 14.015 1.00 82.12 354 TYR A O 1
ATOM 2867 N N . MET A 1 355 ? -1.688 7.877 15.517 1.00 78.81 355 MET A N 1
ATOM 2868 C CA . MET A 1 355 ? -0.547 7.116 15.059 1.00 78.81 355 MET A CA 1
ATOM 2869 C C . MET A 1 355 ? 0.041 6.296 16.203 1.00 78.81 355 MET A C 1
ATOM 2871 O O . MET A 1 355 ? 0.342 6.824 17.277 1.00 78.81 355 MET A O 1
ATOM 2875 N N . GLU A 1 356 ? 0.213 4.996 15.986 1.00 74.50 356 GLU A N 1
ATOM 2876 C CA . GLU A 1 356 ? 0.715 4.068 17.001 1.00 74.50 356 GLU A CA 1
ATOM 2877 C C . GLU A 1 356 ? 1.769 3.114 16.431 1.00 74.50 356 GLU A C 1
ATOM 2879 O O . GLU A 1 356 ? 1.729 2.733 15.264 1.00 74.50 356 GLU A O 1
ATOM 2884 N N . LEU A 1 357 ? 2.702 2.697 17.288 1.00 66.81 357 LEU A N 1
ATOM 2885 C CA . LEU A 1 357 ? 3.673 1.642 17.014 1.00 66.81 357 LEU A CA 1
ATOM 2886 C C . LEU A 1 357 ? 3.256 0.360 17.749 1.00 66.81 357 LEU A C 1
ATOM 2888 O O . LEU A 1 357 ? 3.318 0.296 18.980 1.00 66.81 357 LEU A O 1
ATOM 2892 N N . ARG A 1 358 ? 2.823 -0.669 17.013 1.00 62.69 358 ARG A N 1
ATOM 2893 C CA . ARG A 1 358 ? 2.448 -1.981 17.577 1.00 62.69 358 ARG A CA 1
ATOM 2894 C C . ARG A 1 358 ? 3.489 -3.054 17.209 1.00 62.69 358 ARG A C 1
ATOM 2896 O O . ARG A 1 358 ? 4.292 -2.839 16.311 1.00 62.69 358 ARG A O 1
ATOM 2903 N N . PRO A 1 359 ? 3.507 -4.211 17.903 1.00 50.19 359 PRO A N 1
ATOM 2904 C CA . PRO A 1 359 ? 2.879 -4.498 19.191 1.00 50.19 359 PRO A CA 1
ATOM 2905 C C . PRO A 1 359 ? 3.807 -4.084 20.352 1.00 50.19 359 PRO A C 1
ATOM 2907 O O . PRO A 1 359 ? 3.978 -4.838 21.311 1.00 50.19 359 PRO A O 1
ATOM 2910 N N . HIS A 1 360 ? 4.483 -2.931 20.264 1.00 52.81 360 HIS A N 1
ATOM 2911 C CA . HIS A 1 360 ? 5.500 -2.587 21.252 1.00 52.81 360 HIS A CA 1
ATOM 2912 C C . HIS A 1 360 ? 4.869 -2.399 22.646 1.00 52.81 360 HIS A C 1
ATOM 2914 O O . HIS A 1 360 ? 3.895 -1.671 22.829 1.00 52.81 360 HIS A O 1
ATOM 2920 N N . TRP A 1 361 ? 5.425 -3.085 23.645 1.00 50.41 361 TRP A N 1
ATOM 2921 C CA . TRP A 1 361 ? 4.909 -3.151 25.020 1.00 50.41 361 TRP A CA 1
ATOM 2922 C C . TRP A 1 361 ? 4.981 -1.799 25.745 1.00 50.41 361 TRP A C 1
ATOM 2924 O O . TRP A 1 361 ? 4.124 -1.496 26.570 1.00 50.41 361 TRP A O 1
ATOM 2934 N N . ASN A 1 362 ? 5.940 -0.945 25.374 1.00 55.12 362 ASN A N 1
ATOM 2935 C CA . ASN A 1 362 ? 5.918 0.482 25.704 1.00 55.12 362 ASN A CA 1
ATOM 2936 C C . ASN A 1 362 ? 5.104 1.238 24.652 1.00 55.12 362 ASN A C 1
ATOM 2938 O O . ASN A 1 362 ? 5.669 1.855 23.746 1.00 55.12 362 ASN A O 1
ATOM 2942 N N . ARG A 1 363 ? 3.779 1.141 24.775 1.00 62.81 363 ARG A N 1
ATOM 2943 C CA . ARG A 1 363 ? 2.811 1.755 23.866 1.00 62.81 363 ARG A CA 1
ATOM 2944 C C . ARG A 1 363 ? 2.969 3.273 23.884 1.00 62.81 363 ARG A C 1
ATOM 2946 O O . ARG A 1 363 ? 2.930 3.897 24.946 1.00 62.81 363 ARG A O 1
ATOM 2953 N N . ARG A 1 364 ? 3.163 3.854 22.703 1.00 63.09 364 ARG A N 1
ATOM 2954 C CA . ARG A 1 364 ? 3.116 5.300 22.488 1.00 63.09 364 ARG A CA 1
ATOM 2955 C C . ARG A 1 364 ? 2.126 5.563 21.368 1.00 63.09 364 ARG A C 1
ATOM 2957 O O . ARG A 1 364 ? 2.480 5.469 20.198 1.00 63.09 364 ARG A O 1
ATOM 2964 N N . VAL A 1 365 ? 0.889 5.827 21.763 1.00 68.25 365 VAL A N 1
ATOM 2965 C CA . VAL A 1 365 ? -0.137 6.376 20.880 1.00 68.25 365 VAL A CA 1
ATOM 2966 C C . VAL A 1 365 ? 0.060 7.881 20.849 1.00 68.25 365 VAL A C 1
ATOM 2968 O O . VAL A 1 365 ? 0.292 8.482 21.899 1.00 68.25 365 VAL A O 1
ATOM 2971 N N . ARG A 1 366 ? -0.023 8.465 19.658 1.00 72.75 366 ARG A N 1
ATOM 2972 C CA . ARG A 1 366 ? 0.031 9.909 19.447 1.00 72.75 366 ARG A CA 1
ATOM 2973 C C . ARG A 1 366 ? -1.157 10.337 18.610 1.00 72.75 366 ARG A C 1
ATOM 2975 O O . ARG A 1 366 ? -1.450 9.690 17.610 1.00 72.75 366 ARG A O 1
ATOM 2982 N N . LYS A 1 367 ? -1.810 11.426 18.996 1.00 73.06 367 LYS A N 1
ATOM 2983 C CA . LYS A 1 367 ? -2.722 12.143 18.102 1.00 73.06 367 LYS A CA 1
ATOM 2984 C C . LYS A 1 367 ? -1.876 12.824 17.022 1.00 73.06 367 LYS A C 1
ATOM 2986 O O . LYS A 1 367 ? -0.827 13.383 17.332 1.00 73.06 367 LYS A O 1
ATOM 2991 N N . VAL A 1 368 ? -2.287 12.716 15.764 1.00 73.12 368 VAL A N 1
ATOM 2992 C CA . VAL A 1 368 ? -1.607 13.337 14.622 1.00 73.12 368 VAL A CA 1
ATOM 2993 C C . VAL A 1 368 ? -2.589 14.259 13.941 1.00 73.12 368 VAL A C 1
ATOM 2995 O O . VAL A 1 368 ? -3.670 13.841 13.535 1.00 73.12 368 VAL A O 1
ATOM 2998 N N . ASN A 1 369 ? -2.203 15.522 13.820 1.00 69.75 369 ASN A N 1
ATOM 2999 C CA . ASN A 1 369 ? -3.009 16.503 13.134 1.00 69.75 369 ASN A CA 1
ATOM 3000 C C . ASN A 1 369 ? -2.542 16.632 11.678 1.00 69.75 369 ASN A C 1
ATOM 3002 O O . ASN A 1 369 ? -1.493 17.207 11.408 1.00 69.75 369 ASN A O 1
ATOM 3006 N N . PHE A 1 370 ? -3.326 16.093 10.744 1.00 71.88 370 PHE A N 1
ATOM 3007 C CA . PHE A 1 370 ? -3.129 16.302 9.306 1.00 71.88 370 PHE A CA 1
ATOM 3008 C C . PHE A 1 370 ? -3.888 17.534 8.778 1.00 71.88 370 PHE A C 1
ATOM 3010 O O . PHE A 1 370 ? -3.741 17.887 7.609 1.00 71.88 370 PHE A O 1
ATOM 3017 N N . PHE A 1 371 ? -4.687 18.203 9.621 1.00 58.97 371 PHE A N 1
ATOM 3018 C CA . PHE A 1 371 ? -5.405 19.429 9.287 1.00 58.97 371 PHE A CA 1
ATOM 3019 C C . PHE A 1 371 ? -4.439 20.615 9.295 1.00 58.97 371 PHE A C 1
ATOM 3021 O O . PHE A 1 371 ? -4.205 21.257 10.319 1.00 58.97 371 PHE A O 1
ATOM 3028 N N . GLY A 1 372 ? -3.879 20.935 8.135 1.00 54.00 372 GLY A N 1
ATOM 3029 C CA . GLY A 1 372 ? -3.105 22.154 7.950 1.00 54.00 372 GLY A CA 1
ATOM 3030 C C . GLY A 1 372 ? -3.176 22.629 6.512 1.00 54.00 372 GLY A C 1
ATOM 3031 O O . GLY A 1 372 ? -3.138 21.833 5.580 1.00 54.00 372 GLY A O 1
ATOM 3032 N N . GLY A 1 373 ? -3.245 23.948 6.318 1.00 50.31 373 GLY A N 1
ATOM 3033 C CA . GLY A 1 373 ? -2.865 24.527 5.035 1.00 50.31 373 GLY A CA 1
ATOM 3034 C C . GLY A 1 373 ? -1.393 24.205 4.853 1.00 50.31 373 GLY A C 1
ATOM 3035 O O . GLY A 1 373 ? -0.563 24.776 5.556 1.00 50.31 373 GLY A O 1
ATOM 3036 N N . PHE A 1 374 ? -1.076 23.234 4.003 1.00 48.19 374 PHE A N 1
ATOM 3037 C CA . PHE A 1 374 ? 0.241 22.609 4.010 1.00 48.19 374 PHE A CA 1
ATOM 3038 C C . PHE A 1 374 ? 1.395 23.617 3.794 1.00 48.19 374 PHE A C 1
ATOM 3040 O O . PHE A 1 374 ? 2.495 23.404 4.286 1.00 48.19 374 PHE A O 1
ATOM 3047 N N . ALA A 1 375 ? 1.135 24.755 3.136 1.00 39.50 375 ALA A N 1
ATOM 3048 C CA . ALA A 1 375 ? 2.091 25.854 2.938 1.00 39.50 375 ALA A CA 1
ATOM 3049 C C . ALA A 1 375 ? 2.344 26.733 4.190 1.00 39.50 375 ALA A C 1
ATOM 3051 O O . ALA A 1 375 ? 3.250 27.559 4.206 1.00 39.50 375 ALA A O 1
ATOM 3052 N N . LYS A 1 376 ? 1.529 26.602 5.243 1.00 43.69 376 LYS A N 1
ATOM 3053 C CA . LYS A 1 376 ? 1.594 27.386 6.494 1.00 43.69 376 LYS A CA 1
ATOM 3054 C C . LYS A 1 376 ? 1.825 26.498 7.717 1.00 43.69 376 LYS A C 1
ATOM 3056 O O . LYS A 1 376 ? 1.516 26.903 8.839 1.00 43.69 376 LYS A O 1
ATOM 3061 N N . PHE A 1 377 ? 2.315 25.276 7.510 1.00 39.53 377 PHE A N 1
ATOM 3062 C CA . PHE A 1 377 ? 2.362 24.266 8.557 1.00 39.53 377 PHE A CA 1
ATOM 3063 C C . PHE A 1 377 ? 3.281 24.709 9.705 1.00 39.53 377 PHE A C 1
ATOM 3065 O O . PHE A 1 377 ? 4.504 24.775 9.593 1.00 39.53 377 PHE A O 1
ATOM 3072 N N . LYS A 1 378 ? 2.653 25.027 10.833 1.00 38.66 378 LYS A N 1
ATOM 3073 C CA . LYS A 1 378 ? 3.253 25.000 12.157 1.00 38.66 378 LYS A CA 1
ATOM 3074 C C . LYS A 1 378 ? 2.528 23.875 12.873 1.00 38.66 378 LYS A C 1
ATOM 3076 O O . LYS A 1 378 ? 1.383 24.058 13.277 1.00 38.66 378 LYS A O 1
ATOM 3081 N N . ASP A 1 379 ? 3.193 22.740 13.054 1.00 39.97 379 ASP A N 1
ATOM 3082 C CA . ASP A 1 379 ? 2.773 21.707 14.010 1.00 39.97 379 ASP A CA 1
ATOM 3083 C C . ASP A 1 379 ? 2.982 22.238 15.446 1.00 39.97 379 ASP A C 1
ATOM 3085 O O . ASP A 1 379 ? 3.803 21.744 16.212 1.00 39.97 379 ASP A O 1
ATOM 3089 N N . ARG A 1 380 ? 2.368 23.389 15.758 1.00 34.34 380 ARG A N 1
ATOM 3090 C CA . ARG A 1 380 ? 2.530 24.126 17.020 1.00 34.34 380 ARG A CA 1
ATOM 3091 C C . ARG A 1 380 ? 1.273 24.097 17.884 1.00 34.34 380 ARG A C 1
ATOM 3093 O O . ARG A 1 380 ? 1.336 24.570 19.006 1.00 34.34 380 ARG A O 1
ATOM 3100 N N . SER A 1 381 ? 0.147 23.564 17.406 1.00 32.97 381 SER A N 1
ATOM 3101 C CA . SER A 1 381 ? -1.128 23.632 18.139 1.00 32.97 381 SER A CA 1
ATOM 3102 C C . SER A 1 381 ? -1.534 22.351 18.870 1.00 32.97 381 SER A C 1
ATOM 3104 O O . SER A 1 381 ? -2.656 22.277 19.359 1.00 32.97 381 SER A O 1
ATOM 3106 N N . LEU A 1 382 ? -0.651 21.356 19.012 1.00 38.38 382 LEU A N 1
ATOM 3107 C CA . LEU A 1 382 ? -0.912 20.247 19.945 1.00 38.38 382 LEU A CA 1
ATOM 3108 C C . LEU A 1 382 ? -0.635 20.614 21.412 1.00 38.38 382 LEU A C 1
ATOM 3110 O O . LEU A 1 382 ? -1.037 19.873 22.302 1.00 38.38 382 LEU A O 1
ATOM 3114 N N . VAL A 1 383 ? -0.044 21.785 21.678 1.00 36.78 383 VAL A N 1
ATOM 3115 C CA . VAL A 1 383 ? 0.025 22.370 23.020 1.00 36.78 383 VAL A CA 1
ATOM 3116 C C . VAL A 1 383 ? -0.271 23.859 22.888 1.00 36.78 383 VAL A C 1
ATOM 3118 O O . VAL A 1 383 ? 0.565 24.620 22.415 1.00 36.78 383 VAL A O 1
ATOM 3121 N N . GLU A 1 384 ? -1.459 24.287 23.316 1.00 36.22 384 GLU A N 1
ATOM 3122 C CA . GLU A 1 384 ? -1.900 25.695 23.288 1.00 36.22 384 GLU A CA 1
ATOM 3123 C C . GLU A 1 384 ? -0.972 26.647 24.082 1.00 36.22 384 GLU A C 1
ATOM 3125 O O . GLU A 1 384 ? -1.129 27.858 23.997 1.00 36.22 384 GLU A O 1
ATOM 3130 N N . ASN A 1 385 ? 0.029 26.113 24.800 1.00 38.19 385 ASN A N 1
ATOM 3131 C CA . ASN A 1 385 ? 0.912 26.839 25.716 1.00 38.19 385 ASN A CA 1
ATOM 3132 C C . ASN A 1 385 ? 2.414 26.477 25.635 1.00 38.19 385 ASN A C 1
ATOM 3134 O O . ASN A 1 385 ? 3.171 26.912 26.503 1.00 38.19 385 ASN A O 1
ATOM 3138 N N . ASP A 1 386 ? 2.891 25.708 24.645 1.00 38.25 386 ASP A N 1
ATOM 3139 C CA . ASP A 1 386 ? 4.346 25.510 24.495 1.00 38.25 386 ASP A CA 1
ATOM 3140 C C . ASP A 1 386 ? 4.955 26.702 23.745 1.00 38.25 386 ASP A C 1
ATOM 3142 O O . ASP A 1 386 ? 5.171 26.686 22.528 1.00 38.25 386 ASP A O 1
ATOM 3146 N N . GLU A 1 387 ? 5.262 27.763 24.491 1.00 38.75 387 GLU A N 1
ATOM 3147 C CA . GLU A 1 387 ? 6.217 28.761 24.026 1.00 38.75 387 GLU A CA 1
ATOM 3148 C C . GLU A 1 387 ? 7.540 28.055 23.719 1.00 38.75 387 GLU A C 1
ATOM 3150 O O . GLU A 1 387 ? 8.183 27.450 24.582 1.00 38.75 387 GLU A O 1
ATOM 3155 N N . TRP A 1 388 ? 7.960 28.133 22.458 1.00 37.28 388 TRP A N 1
ATOM 3156 C CA . TRP A 1 388 ? 9.278 27.700 22.029 1.00 37.28 388 TRP A CA 1
ATOM 3157 C C . TRP A 1 388 ? 10.323 28.518 22.797 1.00 37.28 388 TRP A C 1
ATOM 3159 O O . TRP A 1 388 ? 10.702 29.602 22.365 1.00 37.28 388 TRP A O 1
ATOM 3169 N N . ARG A 1 389 ? 10.819 28.004 23.931 1.00 42.03 389 ARG A N 1
ATOM 3170 C CA . ARG A 1 389 ? 12.017 28.522 24.612 1.00 42.03 389 ARG A CA 1
ATOM 3171 C C . ARG A 1 389 ? 13.270 28.155 23.817 1.00 42.03 389 ARG A C 1
ATOM 3173 O O . ARG A 1 389 ? 14.198 27.528 24.324 1.00 42.03 389 ARG A O 1
ATOM 3180 N N . GLY A 1 390 ? 13.284 28.474 22.531 1.00 41.16 390 GLY A N 1
ATOM 3181 C CA . GLY A 1 390 ? 14.540 28.643 21.834 1.00 41.16 390 GLY A CA 1
ATOM 3182 C C . GLY A 1 390 ? 15.028 30.053 22.112 1.00 41.16 390 GLY A C 1
ATOM 3183 O O . GLY A 1 390 ? 14.240 30.988 22.203 1.00 41.16 390 GLY A O 1
ATOM 3184 N N . ASN A 1 391 ? 16.335 30.168 22.286 1.00 41.72 391 ASN A N 1
ATOM 3185 C CA . ASN A 1 391 ? 17.041 31.342 22.788 1.00 41.72 391 ASN A CA 1
ATOM 3186 C C . ASN A 1 391 ? 17.040 31.419 24.320 1.00 41.72 391 ASN A C 1
ATOM 3188 O O . ASN A 1 391 ? 16.518 32.345 24.926 1.00 41.72 391 ASN A O 1
ATOM 3192 N N . ASP A 1 392 ? 17.729 30.463 24.946 1.00 47.16 392 ASP A N 1
ATOM 3193 C CA . ASP A 1 392 ? 18.655 30.867 26.003 1.00 47.16 392 ASP A CA 1
ATOM 3194 C C . ASP A 1 392 ? 19.918 31.405 25.299 1.00 47.16 392 ASP A C 1
ATOM 3196 O O . ASP A 1 392 ? 20.707 30.600 24.783 1.00 47.16 392 ASP A O 1
ATOM 3200 N N . PRO A 1 393 ? 20.091 32.735 25.188 1.00 51.50 393 PRO A N 1
ATOM 3201 C CA . PRO A 1 393 ? 21.232 33.344 24.506 1.00 51.50 393 PRO A CA 1
ATOM 3202 C C . PRO A 1 393 ? 22.576 33.022 25.179 1.00 51.50 393 PRO A C 1
ATOM 3204 O O . PRO A 1 393 ? 23.621 33.235 24.569 1.00 51.50 393 PRO A O 1
ATOM 3207 N N . ASN A 1 394 ? 22.576 32.446 26.387 1.00 51.41 394 ASN A N 1
ATOM 3208 C CA . ASN A 1 394 ? 23.797 32.109 27.119 1.00 51.41 394 ASN A CA 1
ATOM 3209 C C . ASN A 1 394 ? 24.327 30.696 26.825 1.00 51.41 394 ASN A C 1
ATOM 3211 O O . ASN A 1 394 ? 25.331 30.274 27.393 1.00 51.41 394 ASN A O 1
ATOM 3215 N N . ALA A 1 395 ? 23.695 29.944 25.920 1.00 49.69 395 ALA A N 1
ATOM 3216 C CA . ALA A 1 395 ? 24.140 28.608 25.537 1.00 49.69 395 ALA A CA 1
ATOM 3217 C C . ALA A 1 395 ? 25.279 28.623 24.498 1.00 49.69 395 ALA A C 1
ATOM 3219 O O . ALA A 1 395 ? 25.170 28.043 23.416 1.00 49.69 395 ALA A O 1
ATOM 3220 N N . THR A 1 396 ? 26.391 29.269 24.827 1.00 45.59 396 THR A N 1
ATOM 3221 C CA . THR A 1 396 ? 27.615 29.303 24.022 1.00 45.59 396 THR A CA 1
ATOM 3222 C C . THR A 1 396 ? 28.434 28.029 24.258 1.00 45.59 396 THR A C 1
ATOM 3224 O O . THR A 1 396 ? 29.315 27.969 25.108 1.00 45.59 396 THR A O 1
ATOM 3227 N N . GLY A 1 397 ? 28.145 26.947 23.525 1.00 45.53 397 GLY A N 1
ATOM 3228 C CA . GLY A 1 397 ? 28.932 25.721 23.698 1.00 45.53 397 GLY A CA 1
ATOM 3229 C C . GLY A 1 397 ? 28.633 24.590 22.721 1.00 45.53 397 GLY A C 1
ATOM 3230 O O . GLY A 1 397 ? 27.774 23.753 22.976 1.00 45.53 397 GLY A O 1
ATOM 3231 N N . HIS A 1 398 ? 29.435 24.525 21.656 1.00 44.19 398 HIS A N 1
ATOM 3232 C CA . HIS A 1 398 ? 29.619 23.414 20.712 1.00 44.19 398 HIS A CA 1
ATOM 3233 C C . HIS A 1 398 ? 28.443 22.987 19.790 1.00 44.19 398 HIS A C 1
ATOM 3235 O O . HIS A 1 398 ? 27.344 22.684 20.255 1.00 44.19 398 HIS A O 1
ATOM 3241 N N . PRO A 1 399 ? 28.707 22.766 18.478 1.00 49.44 399 PRO A N 1
ATOM 3242 C CA . PRO A 1 399 ? 27.730 22.233 17.512 1.00 49.44 399 PRO A CA 1
ATOM 3243 C C . PRO A 1 399 ? 27.123 20.877 17.909 1.00 49.44 399 PRO A C 1
ATOM 3245 O O . PRO A 1 399 ? 26.009 20.543 17.514 1.00 49.44 399 PRO A O 1
ATOM 3248 N N . ILE A 1 400 ? 27.825 20.091 18.730 1.00 47.25 400 ILE A N 1
ATOM 3249 C CA . ILE A 1 400 ? 27.353 18.792 19.236 1.00 47.25 400 ILE A CA 1
ATOM 3250 C C . ILE A 1 400 ? 26.217 18.972 20.269 1.00 47.25 400 ILE A C 1
ATOM 3252 O O . ILE A 1 400 ? 25.325 18.124 20.356 1.00 47.25 400 ILE A O 1
ATOM 3256 N N . GLY A 1 401 ? 26.180 20.102 20.988 1.00 42.34 401 GLY A N 1
ATOM 3257 C CA . GLY A 1 401 ? 25.103 20.461 21.916 1.00 42.34 401 GLY A CA 1
ATOM 3258 C C . GLY A 1 401 ? 23.784 20.812 21.217 1.00 42.34 401 GLY A C 1
ATOM 3259 O O . GLY A 1 401 ? 22.712 20.528 21.753 1.00 42.34 401 GLY A O 1
ATOM 3260 N N . MET A 1 402 ? 23.840 21.325 19.982 1.00 43.66 402 MET A N 1
ATOM 3261 C CA . MET A 1 402 ? 22.655 21.627 19.166 1.00 43.66 402 MET A CA 1
ATOM 3262 C C . MET A 1 402 ? 21.864 20.346 18.837 1.00 43.66 402 MET A C 1
ATOM 3264 O O . MET A 1 402 ? 20.645 20.297 19.010 1.00 43.66 402 MET A O 1
ATOM 3268 N N . TRP A 1 403 ? 22.562 19.252 18.506 1.00 39.81 403 TRP A N 1
ATOM 3269 C CA . TRP A 1 403 ? 21.956 17.931 18.278 1.00 39.81 403 TRP A CA 1
ATOM 3270 C C . TRP A 1 403 ? 21.370 17.289 19.543 1.00 39.81 403 TRP A C 1
ATOM 3272 O O . TRP A 1 403 ? 20.488 16.432 19.448 1.00 39.81 403 TRP A O 1
ATOM 3282 N N . ALA A 1 404 ? 21.866 17.652 20.729 1.00 39.22 404 ALA A N 1
ATOM 3283 C CA . ALA A 1 404 ? 21.355 17.162 22.008 1.00 39.22 404 ALA A CA 1
ATOM 3284 C C . ALA A 1 404 ? 20.141 17.973 22.496 1.00 39.22 404 ALA A C 1
ATOM 3286 O O . ALA A 1 404 ? 19.183 17.378 22.988 1.00 39.22 404 ALA A O 1
ATOM 3287 N N . LYS A 1 405 ? 20.120 19.297 22.285 1.00 40.88 405 LYS A N 1
ATOM 3288 C CA . LYS A 1 405 ? 18.984 20.165 22.646 1.00 40.88 405 LYS A CA 1
ATOM 3289 C C . LYS A 1 405 ? 17.745 19.912 21.782 1.00 40.88 405 LYS A C 1
ATOM 3291 O O . LYS A 1 405 ? 16.649 19.788 22.332 1.00 40.88 405 LYS A O 1
ATOM 3296 N N . PHE A 1 406 ? 17.918 19.667 20.478 1.00 41.59 406 PHE A N 1
ATOM 3297 C CA . PHE A 1 406 ? 16.824 19.228 19.595 1.00 41.59 406 PHE A CA 1
ATOM 3298 C C . PHE A 1 406 ? 16.206 17.878 20.016 1.00 41.59 406 PHE A C 1
ATOM 3300 O O . PHE A 1 406 ? 15.027 17.635 19.772 1.00 41.59 406 PHE A O 1
ATOM 3307 N N . ARG A 1 407 ? 16.956 16.997 20.704 1.00 39.34 407 ARG A N 1
ATOM 3308 C CA . ARG A 1 407 ? 16.428 15.701 21.183 1.00 39.34 407 ARG A CA 1
ATOM 3309 C C . ARG A 1 407 ? 15.475 15.811 22.372 1.00 39.34 407 ARG A C 1
ATOM 3311 O O . ARG A 1 407 ? 14.744 14.846 22.611 1.00 39.34 407 ARG A O 1
ATOM 3318 N N . MET A 1 408 ? 15.523 16.898 23.144 1.00 32.38 408 MET A N 1
ATOM 3319 C CA . MET A 1 408 ? 14.773 17.003 24.403 1.00 32.38 408 MET A CA 1
ATOM 3320 C C . MET A 1 408 ? 13.446 17.752 24.272 1.00 32.38 408 MET A C 1
ATOM 3322 O O . MET A 1 408 ? 12.527 17.413 25.004 1.00 32.38 408 MET A O 1
ATOM 3326 N N . HIS A 1 409 ? 13.309 18.681 23.321 1.00 36.53 409 HIS A N 1
ATOM 3327 C CA . HIS A 1 409 ? 12.148 19.585 23.261 1.00 36.53 409 HIS A CA 1
ATOM 3328 C C . HIS A 1 409 ? 10.995 19.102 22.363 1.00 36.53 409 HIS A C 1
ATOM 3330 O O . HIS A 1 409 ? 9.913 19.662 22.420 1.00 36.53 409 HIS A O 1
ATOM 3336 N N . MET A 1 410 ? 11.158 18.011 21.601 1.00 38.09 410 MET A N 1
ATOM 3337 C CA . MET A 1 410 ? 10.043 17.348 20.888 1.00 38.09 410 MET A CA 1
ATOM 3338 C C . MET A 1 410 ? 9.279 16.336 21.769 1.00 38.09 410 MET A C 1
ATOM 3340 O O . MET A 1 410 ? 8.852 15.275 21.301 1.00 38.09 410 MET A O 1
ATOM 3344 N N . ARG A 1 411 ? 9.230 16.560 23.085 1.00 45.09 411 ARG A N 1
ATOM 3345 C CA . ARG A 1 411 ? 8.754 15.568 24.058 1.00 45.09 411 ARG A CA 1
ATOM 3346 C C . ARG A 1 411 ? 7.985 16.222 25.192 1.00 45.09 411 ARG A C 1
ATOM 3348 O O . ARG A 1 411 ? 8.473 16.230 26.320 1.00 45.09 411 ARG A O 1
ATOM 3355 N N . ASN A 1 412 ? 6.755 16.638 24.929 1.00 41.03 412 ASN A N 1
ATOM 3356 C CA . ASN A 1 412 ? 5.799 16.671 26.019 1.00 41.03 412 ASN A CA 1
ATOM 3357 C C . ASN A 1 412 ? 5.296 15.236 26.261 1.00 41.03 412 ASN A C 1
ATOM 3359 O O . ASN A 1 412 ? 4.859 14.527 25.355 1.00 41.03 412 ASN A O 1
ATOM 3363 N N . GLN A 1 413 ? 5.498 14.728 27.482 1.00 41.06 413 GLN A N 1
ATOM 3364 C CA . GLN A 1 413 ? 5.084 13.371 27.872 1.00 41.06 413 GLN A CA 1
ATOM 3365 C C . GLN A 1 413 ? 3.557 13.192 27.820 1.00 41.06 413 GLN A C 1
ATOM 3367 O O . GLN A 1 413 ? 3.103 12.051 27.771 1.00 41.06 413 GLN A O 1
ATOM 3372 N N . SER A 1 414 ? 2.802 14.294 27.821 1.00 38.91 414 SER A N 1
ATOM 3373 C CA . SER A 1 414 ? 1.341 14.354 27.740 1.00 38.91 414 SER A CA 1
ATOM 3374 C C . SER A 1 414 ? 0.779 13.827 26.418 1.00 38.91 414 SER A C 1
ATOM 3376 O O . SER A 1 414 ? -0.263 13.184 26.434 1.00 38.91 414 SER A O 1
ATOM 3378 N N . ASP A 1 415 ? 1.496 13.984 25.301 1.00 42.97 415 ASP A N 1
ATOM 3379 C CA . ASP A 1 415 ? 1.030 13.527 23.975 1.00 42.97 415 ASP A CA 1
ATOM 3380 C C . ASP A 1 415 ? 1.206 12.017 23.776 1.00 42.97 415 ASP A C 1
ATOM 3382 O O . ASP A 1 415 ? 0.797 11.435 22.769 1.00 42.97 415 ASP A O 1
ATOM 3386 N N . VAL A 1 416 ? 1.885 11.371 24.726 1.00 49.53 416 VAL A N 1
ATOM 3387 C CA . VAL A 1 416 ? 2.092 9.933 24.756 1.00 49.53 416 VAL A CA 1
ATOM 3388 C C . VAL A 1 416 ? 1.056 9.340 25.692 1.00 49.53 416 VAL A C 1
ATOM 3390 O O . VAL A 1 416 ? 1.283 9.207 26.897 1.00 49.53 416 VAL A O 1
ATOM 3393 N N . ILE A 1 417 ? -0.065 8.908 25.119 1.00 50.19 417 ILE A N 1
ATOM 3394 C CA . ILE A 1 417 ? -1.073 8.173 25.878 1.00 50.19 417 ILE A CA 1
ATOM 3395 C C . ILE A 1 417 ? -0.452 6.828 26.266 1.00 50.19 417 ILE A C 1
ATOM 3397 O O . ILE A 1 417 ? -0.281 5.923 25.440 1.00 50.19 417 ILE A O 1
ATOM 3401 N N . LYS A 1 418 ? -0.059 6.703 27.540 1.00 47.56 418 LYS A N 1
ATOM 3402 C CA . LYS A 1 418 ? 0.430 5.446 28.110 1.00 47.56 418 LYS A CA 1
ATOM 3403 C C . LYS A 1 418 ? -0.747 4.492 28.198 1.00 47.56 418 LYS A C 1
ATOM 3405 O O . LYS A 1 418 ? -1.525 4.521 29.147 1.00 47.56 418 LYS A O 1
ATOM 3410 N N . SER A 1 419 ? -0.873 3.626 27.203 1.00 42.53 419 SER A N 1
ATOM 3411 C CA . SER A 1 419 ? -1.876 2.576 27.258 1.00 42.53 419 SER A CA 1
ATOM 3412 C C . SER A 1 419 ? -1.529 1.601 28.386 1.00 42.53 419 SER A C 1
ATOM 3414 O O . SER A 1 419 ? -0.476 0.960 28.375 1.00 42.53 419 SER A O 1
ATOM 3416 N N . LYS A 1 420 ? -2.414 1.512 29.388 1.00 45.44 420 LYS A N 1
ATOM 3417 C CA . LYS A 1 420 ? -2.371 0.443 30.387 1.00 45.44 420 LYS A CA 1
ATOM 3418 C C . LYS A 1 420 ? -2.683 -0.850 29.641 1.00 45.44 420 LYS A C 1
ATOM 3420 O O . LYS A 1 420 ? -3.800 -1.045 29.172 1.00 45.44 420 LYS A O 1
ATOM 3425 N N . SER A 1 421 ? -1.700 -1.735 29.495 1.00 44.78 421 SER A N 1
ATOM 3426 C CA . SER A 1 421 ? -1.956 -3.092 29.017 1.00 44.78 421 SER A CA 1
ATOM 3427 C C . SER A 1 421 ? -2.671 -3.867 30.122 1.00 44.78 421 SER A C 1
ATOM 3429 O O . SER A 1 421 ? -2.053 -4.650 30.841 1.00 44.78 421 SER A O 1
ATOM 3431 N N . ILE A 1 422 ? -3.967 -3.631 30.288 1.00 44.81 422 ILE A N 1
ATOM 3432 C CA . ILE A 1 422 ? -4.818 -4.539 31.041 1.00 44.81 422 ILE A CA 1
ATOM 3433 C C . ILE A 1 422 ? -5.143 -5.665 30.063 1.00 44.81 422 ILE A C 1
ATOM 3435 O O . ILE A 1 422 ? -6.209 -5.709 29.474 1.00 44.81 422 ILE A O 1
ATOM 3439 N N . ILE A 1 423 ? -4.190 -6.570 29.820 1.00 46.62 423 ILE A N 1
ATOM 3440 C CA . ILE A 1 423 ? -4.598 -7.887 29.331 1.00 46.62 423 ILE A CA 1
ATOM 3441 C C . ILE A 1 423 ? -5.320 -8.477 30.536 1.00 46.62 423 ILE A C 1
ATOM 3443 O O . ILE A 1 423 ? -4.661 -8.941 31.467 1.00 46.62 423 ILE A O 1
ATOM 3447 N N . ARG A 1 424 ? -6.652 -8.329 30.594 1.00 42.28 424 ARG A N 1
ATOM 3448 C CA . ARG A 1 424 ? -7.452 -8.973 31.637 1.00 42.28 424 ARG A CA 1
ATOM 3449 C C . ARG A 1 424 ? -7.035 -10.440 31.651 1.00 42.28 424 ARG A C 1
ATOM 3451 O O . ARG A 1 424 ? -7.021 -11.088 30.607 1.00 42.28 424 ARG A O 1
ATOM 3458 N N . GLU A 1 425 ? -6.695 -10.957 32.827 1.00 39.59 425 GLU A N 1
ATOM 3459 C CA . GLU A 1 425 ? -6.282 -12.349 33.077 1.00 39.59 425 GLU A CA 1
ATOM 3460 C C . GLU A 1 425 ? -7.388 -13.385 32.757 1.00 39.59 425 GLU A C 1
ATOM 3462 O O . GLU A 1 425 ? -7.323 -14.531 33.184 1.00 39.59 425 GLU A O 1
ATOM 3467 N N . GLN A 1 426 ? -8.404 -13.007 31.976 1.00 36.72 426 GLN A N 1
ATOM 3468 C CA . GLN A 1 426 ? -9.509 -13.835 31.503 1.00 36.72 426 GLN A CA 1
ATOM 3469 C C . GLN A 1 426 ? -9.149 -14.711 30.294 1.00 36.72 426 GLN A C 1
ATOM 3471 O O . GLN A 1 426 ? -10.033 -15.303 29.676 1.00 36.72 426 GLN A O 1
ATOM 3476 N N . PHE A 1 427 ? -7.863 -14.889 29.979 1.00 40.12 427 PHE A N 1
ATOM 3477 C CA . PHE A 1 427 ? -7.488 -16.117 29.287 1.00 40.12 427 PHE A CA 1
ATOM 3478 C C . PHE A 1 427 ? -7.763 -17.267 30.258 1.00 40.12 427 PHE A C 1
ATOM 3480 O O . PHE A 1 427 ? -7.009 -17.493 31.201 1.00 40.12 427 PHE A O 1
ATOM 3487 N N . HIS A 1 428 ? -8.878 -17.971 30.038 1.00 40.19 428 HIS A N 1
ATOM 3488 C CA . HIS A 1 428 ? -9.307 -19.174 30.759 1.00 40.19 428 HIS A CA 1
ATOM 3489 C C . HIS A 1 428 ? -8.378 -20.375 30.475 1.00 40.19 428 HIS A C 1
ATOM 3491 O O . HIS A 1 428 ? -8.782 -21.450 30.028 1.00 40.19 428 HIS A O 1
ATOM 3497 N N . GLY A 1 429 ? -7.100 -20.167 30.764 1.00 41.50 429 GLY A N 1
ATOM 3498 C CA . GLY A 1 429 ? -6.014 -21.119 30.813 1.00 41.50 429 GLY A CA 1
ATOM 3499 C C . GLY A 1 429 ? -5.060 -20.622 31.890 1.00 41.50 429 GLY A C 1
ATOM 3500 O O . GLY A 1 429 ? -4.144 -19.851 31.616 1.00 41.50 429 GLY A O 1
ATOM 3501 N N . LYS A 1 430 ? -5.306 -21.030 33.141 1.00 43.25 430 LYS A N 1
ATOM 3502 C CA . LYS A 1 430 ? -4.284 -20.935 34.183 1.00 43.25 430 LYS A CA 1
ATOM 3503 C C . LYS A 1 430 ? -3.027 -21.632 33.657 1.00 43.25 430 LYS A C 1
ATOM 3505 O O . LYS A 1 430 ? -3.122 -22.742 33.141 1.00 43.25 430 LYS A O 1
ATOM 3510 N N . ASN A 1 431 ? -1.888 -20.981 33.874 1.00 38.00 431 ASN A N 1
ATOM 3511 C CA . ASN A 1 431 ? -0.531 -21.487 33.664 1.00 38.00 431 ASN A CA 1
ATOM 3512 C C . ASN A 1 431 ? -0.023 -21.343 32.225 1.00 38.00 431 ASN A C 1
ATOM 3514 O O . ASN A 1 431 ? 0.078 -22.312 31.488 1.00 38.00 431 ASN A O 1
ATOM 3518 N N . ASP A 1 432 ? 0.328 -20.118 31.837 1.00 42.75 432 ASP A N 1
ATOM 3519 C CA . ASP A 1 432 ? 1.729 -19.767 31.564 1.00 42.75 432 ASP A CA 1
ATOM 3520 C C . ASP A 1 432 ? 1.789 -18.435 30.792 1.00 42.75 432 ASP A C 1
ATOM 3522 O O . ASP A 1 432 ? 1.933 -18.392 29.579 1.00 42.75 432 ASP A O 1
ATOM 3526 N N . ILE A 1 433 ? 1.657 -17.305 31.495 1.00 44.53 433 ILE A N 1
ATOM 3527 C CA . ILE A 1 433 ? 1.934 -15.966 30.930 1.00 44.53 433 ILE A CA 1
ATOM 3528 C C . ILE A 1 433 ? 3.452 -15.688 31.010 1.00 44.53 433 ILE A C 1
ATOM 3530 O O . ILE A 1 433 ? 3.915 -14.589 30.696 1.00 44.53 433 ILE A O 1
ATOM 3534 N N . SER A 1 434 ? 4.270 -16.656 31.455 1.00 44.69 434 SER A N 1
ATOM 3535 C CA . SER A 1 434 ? 5.708 -16.443 31.585 1.00 44.69 434 SER A CA 1
ATOM 3536 C C . SER A 1 434 ? 6.338 -16.188 30.221 1.00 44.69 434 SER A C 1
ATOM 3538 O O . SER A 1 434 ? 7.151 -15.282 30.148 1.00 44.69 434 SER A O 1
ATOM 3540 N N . TRP A 1 435 ? 5.875 -16.799 29.122 1.00 44.94 435 TRP A N 1
ATOM 3541 C CA . TRP A 1 435 ? 6.367 -16.488 27.768 1.00 44.94 435 TRP A CA 1
ATOM 3542 C C . TRP A 1 435 ? 6.052 -15.053 27.300 1.00 44.94 435 TRP A C 1
ATOM 3544 O O . TRP A 1 435 ? 6.812 -14.491 26.516 1.00 44.94 435 TRP A O 1
ATOM 3554 N N . LEU A 1 436 ? 4.978 -14.427 27.803 1.00 45.19 436 LEU A N 1
ATOM 3555 C CA . LEU A 1 436 ? 4.686 -12.998 27.587 1.00 45.19 436 LEU A CA 1
ATOM 3556 C C . LEU A 1 436 ? 5.599 -12.095 28.437 1.00 45.19 436 LEU A C 1
ATOM 3558 O O . LEU A 1 436 ? 5.902 -10.969 28.045 1.00 45.19 436 LEU A O 1
ATOM 3562 N N . LYS A 1 437 ? 6.056 -12.583 29.599 1.00 43.38 437 LYS A N 1
ATOM 3563 C CA . LYS A 1 437 ? 7.001 -11.889 30.495 1.00 43.38 437 LYS A CA 1
ATOM 3564 C C . LYS A 1 437 ? 8.476 -12.173 30.152 1.00 43.38 437 LYS A C 1
ATOM 3566 O O . LYS A 1 437 ? 9.352 -11.381 30.511 1.00 43.38 437 LYS A O 1
ATOM 3571 N N . GLN A 1 438 ? 8.770 -13.273 29.459 1.00 41.50 438 GLN A N 1
ATOM 3572 C CA . GLN A 1 438 ? 10.111 -13.798 29.219 1.00 41.50 438 GLN A CA 1
ATOM 3573 C C . GLN A 1 438 ? 10.729 -13.085 28.012 1.00 41.50 438 GLN A C 1
ATOM 3575 O O . GLN A 1 438 ? 10.672 -13.537 26.876 1.00 41.50 438 GLN A O 1
ATOM 3580 N N . LYS A 1 439 ? 11.353 -11.952 28.354 1.00 42.59 439 LYS A N 1
ATOM 3581 C CA . LYS A 1 439 ? 12.147 -10.998 27.560 1.00 42.59 439 LYS A CA 1
ATOM 3582 C C . LYS A 1 439 ? 11.390 -9.750 27.110 1.00 42.59 439 LYS A C 1
ATOM 3584 O O . LYS A 1 439 ? 11.048 -9.553 25.952 1.00 42.59 439 LYS A O 1
ATOM 3589 N N . ARG A 1 440 ? 11.368 -8.786 28.038 1.00 44.94 440 ARG A N 1
ATOM 3590 C CA . ARG A 1 440 ? 11.308 -7.323 27.820 1.00 44.94 440 ARG A CA 1
ATOM 3591 C C . ARG A 1 440 ? 12.417 -6.768 26.893 1.00 44.94 440 ARG A C 1
ATOM 3593 O O . ARG A 1 440 ? 12.736 -5.586 26.948 1.00 44.94 440 ARG A O 1
ATOM 3600 N N . GLY A 1 441 ? 13.059 -7.593 26.073 1.00 40.38 441 GLY A N 1
ATOM 3601 C CA . GLY A 1 441 ? 14.230 -7.220 25.296 1.00 40.38 441 GLY A CA 1
ATOM 3602 C C . GLY A 1 441 ? 14.198 -7.874 23.931 1.00 40.38 441 GLY A C 1
ATOM 3603 O O . GLY A 1 441 ? 14.681 -8.992 23.820 1.00 40.38 441 GLY A O 1
ATOM 3604 N N . ARG A 1 442 ? 13.721 -7.102 22.938 1.00 46.62 442 ARG A N 1
ATOM 3605 C CA . ARG A 1 442 ? 13.759 -7.377 21.486 1.00 46.62 442 ARG A CA 1
ATOM 3606 C C . ARG A 1 442 ? 12.884 -8.604 21.127 1.00 46.62 442 ARG A C 1
ATOM 3608 O O . ARG A 1 442 ? 12.883 -9.602 21.818 1.00 46.62 442 ARG A O 1
ATOM 3615 N N . ASP A 1 443 ? 11.901 -8.547 20.234 1.00 50.81 443 ASP A N 1
ATOM 3616 C CA . ASP A 1 443 ? 12.113 -8.802 18.802 1.00 50.81 443 ASP A CA 1
ATOM 3617 C C . ASP A 1 443 ? 10.779 -8.762 18.018 1.00 50.81 443 ASP A C 1
ATOM 3619 O O . ASP A 1 443 ? 10.655 -9.397 16.979 1.00 50.81 443 ASP A O 1
ATOM 3623 N N . GLY A 1 444 ? 9.750 -8.049 18.494 1.00 50.19 444 GLY A N 1
ATOM 3624 C CA . GLY A 1 444 ? 8.593 -7.727 17.651 1.00 50.19 444 GLY A CA 1
ATOM 3625 C C . GLY A 1 444 ? 8.984 -6.609 16.688 1.00 50.19 444 GLY A C 1
ATOM 3626 O O . GLY A 1 444 ? 9.145 -5.472 17.127 1.00 50.19 444 GLY A O 1
ATOM 3627 N N . ARG A 1 445 ? 9.200 -6.921 15.411 1.00 53.34 445 ARG A N 1
ATOM 3628 C CA . ARG A 1 445 ? 9.456 -5.930 14.356 1.00 53.34 445 ARG A CA 1
ATOM 3629 C C . ARG A 1 445 ? 8.279 -5.975 13.404 1.00 53.34 445 ARG A C 1
ATOM 3631 O O . ARG A 1 445 ? 7.761 -7.046 13.162 1.00 53.34 445 ARG A O 1
ATOM 3638 N N . GLY A 1 446 ? 7.865 -4.824 12.899 1.00 57.66 446 GLY A N 1
ATOM 3639 C CA . GLY A 1 446 ? 6.932 -4.728 11.793 1.00 57.66 446 GLY A CA 1
ATOM 3640 C C . GLY A 1 446 ? 5.516 -5.244 12.058 1.00 57.66 446 GLY A C 1
ATOM 3641 O O . GLY A 1 446 ? 5.225 -6.436 12.169 1.00 57.66 446 GLY A O 1
ATOM 3642 N N . THR A 1 447 ? 4.587 -4.309 12.070 1.00 63.19 447 THR A N 1
ATOM 3643 C CA . THR A 1 447 ? 3.161 -4.579 12.070 1.00 63.19 447 THR A CA 1
ATOM 3644 C C . THR A 1 447 ? 2.501 -4.167 10.769 1.00 63.19 447 THR A C 1
ATOM 3646 O O . THR A 1 447 ? 2.862 -3.172 10.161 1.00 63.19 447 THR A O 1
ATOM 3649 N N . ALA A 1 448 ? 1.511 -4.923 10.335 1.00 64.56 448 ALA A N 1
ATOM 3650 C CA . ALA A 1 448 ? 0.587 -4.531 9.288 1.00 64.56 448 ALA A CA 1
ATOM 3651 C C . ALA A 1 448 ? -0.759 -4.249 9.963 1.00 64.56 448 ALA A C 1
ATOM 3653 O O . ALA A 1 448 ? -1.272 -5.113 10.670 1.00 64.56 448 ALA A O 1
ATOM 3654 N N . CYS A 1 449 ? -1.313 -3.050 9.807 1.00 69.25 449 CYS A N 1
ATOM 3655 C CA . CYS A 1 449 ? -2.574 -2.651 10.440 1.00 69.25 449 CYS A CA 1
ATOM 3656 C C . CYS A 1 449 ? -3.401 -1.826 9.463 1.00 69.25 449 CYS A C 1
ATOM 3658 O O . CYS A 1 449 ? -2.818 -1.103 8.661 1.00 69.25 449 CYS A O 1
ATOM 3660 N N . CYS A 1 450 ? -4.724 -1.845 9.541 1.00 81.62 450 CYS A N 1
ATOM 3661 C CA . CYS A 1 450 ? -5.585 -2.825 10.208 1.00 81.62 450 CYS A CA 1
ATOM 3662 C C . CYS A 1 450 ? -6.870 -2.926 9.399 1.00 81.62 450 CYS A C 1
ATOM 3664 O O . CYS A 1 450 ? -7.270 -1.949 8.768 1.00 81.62 450 CYS A O 1
ATOM 3666 N N . MET A 1 451 ? -7.535 -4.069 9.495 1.00 88.44 451 MET A N 1
ATOM 3667 C CA . MET A 1 451 ? -8.917 -4.212 9.046 1.00 88.44 451 MET A CA 1
ATOM 3668 C C . MET A 1 451 ? -9.879 -4.040 10.221 1.00 88.44 451 MET A C 1
ATOM 3670 O O . MET A 1 451 ? -9.512 -4.321 11.369 1.00 88.44 451 MET A O 1
ATOM 3674 N N . ASP A 1 452 ? -11.091 -3.578 9.933 1.00 89.31 452 ASP A N 1
ATOM 3675 C CA . ASP A 1 452 ? -12.188 -3.605 10.890 1.00 89.31 452 ASP A CA 1
ATOM 3676 C C . ASP A 1 452 ? -12.795 -5.008 10.932 1.00 89.31 452 ASP A C 1
ATOM 3678 O O . ASP A 1 452 ? -12.949 -5.676 9.914 1.00 89.31 452 ASP A O 1
ATOM 3682 N N . VAL A 1 453 ? -13.095 -5.487 12.136 1.00 89.00 453 VAL A N 1
ATOM 3683 C CA . VAL A 1 453 ? -13.777 -6.763 12.348 1.00 89.00 453 VAL A CA 1
ATOM 3684 C C . VAL A 1 453 ? -14.942 -6.535 13.286 1.00 89.00 453 VAL A C 1
ATOM 3686 O O . VAL A 1 453 ? -14.761 -6.126 14.435 1.00 89.00 453 VAL A O 1
ATOM 3689 N N . GLU A 1 454 ? -16.137 -6.822 12.789 1.00 89.38 454 GLU A N 1
ATOM 3690 C CA . GLU A 1 454 ? -17.361 -6.801 13.574 1.00 89.38 454 GLU A CA 1
ATOM 3691 C C . GLU A 1 454 ? -17.538 -8.121 14.322 1.00 89.38 454 GLU A C 1
ATOM 3693 O O . GLU A 1 454 ? -17.508 -9.210 13.745 1.00 89.38 454 GLU A O 1
ATOM 3698 N N . VAL A 1 455 ? -17.737 -8.026 15.631 1.00 85.81 455 VAL A N 1
ATOM 3699 C CA . VAL A 1 455 ? -17.935 -9.167 16.519 1.00 85.81 455 VAL A CA 1
ATOM 3700 C C . VAL A 1 455 ? -19.239 -8.973 17.277 1.00 85.81 455 VAL A C 1
ATOM 3702 O O . VAL A 1 455 ? -19.479 -7.929 17.879 1.00 85.81 455 VAL A O 1
ATOM 3705 N N . GLN A 1 456 ? -20.089 -9.998 17.267 1.00 82.50 456 GLN A N 1
ATOM 3706 C CA . GLN A 1 456 ? -21.282 -10.042 18.108 1.00 82.50 456 GLN A CA 1
ATOM 3707 C C . GLN A 1 456 ? -20.871 -10.369 19.543 1.00 82.50 456 GLN A C 1
ATOM 3709 O O . GLN A 1 456 ? -20.425 -11.480 19.831 1.00 82.50 456 GLN A O 1
ATOM 3714 N N . VAL A 1 457 ? -21.028 -9.404 20.442 1.00 81.56 457 VAL A N 1
ATOM 3715 C CA . VAL A 1 457 ? -20.756 -9.551 21.871 1.00 81.56 457 VAL A CA 1
ATOM 3716 C C . VAL A 1 457 ? -22.086 -9.693 22.604 1.00 81.56 457 VAL A C 1
ATOM 3718 O O . VAL A 1 457 ? -23.026 -8.933 22.371 1.00 81.56 457 VAL A O 1
ATOM 3721 N N . VAL A 1 458 ? -22.179 -10.687 23.485 1.00 76.62 458 VAL A N 1
ATOM 3722 C CA . VAL A 1 458 ? -23.324 -10.851 24.387 1.00 76.62 458 VAL A CA 1
ATOM 3723 C 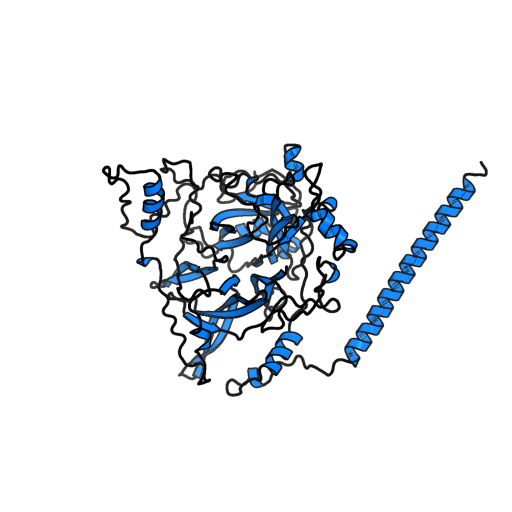C . VAL A 1 458 ? -23.022 -10.060 25.656 1.00 76.62 458 VAL A C 1
ATOM 3725 O O . VAL A 1 458 ? -22.022 -10.330 26.318 1.00 76.62 458 VAL A O 1
ATOM 3728 N N . SER A 1 459 ? -23.842 -9.056 25.963 1.00 76.75 459 SER A N 1
ATOM 3729 C CA . SER A 1 459 ? -23.724 -8.289 27.206 1.00 76.75 459 SER A CA 1
ATOM 3730 C C . SER A 1 459 ? -24.237 -9.084 28.408 1.00 76.75 459 SER A C 1
ATOM 3732 O O . SER A 1 459 ? -24.975 -10.056 28.251 1.00 76.75 459 SER A O 1
ATOM 3734 N N . ASP A 1 460 ? -23.936 -8.608 29.619 1.00 77.06 460 ASP A N 1
ATOM 3735 C CA . ASP A 1 460 ? -24.452 -9.179 30.877 1.00 77.06 460 ASP A CA 1
ATOM 3736 C C . ASP A 1 460 ? -25.993 -9.233 30.925 1.00 77.06 460 ASP A C 1
ATOM 3738 O O . ASP A 1 460 ? -26.581 -10.054 31.623 1.00 77.06 460 ASP A O 1
ATOM 3742 N N . SER A 1 461 ? -26.665 -8.385 30.139 1.00 80.69 461 SER A N 1
ATOM 3743 C CA . SER A 1 461 ? -28.121 -8.375 29.959 1.00 80.69 461 SER A CA 1
ATOM 3744 C C . SER A 1 461 ? -28.642 -9.381 28.920 1.00 80.69 461 SER A C 1
ATOM 3746 O O . SER A 1 461 ? -29.812 -9.316 28.550 1.00 80.69 461 SER A O 1
ATOM 3748 N N . ASN A 1 462 ? -27.794 -10.281 28.408 1.00 78.12 462 ASN A N 1
ATOM 3749 C CA . ASN A 1 462 ? -28.059 -11.166 27.265 1.00 78.12 462 ASN A CA 1
ATOM 3750 C C . ASN A 1 462 ? -28.434 -10.441 25.957 1.00 78.12 462 ASN A C 1
ATOM 3752 O O . ASN A 1 462 ? -28.842 -11.084 24.985 1.00 78.12 462 ASN A O 1
ATOM 3756 N N . ALA A 1 463 ? -28.273 -9.118 25.888 1.00 82.06 463 ALA A N 1
ATOM 3757 C CA . ALA A 1 463 ? -28.462 -8.379 24.650 1.00 82.06 463 ALA A CA 1
ATOM 3758 C C . ALA A 1 463 ? -27.262 -8.615 23.723 1.00 82.06 463 ALA A C 1
ATOM 3760 O O . ALA A 1 463 ? -26.104 -8.594 24.145 1.00 82.06 463 ALA A O 1
ATOM 3761 N N . ARG A 1 464 ? -27.536 -8.848 22.437 1.00 82.25 464 ARG A N 1
ATOM 3762 C CA . ARG A 1 464 ? -26.490 -8.938 21.414 1.00 82.25 464 ARG A CA 1
ATOM 3763 C C . ARG A 1 464 ? -26.138 -7.535 20.948 1.00 82.25 464 ARG A C 1
ATOM 3765 O O . ARG A 1 464 ? -27.016 -6.788 20.523 1.00 82.25 464 ARG A O 1
ATOM 3772 N N . LYS A 1 465 ? -24.859 -7.193 21.025 1.00 87.00 465 LYS A N 1
ATOM 3773 C CA . LYS A 1 465 ? -24.315 -5.923 20.563 1.00 87.00 465 LYS A CA 1
ATOM 3774 C C . LYS A 1 465 ? -23.173 -6.200 19.597 1.00 87.00 465 LYS A C 1
ATOM 3776 O O . LYS A 1 465 ? -22.230 -6.906 19.942 1.00 87.00 465 LYS A O 1
ATOM 3781 N N . THR A 1 466 ? -23.230 -5.605 18.412 1.00 87.06 466 THR A N 1
ATOM 3782 C CA . THR A 1 466 ? -22.090 -5.600 17.493 1.00 87.06 466 THR A CA 1
ATOM 3783 C C . THR A 1 466 ? -21.029 -4.637 18.017 1.00 87.06 466 THR A C 1
ATOM 3785 O O . THR A 1 466 ? -21.306 -3.461 18.272 1.00 87.06 466 THR A O 1
ATOM 3788 N N . GLU A 1 467 ? -19.804 -5.122 18.180 1.00 88.69 467 GLU A N 1
ATOM 3789 C CA . GLU A 1 467 ? -18.635 -4.293 18.448 1.00 88.69 467 GLU A CA 1
ATOM 3790 C C . GLU A 1 467 ? -17.623 -4.418 17.313 1.00 88.69 467 GLU A C 1
ATOM 3792 O O . GLU A 1 467 ? -17.385 -5.507 16.802 1.00 88.69 467 GLU A O 1
ATOM 3797 N N . THR A 1 468 ? -17.019 -3.296 16.928 1.00 89.19 468 THR A N 1
ATOM 3798 C CA . THR A 1 468 ? -15.972 -3.252 15.904 1.00 89.19 468 THR A CA 1
ATOM 3799 C C . THR A 1 468 ? -14.608 -3.186 16.574 1.00 89.19 468 THR A C 1
ATOM 3801 O O . THR A 1 468 ? -14.366 -2.323 17.427 1.00 89.19 468 THR A O 1
ATOM 3804 N N . TYR A 1 469 ? -13.708 -4.077 16.170 1.00 90.12 469 TYR A N 1
ATOM 3805 C CA . TYR A 1 469 ? -12.321 -4.107 16.618 1.00 90.12 469 TYR A CA 1
ATOM 3806 C C . TYR A 1 469 ? -11.372 -3.964 15.435 1.00 90.12 469 TYR A C 1
ATOM 3808 O O . TYR A 1 469 ? -11.624 -4.490 14.354 1.00 90.12 469 TYR A O 1
ATOM 3816 N N . LYS A 1 470 ? -10.238 -3.300 15.659 1.00 89.62 470 LYS A N 1
ATOM 3817 C CA . LYS A 1 470 ? -9.154 -3.235 14.678 1.00 89.62 470 LYS A CA 1
ATOM 3818 C C . LYS A 1 470 ? -8.292 -4.480 14.812 1.00 89.62 470 LYS A C 1
ATOM 3820 O O . LYS A 1 470 ? -7.773 -4.748 15.898 1.00 89.62 470 LYS A O 1
ATOM 3825 N N . VAL A 1 471 ? -8.101 -5.206 13.714 1.00 89.19 471 VAL A N 1
ATOM 3826 C CA . VAL A 1 471 ? -7.236 -6.389 13.654 1.00 89.19 471 VAL A CA 1
ATOM 3827 C C . VAL A 1 471 ? -6.012 -6.101 12.798 1.00 89.19 471 VAL A C 1
ATOM 3829 O O . VAL A 1 471 ? -6.115 -5.671 11.649 1.00 89.19 471 VAL A O 1
ATOM 3832 N N . GLY A 1 472 ? -4.841 -6.343 13.378 1.00 87.88 472 GLY A N 1
ATOM 3833 C CA . GLY A 1 472 ? -3.551 -6.219 12.715 1.00 87.88 472 GLY A CA 1
ATOM 3834 C C . GLY A 1 472 ? -2.721 -7.488 12.851 1.00 87.88 472 GLY A C 1
ATOM 3835 O O . GLY A 1 472 ? -3.074 -8.418 13.580 1.00 87.88 472 GLY A O 1
ATOM 3836 N N . ILE A 1 473 ? -1.583 -7.514 12.165 1.00 86.38 473 ILE A N 1
ATOM 3837 C CA . ILE A 1 473 ? -0.603 -8.596 12.252 1.00 86.38 473 ILE A CA 1
ATOM 3838 C C . ILE A 1 473 ? 0.717 -8.020 12.724 1.00 86.38 473 ILE A C 1
ATOM 3840 O O . ILE A 1 473 ? 1.169 -6.994 12.232 1.00 86.38 473 ILE A O 1
ATOM 3844 N N . SER A 1 474 ? 1.346 -8.691 13.673 1.00 81.81 474 SER A N 1
ATOM 3845 C CA . SER A 1 474 ? 2.709 -8.419 14.114 1.00 81.81 474 SER A CA 1
ATOM 3846 C C . SER A 1 474 ? 3.607 -9.584 13.750 1.00 81.81 474 SER A C 1
ATOM 3848 O O . SER A 1 474 ? 3.142 -10.721 13.788 1.00 81.81 474 SER A O 1
ATOM 3850 N N . HIS A 1 475 ? 4.878 -9.330 13.444 1.00 78.88 475 HIS A N 1
ATOM 3851 C CA . HIS A 1 475 ? 5.866 -10.398 13.371 1.00 78.88 475 HIS A CA 1
ATOM 3852 C C . HIS A 1 475 ? 6.961 -10.238 14.419 1.00 78.88 475 HIS A C 1
ATOM 3854 O O . HIS A 1 475 ? 7.234 -9.160 14.948 1.00 78.88 475 HIS A O 1
ATOM 3860 N N . SER A 1 476 ? 7.585 -11.357 14.747 1.00 74.56 476 SER A N 1
ATOM 3861 C CA . SER A 1 476 ? 8.790 -11.399 15.553 1.00 74.56 476 SER A CA 1
ATOM 3862 C C . SER A 1 476 ? 9.852 -12.226 14.863 1.00 74.56 476 SER A C 1
ATOM 3864 O O . SER A 1 476 ? 9.540 -13.276 14.303 1.00 74.56 476 SER A O 1
ATOM 3866 N N . SER A 1 477 ? 11.096 -11.760 14.915 1.00 70.06 477 SER A N 1
ATOM 3867 C CA . SER A 1 477 ? 12.234 -12.523 14.411 1.00 70.06 477 SER A CA 1
ATOM 3868 C C . SER A 1 477 ? 12.795 -13.412 15.520 1.00 70.06 477 SER A C 1
ATOM 3870 O O . SER A 1 477 ? 13.168 -12.899 16.573 1.00 70.06 477 SER A O 1
ATOM 3872 N N . SER A 1 478 ? 12.912 -14.717 15.286 1.00 65.12 478 SER A N 1
ATOM 3873 C CA . SER A 1 478 ? 13.604 -15.656 16.174 1.00 65.12 478 SER A CA 1
ATOM 3874 C C . SER A 1 478 ? 14.624 -16.442 15.361 1.00 65.12 478 SER A C 1
ATOM 3876 O O . SER A 1 478 ? 14.229 -17.179 14.475 1.00 65.12 478 SER A O 1
ATOM 3878 N N . ASN A 1 479 ? 15.926 -16.266 15.619 1.00 62.78 479 ASN A N 1
ATOM 3879 C CA . ASN A 1 479 ? 17.004 -17.069 15.016 1.00 62.78 479 ASN A CA 1
ATOM 3880 C C . ASN A 1 479 ? 16.834 -17.368 13.506 1.00 62.78 479 ASN A C 1
ATOM 3882 O O . ASN A 1 479 ? 16.945 -18.516 13.108 1.00 62.78 479 ASN A O 1
ATOM 3886 N N . TYR A 1 480 ? 16.614 -16.341 12.672 1.00 63.16 480 TYR A N 1
ATOM 3887 C CA . TYR A 1 480 ? 16.386 -16.465 11.215 1.00 63.16 480 TYR A CA 1
ATOM 3888 C C . TYR A 1 480 ? 15.010 -16.996 10.780 1.00 63.16 480 TYR A C 1
ATOM 3890 O O . TYR A 1 480 ? 14.855 -17.345 9.616 1.00 63.16 480 TYR A O 1
ATOM 3898 N N . GLU A 1 481 ? 14.020 -17.010 11.671 1.00 71.56 481 GLU A N 1
ATOM 3899 C CA . GLU A 1 481 ? 12.614 -17.298 11.370 1.00 71.56 481 GLU A CA 1
ATOM 3900 C C . GLU A 1 481 ? 11.753 -16.077 11.692 1.00 71.56 481 GLU A C 1
ATOM 3902 O O . GLU A 1 481 ? 11.961 -15.398 12.704 1.00 71.56 481 GLU A O 1
ATOM 3907 N N . TYR A 1 482 ? 10.765 -15.802 10.842 1.00 76.56 482 TYR A N 1
ATOM 3908 C CA . TYR A 1 482 ? 9.765 -14.766 11.081 1.00 76.56 482 TYR A CA 1
ATOM 3909 C C . TYR A 1 482 ? 8.443 -15.420 11.468 1.00 76.56 482 TYR A C 1
ATOM 3911 O O . TYR A 1 482 ? 7.826 -16.133 10.681 1.00 76.56 482 TYR A O 1
ATOM 3919 N N . VAL A 1 483 ? 8.012 -15.160 12.699 1.00 80.62 483 VAL A N 1
ATOM 3920 C CA . VAL A 1 483 ? 6.779 -15.706 13.269 1.00 80.62 483 VAL A CA 1
ATOM 3921 C C . VAL A 1 483 ? 5.760 -14.590 13.393 1.00 80.62 483 VAL A C 1
ATOM 3923 O O . VAL A 1 483 ? 6.053 -13.560 13.999 1.00 80.62 483 VAL A O 1
ATOM 3926 N N . SER A 1 484 ? 4.566 -14.801 12.853 1.00 83.75 484 SER A N 1
ATOM 3927 C CA . SER A 1 484 ? 3.481 -13.823 12.826 1.00 83.75 484 SER A CA 1
ATOM 3928 C C . SER A 1 484 ? 2.429 -14.096 13.901 1.00 83.75 484 SER A C 1
ATOM 3930 O O . SER A 1 484 ? 2.276 -15.221 14.374 1.00 83.75 484 SER A O 1
ATOM 3932 N N . ARG A 1 485 ? 1.711 -13.049 14.314 1.00 85.56 485 ARG A N 1
ATOM 3933 C CA . ARG A 1 485 ? 0.572 -13.100 15.242 1.00 85.56 485 ARG A CA 1
ATOM 3934 C C . ARG A 1 485 ? -0.465 -12.060 14.856 1.00 85.56 485 ARG A C 1
ATOM 3936 O O . ARG A 1 485 ? -0.102 -10.905 14.632 1.00 85.56 485 ARG A O 1
ATOM 3943 N N . PHE A 1 486 ? -1.735 -12.440 14.878 1.00 86.88 486 PHE A N 1
ATOM 3944 C CA . PHE A 1 486 ? -2.839 -11.494 14.844 1.00 86.88 486 PHE A CA 1
ATOM 3945 C C . PHE A 1 486 ? -3.001 -10.862 16.217 1.00 86.88 486 PHE A C 1
ATOM 3947 O O . PHE A 1 486 ? -2.849 -11.525 17.244 1.00 86.88 486 PHE A O 1
ATOM 3954 N N . TYR A 1 487 ? -3.337 -9.583 16.233 1.00 85.94 487 TYR A N 1
ATOM 3955 C CA . TYR A 1 487 ? -3.717 -8.864 17.435 1.00 85.94 487 TYR A CA 1
ATOM 3956 C C . TYR A 1 487 ? -4.979 -8.056 17.144 1.00 85.94 487 TYR A C 1
ATOM 3958 O O . TYR A 1 487 ? -5.140 -7.544 16.038 1.00 85.94 487 TYR A O 1
ATOM 3966 N N . ALA A 1 488 ? -5.857 -7.931 18.135 1.00 87.38 488 ALA A N 1
ATOM 3967 C CA . ALA A 1 488 ? -7.077 -7.142 18.029 1.00 87.38 488 ALA A CA 1
ATOM 3968 C C . ALA A 1 488 ? -7.123 -6.085 19.131 1.00 87.38 488 ALA A C 1
ATOM 3970 O O . ALA A 1 488 ? -6.753 -6.363 20.277 1.00 87.38 488 ALA A O 1
ATOM 3971 N N . PHE A 1 489 ? -7.572 -4.876 18.802 1.00 85.88 489 PHE A N 1
ATOM 3972 C CA . PHE A 1 489 ? -7.721 -3.797 19.772 1.00 85.88 489 PHE A CA 1
ATOM 3973 C C . PHE A 1 489 ? -8.989 -2.970 19.555 1.00 85.88 489 PHE A C 1
ATOM 3975 O O . PHE A 1 489 ? -9.513 -2.870 18.447 1.00 85.88 489 PHE A O 1
ATOM 3982 N N . ASN A 1 490 ? -9.472 -2.364 20.637 1.00 87.00 490 ASN A N 1
ATOM 3983 C CA . ASN A 1 490 ? -10.583 -1.424 20.603 1.00 87.00 490 ASN A CA 1
ATOM 3984 C C . ASN A 1 490 ? -10.067 -0.026 20.231 1.00 87.00 490 ASN A C 1
ATOM 3986 O O . ASN A 1 490 ? -9.253 0.546 20.958 1.00 87.00 490 ASN A O 1
ATOM 3990 N N . ALA A 1 491 ? -10.534 0.503 19.099 1.00 83.75 491 ALA A N 1
ATOM 3991 C CA . ALA A 1 491 ? -10.139 1.811 18.574 1.00 83.75 491 ALA A CA 1
ATOM 3992 C C . ALA A 1 491 ? -11.105 2.952 18.946 1.00 83.75 491 ALA A C 1
ATOM 3994 O O . ALA A 1 491 ? -10.897 4.078 18.506 1.00 83.75 491 ALA A O 1
ATOM 3995 N N . LYS A 1 492 ? -12.155 2.685 19.741 1.00 82.94 492 LYS A N 1
ATOM 3996 C CA . LYS A 1 492 ? -13.193 3.684 20.048 1.00 82.94 492 LYS A CA 1
ATOM 3997 C C . LYS A 1 492 ? -12.640 4.889 20.796 1.00 82.94 492 LYS A C 1
ATOM 3999 O O . LYS A 1 492 ? -12.859 6.000 20.340 1.00 82.94 492 LYS A O 1
ATOM 4004 N N . HIS A 1 493 ? -11.913 4.658 21.889 1.00 80.38 493 HIS A N 1
ATOM 4005 C CA . HIS A 1 493 ? -11.313 5.721 22.693 1.00 80.38 493 HIS A CA 1
ATOM 4006 C C . HIS A 1 493 ? -9.889 5.353 23.111 1.00 80.38 493 HIS A C 1
ATOM 4008 O O . HIS A 1 493 ? -9.616 4.181 23.407 1.00 80.38 493 HIS A O 1
ATOM 4014 N N . PRO A 1 494 ? -8.966 6.324 23.165 1.00 74.69 494 PRO A N 1
ATOM 4015 C CA . PRO A 1 494 ? -7.696 6.111 23.824 1.00 74.69 494 PRO A CA 1
ATOM 4016 C C . PRO A 1 494 ? -7.896 5.951 25.350 1.00 74.69 494 PRO A C 1
ATOM 4018 O O . PRO A 1 494 ? -8.793 6.567 25.918 1.00 74.69 494 PRO A O 1
ATOM 4021 N N . PRO A 1 495 ? -7.059 5.157 26.046 1.00 74.12 495 PRO A N 1
ATOM 4022 C CA . PRO A 1 495 ? -5.999 4.313 25.509 1.00 74.12 495 PRO A CA 1
ATOM 4023 C C . PRO A 1 495 ? -6.546 3.077 24.779 1.00 74.12 495 PRO A C 1
ATOM 4025 O O . PRO A 1 495 ? -7.256 2.267 25.362 1.00 74.12 495 PRO A O 1
ATOM 4028 N N . PHE A 1 496 ? -6.107 2.864 23.537 1.00 80.06 496 PHE A N 1
ATOM 4029 C CA . PHE A 1 496 ? -6.565 1.747 22.708 1.00 80.06 496 PHE A CA 1
ATOM 4030 C C . PHE A 1 496 ? -6.174 0.382 23.302 1.00 80.06 496 PHE A C 1
ATOM 4032 O O . PHE A 1 496 ? -4.994 -0.007 23.330 1.00 80.06 496 PHE A O 1
ATOM 4039 N N . GLU A 1 497 ? -7.170 -0.344 23.805 1.00 79.81 497 GLU A N 1
ATOM 4040 C CA . GLU A 1 497 ? -6.999 -1.579 24.570 1.00 79.81 497 GLU A CA 1
ATOM 4041 C C . GLU A 1 497 ? -6.804 -2.788 23.653 1.00 79.81 497 GLU A C 1
ATOM 4043 O O . GLU A 1 497 ? -7.575 -3.001 22.724 1.00 79.81 497 GLU A O 1
ATOM 4048 N N . LEU A 1 498 ? -5.777 -3.601 23.927 1.00 79.81 498 LEU A N 1
ATOM 4049 C CA . LEU A 1 498 ? -5.586 -4.880 23.241 1.00 79.81 498 LEU A CA 1
ATOM 4050 C C . LEU A 1 498 ? -6.555 -5.896 23.845 1.00 79.81 498 LEU A C 1
ATOM 4052 O O . LEU A 1 498 ? -6.409 -6.230 25.017 1.00 79.81 498 LEU A O 1
ATOM 4056 N N . ILE A 1 499 ? -7.475 -6.403 23.036 1.00 84.56 499 ILE A N 1
ATOM 4057 C CA . ILE A 1 499 ? -8.532 -7.313 23.481 1.00 84.56 499 ILE A CA 1
ATOM 4058 C C . ILE A 1 499 ? -8.203 -8.783 23.200 1.00 84.56 499 ILE A C 1
ATOM 4060 O O . ILE A 1 499 ? -8.660 -9.663 23.922 1.00 84.56 499 ILE A O 1
ATOM 4064 N N . ALA A 1 500 ? -7.391 -9.065 22.176 1.00 82.25 500 ALA A N 1
ATOM 4065 C CA . ALA A 1 500 ? -7.025 -10.428 21.804 1.00 82.25 500 ALA A CA 1
ATOM 4066 C C . ALA A 1 500 ? -5.661 -10.491 21.109 1.00 82.25 500 ALA A C 1
ATOM 4068 O O . ALA A 1 500 ? -5.213 -9.536 20.470 1.00 82.25 500 ALA A O 1
ATOM 4069 N N . LEU A 1 501 ? -5.016 -11.650 21.219 1.00 82.31 501 LEU A N 1
ATOM 4070 C CA . LEU A 1 501 ? -3.773 -11.997 20.537 1.00 82.31 501 LEU A CA 1
ATOM 4071 C C . LEU A 1 501 ? -3.858 -13.468 20.119 1.00 82.31 501 LEU A C 1
ATOM 4073 O O . LEU A 1 501 ? -4.237 -14.311 20.932 1.00 82.31 501 LEU A O 1
ATOM 4077 N N . SER A 1 502 ? -3.509 -13.782 18.874 1.00 81.50 502 SER A N 1
ATOM 4078 C CA . SER A 1 502 ? -3.469 -15.167 18.404 1.00 81.50 502 SER A CA 1
ATOM 4079 C C . SER A 1 502 ? -2.228 -15.909 18.904 1.00 81.50 502 SER A C 1
ATOM 4081 O O . SER A 1 502 ? -1.234 -15.313 19.335 1.00 81.50 502 SER A O 1
ATOM 4083 N N . GLY A 1 503 ? -2.248 -17.234 18.742 1.00 79.00 503 GLY A N 1
ATOM 4084 C CA . GLY A 1 503 ? -1.022 -18.025 18.716 1.00 79.00 503 GLY A CA 1
ATOM 4085 C C . GLY A 1 503 ? -0.089 -17.612 17.561 1.00 79.00 503 GLY A C 1
ATOM 4086 O O . GLY A 1 503 ? -0.517 -16.911 16.635 1.00 79.00 503 GLY A O 1
ATOM 4087 N N . PRO A 1 504 ? 1.195 -18.002 17.625 1.00 79.31 504 PRO A N 1
ATOM 4088 C CA . PRO A 1 504 ? 2.138 -17.805 16.528 1.00 79.31 504 PRO A CA 1
ATOM 4089 C C . PRO A 1 504 ? 1.744 -18.615 15.283 1.00 79.31 504 PRO A C 1
ATOM 4091 O O . PRO A 1 504 ? 1.315 -19.757 15.410 1.00 79.31 504 PRO A O 1
ATOM 4094 N N . PHE A 1 505 ? 1.956 -18.052 14.095 1.00 80.88 505 PHE A N 1
ATOM 4095 C CA . PHE A 1 505 ? 1.813 -18.741 12.808 1.00 80.88 505 PHE A CA 1
ATOM 4096 C C . PHE A 1 505 ? 2.900 -18.301 11.816 1.00 80.88 505 PHE A C 1
ATOM 4098 O O . PHE A 1 505 ? 3.543 -17.264 12.001 1.00 80.88 505 PHE A O 1
ATOM 4105 N N . CYS A 1 506 ? 3.108 -19.084 10.757 1.00 79.81 506 CYS A N 1
ATOM 4106 C CA . CYS A 1 506 ? 4.067 -18.788 9.691 1.00 79.81 506 CYS A CA 1
ATOM 4107 C C . CYS A 1 506 ? 3.341 -18.327 8.417 1.00 79.81 506 CYS A C 1
ATOM 4109 O O . CYS A 1 506 ? 2.219 -18.746 8.146 1.00 79.81 506 CYS A O 1
ATOM 4111 N N . LEU A 1 507 ? 4.007 -17.501 7.611 1.00 79.75 507 LEU A N 1
ATOM 4112 C CA . LEU A 1 507 ? 3.566 -17.104 6.269 1.00 79.75 507 LEU A CA 1
ATOM 4113 C C . LEU A 1 507 ? 4.631 -17.477 5.240 1.00 79.75 507 LEU A C 1
ATOM 4115 O O . LEU A 1 507 ? 5.790 -17.678 5.594 1.00 79.75 507 LEU A O 1
ATOM 4119 N N . GLY A 1 508 ? 4.257 -17.514 3.960 1.00 76.12 508 GLY A N 1
ATOM 4120 C CA . GLY A 1 508 ? 5.213 -17.686 2.861 1.00 76.12 508 GLY A CA 1
ATOM 4121 C C . GLY A 1 508 ? 5.433 -19.120 2.392 1.00 76.12 508 GLY A C 1
ATOM 4122 O O . GLY A 1 508 ? 6.376 -19.363 1.646 1.00 76.12 508 GLY A O 1
ATOM 4123 N N . PHE A 1 509 ? 4.570 -20.060 2.772 1.00 77.38 509 PHE A N 1
ATOM 4124 C CA . PHE A 1 509 ? 4.547 -21.387 2.163 1.00 77.38 509 PHE A CA 1
ATOM 4125 C C . PHE A 1 509 ? 3.869 -21.335 0.795 1.00 77.38 509 PHE A C 1
ATOM 4127 O O . PHE A 1 509 ? 2.649 -21.395 0.705 1.00 77.38 509 PHE A O 1
ATOM 4134 N N . VAL A 1 510 ? 4.669 -21.219 -0.268 1.00 76.19 510 VAL A N 1
ATOM 4135 C CA . VAL A 1 510 ? 4.153 -21.219 -1.644 1.00 76.19 510 VAL A CA 1
ATOM 4136 C C . VAL A 1 510 ? 4.005 -22.653 -2.164 1.00 76.19 510 VAL A C 1
ATOM 4138 O O . VAL A 1 510 ? 4.973 -23.416 -2.214 1.00 76.19 510 VAL A O 1
ATOM 4141 N N . ASN A 1 511 ? 2.805 -23.011 -2.611 1.00 76.94 511 ASN A N 1
ATOM 4142 C CA . ASN A 1 511 ? 2.464 -24.253 -3.290 1.00 76.94 511 ASN A CA 1
ATOM 4143 C C . ASN A 1 511 ? 2.275 -24.016 -4.798 1.00 76.94 511 ASN A C 1
ATOM 4145 O O . ASN A 1 511 ? 1.278 -23.445 -5.230 1.00 76.94 511 ASN A O 1
ATOM 4149 N N . ARG A 1 512 ? 3.186 -24.540 -5.628 1.00 78.19 512 ARG A N 1
ATOM 4150 C CA . ARG A 1 512 ? 3.151 -24.362 -7.095 1.00 78.19 512 ARG A CA 1
ATOM 4151 C C . ARG A 1 512 ? 1.884 -24.847 -7.800 1.00 78.19 512 ARG A C 1
ATOM 4153 O O . ARG A 1 512 ? 1.614 -24.392 -8.907 1.00 78.19 512 ARG A O 1
ATOM 4160 N N . GLU A 1 513 ? 1.157 -25.788 -7.211 1.00 78.94 513 GLU A N 1
ATOM 4161 C CA . GLU A 1 513 ? -0.037 -26.387 -7.811 1.00 78.94 513 GLU A CA 1
ATOM 4162 C C . GLU A 1 513 ? -1.310 -25.604 -7.476 1.00 78.94 513 GLU A C 1
ATOM 4164 O O . GLU A 1 513 ? -2.269 -25.643 -8.245 1.00 78.94 513 GLU A O 1
ATOM 4169 N N . ARG A 1 514 ? -1.327 -24.905 -6.333 1.00 80.38 514 ARG A N 1
ATOM 4170 C CA . ARG A 1 514 ? -2.496 -24.160 -5.837 1.00 80.38 514 ARG A CA 1
ATOM 4171 C C . ARG A 1 514 ? -2.350 -22.648 -5.993 1.00 80.38 514 ARG A C 1
ATOM 4173 O O . ARG A 1 514 ? -3.345 -21.965 -6.222 1.00 80.38 514 ARG A O 1
ATOM 4180 N N . ASP A 1 515 ? -1.128 -22.134 -5.896 1.00 82.31 515 ASP A N 1
ATOM 4181 C CA . ASP A 1 515 ? -0.863 -20.703 -5.802 1.00 82.31 515 ASP A CA 1
ATOM 4182 C C . ASP A 1 515 ? -0.741 -20.029 -7.165 1.00 82.31 515 ASP A C 1
ATOM 4184 O O . ASP A 1 515 ? -0.117 -20.528 -8.109 1.00 82.31 515 ASP A O 1
ATOM 4188 N N . ARG A 1 516 ? -1.324 -18.833 -7.265 1.00 83.69 516 ARG A N 1
ATOM 4189 C CA . ARG A 1 516 ? -1.295 -18.041 -8.493 1.00 83.69 516 ARG A CA 1
ATOM 4190 C C . ARG A 1 516 ? 0.094 -17.456 -8.704 1.00 83.69 516 ARG A C 1
ATOM 4192 O O . ARG A 1 516 ? 0.662 -16.819 -7.820 1.00 83.69 516 ARG A O 1
ATOM 4199 N N . ASN A 1 517 ? 0.596 -17.616 -9.928 1.00 78.88 517 ASN A N 1
ATOM 4200 C CA . ASN A 1 517 ? 1.909 -17.135 -10.360 1.00 78.88 517 ASN A CA 1
ATOM 4201 C C . ASN A 1 517 ? 3.078 -17.691 -9.531 1.00 78.88 517 ASN A C 1
ATOM 4203 O O . ASN A 1 517 ? 4.122 -17.044 -9.443 1.00 78.88 517 ASN A O 1
ATOM 4207 N N . ALA A 1 518 ? 2.944 -18.880 -8.935 1.00 79.50 518 ALA A N 1
ATOM 4208 C CA . ALA A 1 518 ? 4.027 -19.504 -8.173 1.00 79.50 518 ALA A CA 1
ATOM 4209 C C . ALA A 1 518 ? 5.315 -19.704 -9.002 1.00 79.50 518 ALA A C 1
ATOM 4211 O O . ALA A 1 518 ? 6.418 -19.741 -8.463 1.00 79.50 518 ALA A O 1
ATOM 4212 N N . ASP A 1 519 ? 5.187 -19.793 -10.330 1.00 74.56 519 ASP A N 1
ATOM 4213 C CA . ASP A 1 519 ? 6.291 -19.842 -11.294 1.00 74.56 519 ASP A CA 1
ATOM 4214 C C . ASP A 1 519 ? 7.098 -18.538 -11.396 1.00 74.56 519 ASP A C 1
ATOM 4216 O O . ASP A 1 519 ? 8.210 -18.546 -11.920 1.00 74.56 519 ASP A O 1
ATOM 4220 N N . SER A 1 520 ? 6.552 -17.419 -10.920 1.00 73.50 520 SER A N 1
ATOM 4221 C CA . SER A 1 520 ? 7.207 -16.110 -10.960 1.00 73.50 520 SER A CA 1
ATOM 4222 C C . SER A 1 520 ? 8.118 -15.829 -9.761 1.00 73.50 520 SER A C 1
ATOM 4224 O O . SER A 1 520 ? 8.807 -14.808 -9.749 1.00 73.50 520 SER A O 1
ATOM 4226 N N . GLN A 1 521 ? 8.164 -16.731 -8.776 1.00 74.44 521 GLN A N 1
ATOM 4227 C CA . GLN A 1 521 ? 9.065 -16.617 -7.634 1.00 74.44 521 GLN A CA 1
ATOM 4228 C C . GLN A 1 521 ? 10.529 -16.768 -8.070 1.00 74.44 521 GLN A C 1
ATOM 4230 O O . GLN A 1 521 ? 10.886 -17.714 -8.771 1.00 74.44 521 GLN A O 1
ATOM 4235 N N . ILE A 1 522 ? 11.385 -15.848 -7.620 1.00 62.94 522 ILE A N 1
ATOM 4236 C CA . ILE A 1 522 ? 12.823 -15.843 -7.943 1.00 62.94 522 ILE A CA 1
ATOM 4237 C C . ILE A 1 522 ? 13.559 -16.960 -7.190 1.00 62.94 522 ILE A C 1
ATOM 4239 O O . ILE A 1 522 ? 14.432 -17.623 -7.728 1.00 62.94 522 ILE A O 1
ATOM 4243 N N . TYR A 1 523 ? 13.170 -17.240 -5.952 1.00 64.38 523 TYR A N 1
ATOM 4244 C CA . TYR A 1 523 ? 13.738 -18.351 -5.201 1.00 64.38 523 TYR A CA 1
ATOM 4245 C C . TYR A 1 523 ? 12.659 -19.395 -4.989 1.00 64.38 523 TYR A C 1
ATOM 4247 O O . TYR A 1 523 ? 11.667 -19.157 -4.305 1.00 64.38 523 TYR A O 1
ATOM 4255 N N . VAL A 1 524 ? 12.851 -20.570 -5.587 1.00 53.97 524 VAL A N 1
ATOM 4256 C CA . VAL A 1 524 ? 12.171 -21.771 -5.102 1.00 53.97 524 VAL A CA 1
ATOM 4257 C C . VAL A 1 524 ? 12.601 -21.905 -3.648 1.00 53.97 524 VAL A C 1
ATOM 4259 O O . VAL A 1 524 ? 13.796 -21.783 -3.386 1.00 53.97 524 VAL A O 1
ATOM 4262 N N . LEU A 1 525 ? 11.669 -22.109 -2.715 1.00 53.88 525 LEU A N 1
ATOM 4263 C CA . LEU A 1 525 ? 11.978 -22.439 -1.320 1.00 53.88 525 LEU A CA 1
ATOM 4264 C C . LEU A 1 525 ? 12.714 -23.790 -1.291 1.00 53.88 525 LEU A C 1
ATOM 4266 O O . LEU A 1 525 ? 12.138 -24.839 -1.020 1.00 53.88 525 LEU A O 1
ATOM 4270 N N . ALA A 1 526 ? 13.979 -23.768 -1.695 1.00 41.84 526 ALA A N 1
ATOM 4271 C CA . ALA A 1 526 ? 14.885 -24.885 -1.703 1.00 41.84 526 ALA A CA 1
ATOM 4272 C C . ALA A 1 526 ? 15.438 -24.976 -0.282 1.00 41.84 526 ALA A C 1
ATOM 4274 O O . ALA A 1 526 ? 16.043 -24.034 0.229 1.00 41.84 526 ALA A O 1
ATOM 4275 N N . ASP A 1 527 ? 15.164 -26.121 0.328 1.00 46.06 527 ASP A N 1
ATOM 4276 C CA . ASP A 1 527 ? 15.433 -26.519 1.705 1.00 46.06 527 ASP A CA 1
ATOM 4277 C C . ASP A 1 527 ? 14.470 -25.986 2.777 1.00 46.06 527 ASP A C 1
ATOM 4279 O O . ASP A 1 527 ? 14.672 -24.934 3.385 1.00 46.06 527 ASP A O 1
ATOM 4283 N N . LYS A 1 528 ? 13.531 -26.871 3.153 1.00 49.00 528 LYS A N 1
ATOM 4284 C CA . LYS A 1 528 ? 12.955 -27.012 4.505 1.00 49.00 528 LYS A CA 1
ATOM 4285 C C . LYS A 1 528 ? 14.039 -27.340 5.549 1.00 49.00 528 LYS A C 1
ATOM 4287 O O . LYS A 1 528 ? 13.909 -28.284 6.330 1.00 49.00 528 LYS A O 1
ATOM 4292 N N . LYS A 1 529 ? 15.172 -26.640 5.547 1.00 48.16 529 LYS A N 1
ATOM 4293 C CA . LYS A 1 529 ? 16.075 -26.708 6.692 1.00 48.16 529 LYS A CA 1
ATOM 4294 C C . LYS A 1 529 ? 15.347 -25.986 7.813 1.00 48.16 529 LYS A C 1
ATOM 4296 O O . LYS A 1 529 ? 15.194 -24.773 7.748 1.00 48.16 529 LYS A O 1
ATOM 4301 N N . ARG A 1 530 ? 14.863 -26.756 8.791 1.00 53.59 530 ARG A N 1
ATOM 4302 C CA . ARG A 1 530 ? 14.354 -26.238 10.065 1.00 53.59 530 ARG A CA 1
ATOM 4303 C C . ARG A 1 530 ? 15.444 -25.349 10.652 1.00 53.59 530 ARG A C 1
ATOM 4305 O O . ARG A 1 530 ? 16.514 -25.851 10.997 1.00 53.59 530 ARG A O 1
ATOM 4312 N N . LEU A 1 531 ? 15.215 -24.045 10.689 1.00 51.22 531 LEU A N 1
ATOM 4313 C CA . LEU A 1 531 ? 16.203 -23.063 11.124 1.00 51.22 531 LEU A CA 1
ATOM 4314 C C . LEU A 1 531 ? 15.756 -22.444 12.443 1.00 51.22 531 LEU A C 1
ATOM 4316 O O . LEU A 1 531 ? 15.792 -21.235 12.611 1.00 51.22 531 LEU A O 1
ATOM 4320 N N . GLY A 1 532 ? 15.352 -23.280 13.399 1.00 59.28 532 GLY A N 1
ATOM 4321 C CA . GLY A 1 532 ? 14.820 -22.786 14.659 1.00 59.28 532 GLY A CA 1
ATOM 4322 C C . GLY A 1 532 ? 13.747 -23.679 15.258 1.00 59.28 532 GLY A C 1
ATOM 4323 O O . GLY A 1 532 ? 13.754 -24.901 15.093 1.00 59.28 532 GLY A O 1
ATOM 4324 N N . LYS A 1 533 ? 12.885 -23.051 16.062 1.00 69.38 533 LYS A N 1
ATOM 4325 C CA . LYS A 1 533 ? 11.841 -23.727 16.845 1.00 69.38 533 LYS A CA 1
ATOM 4326 C C . LYS A 1 533 ? 10.588 -23.977 16.003 1.00 69.38 533 LYS A C 1
ATOM 4328 O O . LYS A 1 533 ? 9.840 -24.900 16.319 1.00 69.38 533 LYS A O 1
ATOM 4333 N N . TYR A 1 534 ? 10.346 -23.153 14.987 1.00 71.31 534 TYR A N 1
ATOM 4334 C CA . TYR A 1 534 ? 9.142 -23.208 14.168 1.00 71.31 534 TYR A CA 1
ATOM 4335 C C . TYR A 1 534 ? 9.495 -23.701 12.764 1.00 71.31 534 TYR A C 1
ATOM 4337 O O . TYR A 1 534 ? 10.580 -23.453 12.270 1.00 71.31 534 TYR A O 1
ATOM 4345 N N . ASP A 1 535 ? 8.595 -24.405 12.085 1.00 75.25 535 ASP A N 1
ATOM 4346 C CA . ASP A 1 535 ? 8.783 -24.686 10.658 1.00 75.25 535 ASP A CA 1
ATOM 4347 C C . ASP A 1 535 ? 8.272 -23.459 9.887 1.00 75.25 535 ASP A C 1
ATOM 4349 O O . ASP A 1 535 ? 7.142 -23.460 9.419 1.00 75.25 535 ASP A O 1
ATOM 4353 N N . CYS A 1 536 ? 9.034 -22.357 9.877 1.00 75.56 536 CYS A N 1
ATOM 4354 C CA . CYS A 1 536 ? 8.688 -21.129 9.147 1.00 75.56 536 CYS A CA 1
ATOM 4355 C C . CYS A 1 536 ? 9.690 -20.864 8.007 1.00 75.56 536 CYS A C 1
ATOM 4357 O O . CYS A 1 536 ? 10.885 -21.131 8.161 1.00 75.56 536 CYS A O 1
ATOM 4359 N N . PRO A 1 537 ? 9.262 -20.261 6.880 1.00 72.19 537 PRO A N 1
ATOM 4360 C CA . PRO A 1 537 ? 10.183 -19.733 5.878 1.00 72.19 537 PRO A CA 1
ATOM 4361 C C . PRO A 1 537 ? 11.149 -18.694 6.471 1.00 72.19 537 PRO A C 1
ATOM 4363 O O . PRO A 1 537 ? 10.800 -17.957 7.396 1.00 72.19 537 PRO A O 1
ATOM 4366 N N . LYS A 1 538 ? 12.367 -18.626 5.912 1.00 66.12 538 LYS A N 1
ATOM 4367 C CA . LYS A 1 538 ? 13.493 -17.840 6.453 1.00 66.12 538 LYS A CA 1
ATOM 4368 C C . LYS A 1 538 ? 13.148 -16.378 6.733 1.00 66.12 538 LYS A C 1
ATOM 4370 O O . LYS A 1 538 ? 13.451 -15.863 7.803 1.00 66.12 538 LYS A O 1
ATOM 4375 N N . ILE A 1 539 ? 12.580 -15.658 5.774 1.00 65.81 539 ILE A N 1
ATOM 4376 C CA . ILE A 1 539 ? 12.338 -14.229 5.957 1.00 65.81 539 ILE A CA 1
ATOM 4377 C C . ILE A 1 539 ? 11.001 -13.864 5.334 1.00 65.81 539 ILE A C 1
ATOM 4379 O O . ILE A 1 539 ? 10.869 -13.865 4.115 1.00 65.81 539 ILE A O 1
ATOM 4383 N N . SER A 1 540 ? 10.026 -13.512 6.173 1.00 68.00 540 SER A N 1
ATOM 4384 C CA . SER A 1 540 ? 8.768 -12.899 5.744 1.00 68.00 540 SER A CA 1
ATOM 4385 C C . SER A 1 540 ? 8.618 -11.515 6.371 1.00 68.00 540 SER A C 1
ATOM 4387 O O . SER A 1 540 ? 8.579 -11.395 7.596 1.00 68.00 540 SER A O 1
ATOM 4389 N N . PHE A 1 541 ? 8.494 -10.474 5.554 1.00 75.62 541 PHE A N 1
ATOM 4390 C CA . PHE A 1 541 ? 8.230 -9.112 6.011 1.00 75.62 541 PHE A CA 1
ATOM 4391 C C . PHE A 1 541 ? 6.766 -8.768 5.782 1.00 75.62 541 PHE A C 1
ATOM 4393 O O . PHE A 1 541 ? 6.351 -8.575 4.643 1.00 75.62 541 PHE A O 1
ATOM 4400 N N . LEU A 1 542 ? 5.988 -8.682 6.860 1.00 79.81 542 LEU A N 1
ATOM 4401 C CA . LEU A 1 542 ? 4.602 -8.223 6.784 1.00 79.81 542 LEU A CA 1
ATOM 4402 C C . LEU A 1 542 ? 4.533 -6.766 6.323 1.00 79.81 542 LEU A C 1
ATOM 4404 O O . LEU A 1 542 ? 5.215 -5.903 6.883 1.00 79.81 542 LEU A O 1
ATOM 4408 N N . SER A 1 543 ? 3.653 -6.510 5.361 1.00 80.69 543 SER A N 1
ATOM 4409 C CA . SER A 1 543 ? 3.481 -5.209 4.714 1.00 80.69 543 SER A CA 1
ATOM 4410 C C . SER A 1 543 ? 2.062 -4.649 4.848 1.00 80.69 543 SER A C 1
ATOM 4412 O O . SER A 1 543 ? 1.900 -3.432 4.895 1.00 80.69 543 SER A O 1
ATOM 4414 N N . GLY A 1 544 ? 1.030 -5.498 4.920 1.00 85.88 544 GLY A N 1
ATOM 4415 C CA . GLY A 1 544 ? -0.363 -5.042 5.001 1.00 85.88 544 GLY A CA 1
ATOM 4416 C C . GLY A 1 544 ? -1.356 -6.147 5.368 1.00 85.88 544 GLY A C 1
ATOM 4417 O O . GLY A 1 544 ? -1.103 -7.321 5.106 1.00 85.88 544 GLY A O 1
ATOM 4418 N N . ILE A 1 545 ? -2.477 -5.759 5.979 1.00 89.44 545 ILE A N 1
ATOM 4419 C CA . ILE A 1 545 ? -3.683 -6.583 6.120 1.00 89.44 545 ILE A CA 1
ATOM 4420 C C . ILE A 1 545 ? -4.884 -5.715 5.765 1.00 89.44 545 ILE A C 1
ATOM 4422 O O . ILE A 1 545 ? -5.010 -4.609 6.291 1.00 89.44 545 ILE A O 1
ATOM 4426 N N . ILE A 1 546 ? -5.726 -6.199 4.858 1.00 91.00 546 ILE A N 1
ATOM 4427 C CA . ILE A 1 546 ? -6.904 -5.480 4.366 1.00 91.00 546 ILE A CA 1
ATOM 4428 C C . ILE A 1 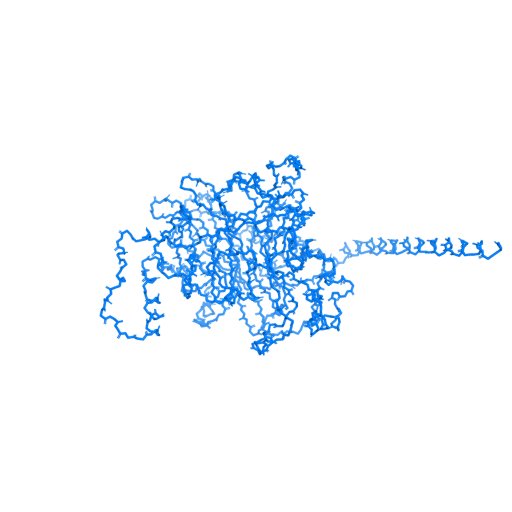546 ? -8.045 -6.459 4.098 1.00 91.00 546 ILE A C 1
ATOM 4430 O O . ILE A 1 546 ? -7.820 -7.661 3.961 1.00 91.00 546 ILE A O 1
ATOM 4434 N N . GLU A 1 547 ? -9.261 -5.948 3.968 1.00 91.06 547 GLU A N 1
ATOM 4435 C CA . GLU A 1 547 ? -10.405 -6.736 3.509 1.00 91.06 547 GLU A CA 1
ATOM 4436 C C . GLU A 1 547 ? -10.266 -7.123 2.033 1.00 91.06 547 GLU A C 1
ATOM 4438 O O . GLU A 1 547 ? -9.778 -6.345 1.206 1.00 91.06 547 GLU A O 1
ATOM 4443 N N . TYR A 1 548 ? -10.730 -8.323 1.683 1.00 91.56 548 TYR A N 1
ATOM 4444 C CA . TYR A 1 548 ? -10.824 -8.751 0.295 1.00 91.56 548 TYR A CA 1
ATOM 4445 C C . TYR A 1 548 ? -12.167 -8.318 -0.304 1.00 91.56 548 TYR A C 1
ATOM 4447 O O . TYR A 1 548 ? -13.176 -8.998 -0.173 1.00 91.56 548 TYR A O 1
ATOM 4455 N N . GLN A 1 549 ? -12.188 -7.201 -1.030 1.00 90.19 549 GLN A N 1
ATOM 4456 C CA . GLN A 1 549 ? -13.400 -6.607 -1.611 1.00 90.19 549 GLN A CA 1
ATOM 4457 C C . GLN A 1 549 ? -14.203 -7.533 -2.542 1.00 90.19 549 GLN A C 1
ATOM 4459 O O . GLN A 1 549 ? -15.371 -7.259 -2.809 1.00 90.19 549 GLN A O 1
ATOM 4464 N N . LYS A 1 550 ? -13.614 -8.611 -3.082 1.00 88.31 550 LYS A N 1
ATOM 4465 C CA . LYS A 1 550 ? -14.383 -9.602 -3.852 1.00 88.31 550 LYS A CA 1
ATOM 4466 C C . LYS A 1 550 ? -15.210 -10.526 -2.956 1.00 88.31 550 LYS A C 1
ATOM 4468 O O . LYS A 1 550 ? -16.276 -10.959 -3.388 1.00 88.31 550 LYS A O 1
ATOM 4473 N N . ASP A 1 551 ? -14.715 -10.846 -1.765 1.00 87.75 551 ASP A N 1
ATOM 4474 C CA . ASP A 1 551 ? -15.395 -11.698 -0.794 1.00 87.75 551 ASP A CA 1
ATOM 4475 C C . ASP A 1 551 ? -15.063 -11.224 0.634 1.00 87.75 551 ASP A C 1
ATOM 4477 O O . ASP A 1 551 ? -13.971 -11.519 1.134 1.00 87.75 551 ASP A O 1
ATOM 4481 N N . PRO A 1 552 ? -15.995 -10.519 1.307 1.00 84.50 552 PRO A N 1
ATOM 4482 C CA . PRO A 1 552 ? -15.756 -9.885 2.606 1.00 84.50 552 PRO A CA 1
ATOM 4483 C C . PRO A 1 552 ? -15.516 -10.887 3.744 1.00 84.50 552 PRO A C 1
ATOM 4485 O O . PRO A 1 552 ? -15.178 -10.496 4.856 1.00 84.50 552 PRO A O 1
ATOM 4488 N N . ARG A 1 553 ? -15.667 -12.194 3.490 1.00 82.38 553 ARG A N 1
ATOM 4489 C CA . ARG A 1 553 ? -15.305 -13.248 4.448 1.00 82.38 553 ARG A CA 1
ATOM 4490 C C . ARG A 1 553 ? -13.793 -13.445 4.563 1.00 82.38 553 ARG A C 1
ATOM 4492 O O . ARG A 1 553 ? -13.345 -14.143 5.470 1.00 82.38 553 ARG A O 1
ATOM 4499 N N . TYR A 1 554 ? -13.020 -12.866 3.646 1.00 87.12 554 TYR A N 1
ATOM 4500 C CA . TYR A 1 554 ? -11.579 -13.039 3.558 1.00 87.12 554 TYR A CA 1
ATOM 4501 C C . TYR A 1 554 ? -10.822 -11.731 3.755 1.00 87.12 554 TYR A C 1
ATOM 4503 O O . TYR A 1 554 ? -11.281 -10.643 3.408 1.00 87.12 554 TYR A O 1
ATOM 4511 N N . ALA A 1 555 ? -9.602 -11.873 4.262 1.00 89.69 555 ALA A N 1
ATOM 4512 C CA . ALA A 1 555 ? -8.623 -10.806 4.342 1.00 89.69 555 ALA A CA 1
ATOM 4513 C C . ALA A 1 555 ? -7.455 -11.096 3.398 1.00 89.69 555 ALA A C 1
ATOM 4515 O O . ALA A 1 555 ? -7.074 -12.248 3.184 1.00 89.69 555 ALA A O 1
ATOM 4516 N N . VAL A 1 556 ? -6.855 -10.037 2.867 1.00 90.06 556 VAL A N 1
ATOM 4517 C CA . VAL A 1 556 ? -5.610 -10.096 2.104 1.00 90.06 556 VAL A CA 1
ATOM 4518 C C . VAL A 1 556 ? -4.465 -9.755 3.044 1.00 90.06 556 VAL A C 1
ATOM 4520 O O . VAL A 1 556 ? -4.442 -8.676 3.636 1.00 90.06 556 VAL A O 1
ATOM 4523 N N . ILE A 1 557 ? -3.492 -10.658 3.153 1.00 89.31 557 ILE A N 1
ATOM 4524 C CA . ILE A 1 557 ? -2.256 -10.430 3.902 1.00 89.31 557 ILE A CA 1
ATOM 4525 C C . ILE A 1 557 ? -1.134 -10.207 2.897 1.00 89.31 557 ILE A C 1
ATOM 4527 O O . ILE A 1 557 ? -0.781 -11.107 2.139 1.00 89.31 557 ILE A O 1
ATOM 4531 N N . SER A 1 558 ? -0.566 -9.006 2.895 1.00 87.69 558 SER A N 1
ATOM 4532 C CA . SER A 1 558 ? 0.544 -8.644 2.014 1.00 87.69 558 SER A CA 1
ATOM 4533 C C . SER A 1 558 ? 1.864 -8.785 2.760 1.00 87.69 558 SER A C 1
ATOM 4535 O O . SER A 1 558 ? 2.014 -8.261 3.869 1.00 87.69 558 SER A O 1
ATOM 4537 N N . TYR A 1 559 ? 2.822 -9.493 2.165 1.00 83.38 559 TYR A N 1
ATOM 4538 C CA . TYR A 1 559 ? 4.146 -9.696 2.742 1.00 83.38 559 TYR A CA 1
ATOM 4539 C C . TYR A 1 559 ? 5.207 -9.941 1.665 1.00 83.38 559 TYR A C 1
ATOM 4541 O O . TYR A 1 559 ? 4.930 -10.510 0.610 1.00 83.38 559 TYR A O 1
ATOM 4549 N N . GLY A 1 560 ? 6.443 -9.526 1.940 1.00 78.06 560 GLY A N 1
ATOM 4550 C CA . GLY A 1 560 ? 7.620 -9.918 1.166 1.00 78.06 560 GLY A CA 1
ATOM 4551 C C . GLY A 1 560 ? 8.217 -11.220 1.698 1.00 78.06 560 GLY A C 1
ATOM 4552 O O . GLY A 1 560 ? 8.233 -11.425 2.908 1.00 78.06 560 GLY A O 1
ATOM 4553 N N . VAL A 1 561 ? 8.738 -12.077 0.817 1.00 73.19 561 VAL A N 1
ATOM 4554 C CA . VAL A 1 561 ? 9.543 -13.255 1.191 1.00 73.19 561 VAL A CA 1
ATOM 4555 C C . VAL A 1 561 ? 10.956 -13.069 0.648 1.00 73.19 561 VAL A C 1
ATOM 4557 O O . VAL A 1 561 ? 11.103 -12.706 -0.520 1.00 73.19 561 VAL A O 1
ATOM 4560 N N . ASN A 1 562 ? 11.975 -13.289 1.481 1.00 63.62 562 ASN A N 1
ATOM 4561 C CA . ASN A 1 562 ? 13.389 -13.186 1.100 1.00 63.62 562 ASN A CA 1
ATOM 4562 C C . ASN A 1 562 ? 14.134 -14.503 1.332 1.00 63.62 562 ASN A C 1
ATOM 4564 O O . ASN A 1 562 ? 14.002 -15.077 2.440 1.00 63.62 562 ASN A O 1
#

Secondary structure (DSSP, 8-state):
-TTHHHHHHHHHHHHHHHHHHHHHHHHHHHHHHHHHHHHHHHH------SPPGGGG-TTSPPPHHHHHHHHHHHS---BPPPP-TTS-GGGS--GGGTT-HHHHHHHHHS--TTS--SPEEEEEEEEEE--TTTB-HHHHHHHHTTTSTTS-HHHHHTEEEEEEEEEEE-----GGGGGGTTSSS---EEEEEEEEETTSPEEEEEEEEE-TTTTT--TTS-TTTS-TT-EEEEEEE--STT--SB-EEEEEEESSSEEEEEEEEEE-SS-----TT--SS--SPBPPSS-SSTTGGGT-EESSEEEEE-S--S-TT-S-TT----TT-SSSS-SS--EEEEEEE-TTS-EEEEEEE-S-SS--EEE----S-GGG--TTTTSTT-------TT----HHHHHHHHHHHS--GGGSB-------S--S--S--HHHHS-SSS-EEEEEEEEEEEEEEEPTTS-EEEEEEEEEEEEEEETTEEEEEEEEE--SSSS--EEEEPPPB------TTTSBTGGG-SS--------SSS---S-EEEEEEEE-TT-TT-EEEEEEE-

pLDDT: mean 70.83, std 17.96, range [32.38, 97.44]

Radius of gyration: 26.62 Å; chains: 1; bounding box: 60×72×95 Å

Sequence (562 aa):
MASGEQEVHQEKEDSMAQSVLARFKNMKKKESNQRYNRKVSSSSTEHSNDRPKCMDNSSKKCDIDEIGRYLESSSLFTMIHLPNDAIPKNRRIPKHKAGDDAYIRDRRDKGPRTGSRTALVDYNPSILPLSFDDWDQNLLDDITGRYHPDFSKEEADRVKYIQVSRSGNLHGCGFNNTKKLNHPTREISMLSLVLLDKDLNPIPKASVAFPPAWAQSPRCFFVDQMSVYQDYSLVVARSTKYNTKKDQLFLYTSEGASYIFPIDIRRVPAPTNNVSDWNTKMVSEAVPMIAREKFEKSLFYGTGLQVRFMDELRPPDAEYLFYCQGMWAHRAADRNKNYHVFEGMDENGILDTYMELRPHWNRRVRKVNFFGGFAKFKDRSLVENDEWRGNDPNATGHPIGMWAKFRMHMRNQSDVIKSKSIIREQFHGKNDISWLKQKRGRDGRGTACCMDVEVQVVSDSNARKTETYKVGISHSSSNYEYVSRFYAFNAKHPPFELIALSGPFCLGFVNRERDRNADSQIYVLADKKRLGKYDCPKISFLSGIIEYQKDPRYAVISYGVN

Organism: NCBI:txid426638

Foldseek 3Di:
DVPVVVVVVVVVVVVVVVVVVVVVVVVVVVVVVVVVVVVVVPPPPCLPLDDPVQVVPVVRDDDPVNVVSNCVSPDAFAADADPFPLQDPQQAQPLVQLAVPVVLVCLAVDADPVLGRFHWDWAQKAKDFDDPVFADPVLLCFLLVVVPPVADPVSSLQFTIKIWTKTWGDDDPDPVCVVVCPPPRNIAIWTKIFTAGLVRHGSPLSIKIFGCLVLPAAVLDHSVNPDNDWTKDKDFADAAPPPSHGYWIWIWIADQWIFIFTKGKGWAQAQDQDCPPPPHLAPAGKRHQDDPDPVCVNGIGHRTMIMDTHHDQDAPPPPDSNDRCRVTPPDVDDSFDDKDWDWAAEPVRDIFIWIWDPPQPQTFIATDHSHDSSRNDDPPPVDPDPDPPDDPVPPPDDPVVVVVVVVPSVDDVVRGQRADACPPPPPPDPDDCVVVVVDPDDWWGAKAWWEWDWDFDQDPVRDTDTDIWTKIKIWTDDQQFIWIKIWIWHRHYPVIYTHDIGDIDADDPHDPVNHHPSSNNSHDLPDLPVRDDDSYARDKHWNHWYASSVDRVDIDTGIGHD